Protein AF-A0A950VIV0-F1 (afdb_monomer)

Foldseek 3Di:
DLLFPPDPLLQFFDQAFDPQAAAQDPVNCVVDPADPQDPLLVLLVVLVVQFVVFLVCQVVVVVVVVVCVVVVVQVPPDDDDDDPRVVVVVVVVDVPPVVVVVVVVVLVGQSGDLSSLLSSLRSLSVSCRVRVLDLSSLVSNLVSLVCNCPRPQVSQLDPDPVCVLPPPCQSVLLSLLLNLLSLVSSCSSPVLDLVSLQSQLVSLQPAWDWDPPPVDTDIARQALVSSLVSLVSSLVSCVVVDDDVPQDNVNSVVVSVVSVVVSVVSVVLVVVLVVVLCVPCVPPQLQVSLVSCRRSNNLVVSLVSLVPDDPPDDDPVSVVSSLVSNLSSCSSNSNNVVQCVVPHDPQLDSSNLSSSVSSVNLVSNLRNLVSVLVVLVVVLLVLLVVLVCCVVPPVDPDPVSVVSVVSNLVSLLVNLSSLQVNLSSCSSSSVSVSSLVSLVVSQCSQVVVCLPDDPVVCVVDPDPSVNVVVVNSVCPVCNVVNDRSCNSVSVVSNVVSVVSVVVVD

Radius of gyration: 26.11 Å; Cα contacts (8 Å, |Δi|>4): 631; chains: 1; bounding box: 77×77×73 Å

Structure (mmCIF, N/CA/C/O backbone):
data_AF-A0A950VIV0-F1
#
_entry.id   AF-A0A950VIV0-F1
#
loop_
_atom_site.group_PDB
_atom_site.id
_atom_site.type_symbol
_atom_site.label_atom_id
_atom_site.label_alt_id
_atom_site.label_comp_id
_atom_site.label_asym_id
_atom_site.label_entity_id
_atom_site.label_seq_id
_atom_site.pdbx_PDB_ins_code
_atom_site.Cartn_x
_atom_site.Cartn_y
_atom_site.Cartn_z
_atom_site.occupancy
_atom_site.B_iso_or_equiv
_atom_site.auth_seq_id
_atom_site.auth_comp_id
_atom_site.auth_asym_id
_atom_site.auth_atom_id
_atom_site.pdbx_PDB_model_num
ATOM 1 N N . LEU A 1 1 ? -2.381 -24.729 0.003 1.00 83.12 1 LEU A N 1
ATOM 2 C CA . LEU A 1 1 ? -3.623 -23.895 0.032 1.00 83.12 1 LEU A CA 1
ATOM 3 C C . LEU A 1 1 ? -3.472 -22.592 -0.760 1.00 83.12 1 LEU A C 1
ATOM 5 O O . LEU A 1 1 ? -4.050 -22.520 -1.830 1.00 83.12 1 LEU A O 1
ATOM 9 N N . ALA A 1 2 ? -2.679 -21.600 -0.330 1.00 90.81 2 ALA A N 1
ATOM 10 C CA . ALA A 1 2 ? -2.538 -20.327 -1.067 1.00 90.81 2 ALA A CA 1
ATOM 11 C C . ALA A 1 2 ? -1.873 -20.463 -2.450 1.00 90.81 2 ALA A C 1
ATOM 13 O O . ALA A 1 2 ? -2.288 -19.809 -3.407 1.00 90.81 2 ALA A O 1
ATOM 14 N N . PHE A 1 3 ? -0.866 -21.335 -2.536 1.00 95.88 3 PHE A N 1
ATOM 15 C CA . PHE A 1 3 ? -0.010 -21.558 -3.708 1.00 95.88 3 PHE A CA 1
ATOM 16 C C . PHE A 1 3 ? -0.445 -22.761 -4.558 1.00 95.88 3 PHE A C 1
ATOM 18 O O . PHE A 1 3 ? 0.262 -23.175 -5.473 1.00 95.88 3 PHE A O 1
ATOM 25 N N . GLY A 1 4 ? -1.602 -23.354 -4.243 1.00 93.00 4 GLY A N 1
ATOM 26 C CA . GLY A 1 4 ? -2.083 -24.547 -4.933 1.00 93.00 4 GLY A CA 1
ATOM 27 C C . GLY A 1 4 ? -2.419 -24.256 -6.399 1.00 93.00 4 GLY A C 1
ATOM 28 O O . GLY A 1 4 ? -2.978 -23.197 -6.694 1.00 93.00 4 GLY A O 1
ATOM 29 N N . PRO A 1 5 ? -2.136 -25.175 -7.338 1.00 94.25 5 PRO A N 1
ATOM 30 C CA . PRO A 1 5 ? -2.657 -25.050 -8.693 1.00 94.25 5 PRO A CA 1
ATOM 31 C C . PRO A 1 5 ? -4.188 -25.170 -8.687 1.00 94.25 5 PRO A C 1
ATOM 33 O O . PRO A 1 5 ? -4.749 -25.930 -7.890 1.00 94.25 5 PRO A O 1
ATOM 36 N N . ASN A 1 6 ? -4.839 -24.453 -9.609 1.00 92.00 6 ASN A N 1
ATOM 37 C CA . ASN A 1 6 ? -6.280 -24.523 -9.882 1.00 92.00 6 ASN A CA 1
ATOM 38 C C . ASN A 1 6 ? -7.154 -24.308 -8.637 1.00 92.00 6 ASN A C 1
ATOM 40 O O . ASN A 1 6 ? -7.970 -25.160 -8.284 1.00 92.00 6 ASN A O 1
ATOM 44 N N . LEU A 1 7 ? -6.966 -23.180 -7.948 1.00 94.81 7 LEU A N 1
ATOM 45 C CA . LEU A 1 7 ? -7.827 -22.822 -6.823 1.00 94.81 7 LEU A CA 1
ATOM 46 C C . LEU A 1 7 ? -9.283 -22.690 -7.292 1.00 94.81 7 LEU A C 1
ATOM 48 O O . LEU A 1 7 ? -9.514 -22.096 -8.350 1.00 94.81 7 LEU A O 1
ATOM 52 N N . PRO A 1 8 ? -10.262 -23.211 -6.531 1.00 96.31 8 PRO A N 1
ATOM 53 C CA . PRO A 1 8 ? -11.667 -23.021 -6.868 1.00 96.31 8 PRO A CA 1
ATOM 54 C C . PRO A 1 8 ? -11.995 -21.525 -6.880 1.00 96.31 8 PRO A C 1
ATOM 56 O O . PRO A 1 8 ? -11.419 -20.763 -6.105 1.00 96.31 8 PRO A O 1
ATOM 59 N N . ALA A 1 9 ? -12.931 -21.104 -7.736 1.00 96.19 9 ALA A N 1
ATOM 60 C CA . ALA A 1 9 ? -13.317 -19.695 -7.864 1.00 96.19 9 ALA A CA 1
ATOM 61 C C . ALA A 1 9 ? -13.758 -19.077 -6.526 1.00 96.19 9 ALA A C 1
ATOM 63 O O . ALA A 1 9 ? -13.501 -17.908 -6.273 1.00 96.19 9 ALA A O 1
ATOM 64 N N . THR A 1 10 ? -14.342 -19.880 -5.633 1.00 95.94 10 THR A N 1
ATOM 65 C CA . THR A 1 10 ? -14.739 -19.453 -4.285 1.00 95.94 10 THR A CA 1
ATOM 66 C C . THR A 1 10 ? -13.566 -19.090 -3.378 1.00 95.94 10 THR A C 1
ATOM 68 O O . THR A 1 10 ? -13.772 -18.340 -2.437 1.00 95.94 10 THR A O 1
ATOM 71 N N . ALA A 1 11 ? -12.356 -19.595 -3.643 1.00 95.88 11 ALA A N 1
ATOM 72 C CA . ALA A 1 11 ? -11.136 -19.291 -2.887 1.00 95.88 11 ALA A CA 1
ATOM 73 C C . ALA A 1 11 ? -10.249 -18.230 -3.570 1.00 95.88 11 ALA A C 1
ATOM 75 O O . ALA A 1 11 ? -9.171 -17.902 -3.066 1.00 95.88 11 ALA A O 1
ATOM 76 N N . GLN A 1 12 ? -10.662 -17.743 -4.742 1.00 97.38 12 GLN A N 1
ATOM 77 C CA . GLN A 1 12 ? -10.006 -16.656 -5.463 1.00 97.38 12 GLN A CA 1
ATOM 78 C C . GLN A 1 12 ? -10.543 -15.309 -4.975 1.00 97.38 12 GLN A C 1
ATOM 80 O O . GLN A 1 12 ? -11.687 -15.216 -4.528 1.00 97.38 12 GLN A O 1
ATOM 85 N N . ALA A 1 13 ? -9.727 -14.259 -5.071 1.00 97.56 13 ALA A N 1
ATOM 86 C CA . ALA A 1 13 ? -10.262 -12.913 -4.907 1.00 97.56 13 ALA A CA 1
ATOM 87 C C . ALA A 1 13 ? -11.176 -12.586 -6.108 1.00 97.56 13 ALA A C 1
ATOM 89 O O . ALA A 1 13 ? -10.910 -13.064 -7.221 1.00 97.56 13 ALA A O 1
ATOM 90 N N . PRO A 1 14 ? -12.234 -11.781 -5.913 1.00 98.06 14 PRO A N 1
ATOM 91 C CA . PRO A 1 14 ? -13.062 -11.286 -7.007 1.00 98.06 14 PRO A CA 1
ATOM 92 C C . PRO A 1 14 ? -12.204 -10.626 -8.089 1.00 98.06 14 PRO A C 1
ATOM 94 O O . PRO A 1 14 ? -11.194 -9.995 -7.799 1.00 98.06 14 PRO A O 1
ATOM 97 N N . ALA A 1 15 ? -12.584 -10.808 -9.351 1.00 97.50 15 ALA A N 1
ATOM 98 C CA . ALA A 1 15 ? -11.853 -10.241 -10.482 1.00 97.50 15 ALA A CA 1
ATOM 99 C C . ALA A 1 15 ? -12.041 -8.721 -10.629 1.00 97.50 15 ALA A C 1
ATOM 101 O O . ALA A 1 15 ? -11.161 -8.033 -11.147 1.00 97.50 15 ALA A O 1
ATOM 102 N N . VAL A 1 16 ? -13.206 -8.252 -10.187 1.00 97.75 16 VAL A N 1
ATOM 103 C CA . VAL A 1 16 ? -13.669 -6.868 -10.209 1.00 97.75 16 VAL A CA 1
ATOM 104 C C . VAL A 1 16 ? -14.057 -6.528 -8.776 1.00 97.75 16 VAL A C 1
ATOM 106 O O . VAL A 1 16 ? -14.700 -7.345 -8.105 1.00 97.75 16 VAL A O 1
ATOM 109 N N . GLY A 1 17 ? -13.628 -5.362 -8.308 1.00 96.06 17 GLY A N 1
ATOM 110 C CA . GLY A 1 17 ? -13.996 -4.834 -7.006 1.00 96.06 17 GLY A CA 1
ATOM 111 C C . GLY A 1 17 ? -15.481 -4.481 -6.939 1.00 96.06 17 GLY A C 1
ATOM 112 O O . GLY A 1 17 ? -16.152 -4.388 -7.972 1.00 96.06 17 GLY A O 1
ATOM 113 N N . PRO A 1 18 ? -16.045 -4.307 -5.736 1.00 96.88 18 PRO A N 1
ATOM 114 C CA . PRO A 1 18 ? -17.367 -3.717 -5.636 1.00 96.88 18 PRO A CA 1
ATOM 115 C C . PRO A 1 18 ? -17.344 -2.251 -6.087 1.00 96.88 18 PRO A C 1
ATOM 117 O O . PRO A 1 18 ? -16.293 -1.620 -6.167 1.00 96.88 18 PRO A O 1
ATOM 120 N N . ASN A 1 19 ? -18.529 -1.691 -6.322 1.00 96.12 19 ASN A N 1
ATOM 121 C CA . ASN A 1 19 ? -18.657 -0.241 -6.427 1.00 96.12 19 ASN A CA 1
ATOM 122 C C . ASN A 1 19 ? -18.252 0.414 -5.102 1.00 96.12 19 ASN A C 1
ATOM 124 O O . ASN A 1 19 ? -18.472 -0.168 -4.035 1.00 96.12 19 ASN A O 1
ATOM 128 N N . SER A 1 20 ? -17.765 1.646 -5.192 1.00 94.06 20 SER A N 1
ATOM 129 C CA . SER A 1 20 ? -17.461 2.510 -4.057 1.00 94.06 20 SER A CA 1
ATOM 130 C C . SER A 1 20 ? -18.598 2.498 -3.034 1.00 94.06 20 SER A C 1
ATOM 132 O O . SER A 1 20 ? -19.772 2.645 -3.423 1.00 94.06 20 SER A O 1
ATOM 134 N N . PRO A 1 21 ? -18.288 2.320 -1.737 1.00 95.25 21 PRO A N 1
ATOM 135 C CA . PRO A 1 21 ? -19.304 2.400 -0.708 1.00 95.25 21 PRO A CA 1
ATOM 136 C C . PRO A 1 21 ? -19.971 3.769 -0.755 1.00 95.25 21 PRO A C 1
ATOM 138 O O . PRO A 1 21 ? -19.367 4.774 -1.124 1.00 95.25 21 PRO A O 1
ATOM 141 N N . ARG A 1 22 ? -21.244 3.823 -0.372 1.00 93.19 22 ARG A N 1
ATOM 142 C CA . ARG A 1 22 ? -21.959 5.096 -0.254 1.00 93.19 22 ARG A CA 1
ATOM 143 C C . ARG A 1 22 ? -22.168 5.417 1.216 1.00 93.19 22 ARG A C 1
ATOM 145 O O . ARG A 1 22 ? -22.566 4.518 1.962 1.00 93.19 22 ARG A O 1
ATOM 152 N N . PRO A 1 23 ? -21.983 6.681 1.634 1.00 92.44 23 PRO A N 1
ATOM 153 C CA . PRO A 1 23 ? -22.292 7.071 2.997 1.00 92.44 23 PRO A CA 1
ATOM 154 C C . PRO A 1 23 ? -23.766 6.773 3.269 1.00 92.44 23 PRO A C 1
ATOM 156 O O . PRO A 1 23 ? -24.662 7.130 2.493 1.00 92.44 23 PRO A O 1
ATOM 159 N N . ARG A 1 24 ? -24.027 6.071 4.370 1.00 87.50 24 ARG A N 1
ATOM 160 C CA . ARG A 1 24 ? -25.387 5.705 4.756 1.00 87.50 24 ARG A CA 1
ATOM 161 C C . ARG A 1 24 ? -25.976 6.825 5.594 1.00 87.50 24 ARG A C 1
ATOM 163 O O . ARG A 1 24 ? -25.584 7.040 6.733 1.00 87.50 24 ARG A O 1
ATOM 170 N N . GLY A 1 25 ? -26.967 7.519 5.039 1.00 89.44 25 GLY A N 1
ATOM 171 C CA . GLY A 1 25 ? -27.786 8.429 5.833 1.00 89.44 25 GLY A CA 1
ATOM 172 C C . GLY A 1 25 ? -28.498 7.677 6.961 1.00 89.44 25 GLY A C 1
ATOM 173 O O . GLY A 1 25 ? -28.805 6.490 6.831 1.00 89.44 25 GLY A O 1
ATOM 174 N N . TRP A 1 26 ? -28.824 8.377 8.046 1.00 90.38 26 TRP A N 1
ATOM 175 C CA . TRP A 1 26 ? -29.480 7.787 9.219 1.00 90.38 26 TRP A CA 1
ATOM 176 C C . TRP A 1 26 ? -30.752 6.987 8.871 1.00 90.38 26 TRP A C 1
ATOM 178 O O . TRP A 1 26 ? -30.991 5.912 9.417 1.00 90.38 26 TRP A O 1
ATOM 188 N N . TRP A 1 27 ? -31.538 7.460 7.895 1.00 91.94 27 TRP A N 1
ATOM 189 C CA . TRP A 1 27 ? -32.718 6.751 7.396 1.00 91.94 27 TRP A CA 1
ATOM 190 C C . TRP A 1 27 ? -32.379 5.416 6.730 1.00 91.94 27 TRP A C 1
ATOM 192 O O . TRP A 1 27 ? -33.147 4.466 6.854 1.00 91.94 27 TRP A O 1
ATOM 202 N N . ALA A 1 28 ? -31.251 5.327 6.020 1.00 89.56 28 ALA A N 1
ATOM 203 C CA . ALA A 1 28 ? -30.812 4.089 5.386 1.00 89.56 28 ALA A CA 1
ATOM 204 C C . ALA A 1 28 ? -30.396 3.053 6.438 1.00 89.56 28 ALA A C 1
ATOM 206 O O . ALA A 1 28 ? -30.775 1.895 6.301 1.00 89.56 28 ALA A O 1
ATOM 207 N N . LEU A 1 29 ? -29.704 3.484 7.501 1.00 87.12 29 LEU A N 1
ATOM 208 C CA . LEU A 1 29 ? -29.348 2.632 8.644 1.00 87.12 29 LEU A CA 1
ATOM 209 C C . LEU A 1 29 ? -30.586 2.138 9.403 1.00 87.12 29 LEU A C 1
ATOM 211 O O . LEU A 1 29 ? -30.647 0.982 9.809 1.00 87.12 29 LEU A O 1
ATOM 215 N N . TYR A 1 30 ? -31.596 2.997 9.565 1.00 90.69 30 TYR A N 1
ATOM 216 C CA . TYR A 1 30 ? -32.854 2.616 10.205 1.00 90.69 30 TYR A CA 1
ATOM 217 C C . TYR A 1 30 ? -33.676 1.643 9.345 1.00 90.69 30 TYR A C 1
ATOM 219 O O . TYR A 1 30 ? -34.181 0.638 9.839 1.00 90.69 30 TYR A O 1
ATOM 227 N N . ALA A 1 31 ? -33.824 1.938 8.049 1.00 94.56 31 ALA A N 1
ATOM 228 C CA . ALA A 1 31 ? -34.671 1.162 7.146 1.00 94.56 31 ALA A CA 1
ATOM 229 C C . ALA A 1 31 ? -34.038 -0.167 6.708 1.00 94.56 31 ALA A C 1
ATOM 231 O O . ALA A 1 31 ? -34.756 -1.087 6.311 1.00 94.56 31 ALA A O 1
ATOM 232 N N . ARG A 1 32 ? -32.705 -0.265 6.728 1.00 88.69 32 ARG A N 1
ATOM 233 C CA . ARG A 1 32 ? -31.958 -1.461 6.341 1.00 88.69 32 ARG A CA 1
ATOM 234 C C . ARG A 1 32 ? -30.963 -1.784 7.453 1.00 88.69 32 ARG A C 1
ATOM 236 O O . ARG A 1 32 ? -29.968 -1.069 7.569 1.00 88.69 32 ARG A O 1
ATOM 243 N N . PRO A 1 33 ? -31.206 -2.836 8.258 1.00 85.12 33 PRO A N 1
ATOM 244 C CA . PRO A 1 33 ? -30.223 -3.254 9.246 1.00 85.12 33 PRO A CA 1
ATOM 245 C C . PRO A 1 33 ? -28.898 -3.572 8.548 1.00 85.12 33 PRO A C 1
ATOM 247 O O . PRO A 1 33 ? -28.884 -3.925 7.362 1.00 85.12 33 PRO A O 1
ATOM 250 N N . ALA A 1 34 ? -27.793 -3.447 9.284 1.00 82.56 34 ALA A N 1
ATOM 251 C CA . ALA A 1 34 ? -26.481 -3.812 8.771 1.00 82.56 34 ALA A CA 1
ATOM 252 C C . ALA A 1 34 ? -26.530 -5.234 8.176 1.00 82.56 34 ALA A C 1
ATOM 254 O O . ALA A 1 34 ? -27.170 -6.117 8.765 1.00 82.56 34 ALA A O 1
ATOM 255 N N . PRO A 1 35 ? -25.918 -5.460 6.996 1.00 83.56 35 PRO A N 1
ATOM 256 C CA . PRO A 1 35 ? -25.863 -6.794 6.422 1.00 83.56 35 PRO A CA 1
ATOM 257 C C . PRO A 1 35 ? -25.208 -7.752 7.428 1.00 83.56 35 PRO A C 1
ATOM 259 O O . PRO A 1 35 ? -24.369 -7.325 8.225 1.00 83.56 35 PRO A O 1
ATOM 262 N N . PRO A 1 36 ? -25.588 -9.042 7.432 1.00 91.44 36 PRO A N 1
ATOM 263 C CA . PRO A 1 36 ? -24.910 -10.010 8.277 1.00 91.44 36 PRO A CA 1
ATOM 264 C C . PRO A 1 36 ? -23.417 -10.008 7.944 1.00 91.44 36 PRO A C 1
ATOM 266 O O . PRO A 1 36 ? -23.039 -9.970 6.770 1.00 91.44 36 PRO A O 1
ATOM 269 N N . ARG A 1 37 ? -22.588 -10.065 8.987 1.00 93.94 37 ARG A N 1
ATOM 270 C CA . ARG A 1 37 ? -21.132 -10.095 8.853 1.00 93.94 37 ARG A CA 1
ATOM 271 C C . ARG A 1 37 ? -20.719 -11.228 7.902 1.00 93.94 37 ARG A C 1
ATOM 273 O O . ARG A 1 37 ? -21.113 -12.377 8.147 1.00 93.94 37 ARG A O 1
ATOM 280 N N . PRO A 1 38 ? -19.984 -10.946 6.813 1.00 96.06 38 PRO A N 1
ATOM 281 C CA . PRO A 1 38 ? -19.642 -11.971 5.838 1.00 96.06 38 PRO A CA 1
ATOM 282 C C . PRO A 1 38 ? -18.677 -12.996 6.450 1.00 96.06 38 PRO A C 1
ATOM 284 O O . PRO A 1 38 ? -17.738 -12.652 7.166 1.00 96.06 38 PRO A O 1
ATOM 287 N N . LEU A 1 39 ? -18.886 -14.284 6.151 1.00 96.81 39 LEU A N 1
ATOM 288 C CA . LEU A 1 39 ? -18.040 -15.373 6.666 1.00 96.81 39 LEU A CA 1
ATOM 289 C C . LEU A 1 39 ? -16.562 -15.194 6.276 1.00 96.81 39 LEU A C 1
ATOM 291 O O . LEU A 1 39 ? -15.670 -15.521 7.058 1.00 96.81 39 LEU A O 1
ATOM 295 N N . ASP A 1 40 ? -16.315 -14.648 5.085 1.00 97.75 40 ASP A N 1
ATOM 296 C CA . ASP A 1 40 ? -14.969 -14.415 4.563 1.00 97.75 40 ASP A CA 1
ATOM 297 C C . ASP A 1 40 ? -14.179 -13.390 5.401 1.00 97.75 40 ASP A C 1
ATOM 299 O O . ASP A 1 40 ? -12.951 -13.442 5.442 1.00 97.75 40 ASP A O 1
ATOM 303 N N . GLU A 1 41 ? -14.848 -12.499 6.137 1.00 97.00 41 GLU A N 1
ATOM 304 C CA . GLU A 1 41 ? -14.168 -11.569 7.043 1.00 97.00 41 GLU A CA 1
ATOM 305 C C . GLU A 1 41 ? -13.612 -12.299 8.273 1.00 97.00 41 GLU A C 1
ATOM 307 O O . GLU A 1 41 ? -12.454 -12.114 8.658 1.00 97.00 41 GLU A O 1
ATOM 312 N N . ALA A 1 42 ? -14.407 -13.204 8.856 1.00 97.00 42 ALA A N 1
ATOM 313 C CA . ALA A 1 42 ? -13.950 -14.070 9.938 1.00 97.00 42 ALA A CA 1
ATOM 314 C C . ALA A 1 42 ? -12.811 -14.991 9.469 1.00 97.00 42 ALA A C 1
ATOM 316 O O . ALA A 1 42 ? -11.871 -15.244 10.225 1.00 97.00 42 ALA A O 1
ATOM 317 N N . GLU A 1 43 ? -12.854 -15.451 8.215 1.00 97.38 43 GLU A N 1
ATOM 318 C CA . GLU A 1 43 ? -11.752 -16.194 7.601 1.00 97.38 43 GLU A CA 1
ATOM 319 C C . GLU A 1 43 ? -10.483 -15.330 7.474 1.00 97.38 43 GLU A C 1
ATOM 321 O O . GLU A 1 43 ? -9.392 -15.791 7.818 1.00 97.38 43 GLU A O 1
ATOM 326 N N . ALA A 1 44 ? -10.597 -14.069 7.045 1.00 97.81 44 ALA A N 1
ATOM 327 C CA . ALA A 1 44 ? -9.458 -13.154 6.969 1.00 97.81 44 ALA A CA 1
ATOM 328 C C . ALA A 1 44 ? -8.799 -12.954 8.344 1.00 97.81 44 ALA A C 1
ATOM 330 O O . ALA A 1 44 ? -7.579 -13.097 8.485 1.00 97.81 44 ALA A O 1
ATOM 331 N N . GLN A 1 45 ? -9.611 -12.707 9.375 1.00 97.69 45 GLN A N 1
ATOM 332 C CA . GLN A 1 45 ? -9.146 -12.573 10.757 1.00 97.69 45 GLN A CA 1
ATOM 333 C C . GLN A 1 45 ? -8.521 -13.870 11.285 1.00 97.69 45 GLN A C 1
ATOM 335 O O . GLN A 1 45 ? -7.478 -13.833 11.942 1.00 97.69 45 GLN A O 1
ATOM 340 N N . LEU A 1 46 ? -9.093 -15.033 10.957 1.00 97.12 46 LEU A N 1
ATOM 341 C CA . LEU A 1 46 ? -8.519 -16.334 11.300 1.00 97.12 46 LEU A CA 1
ATOM 342 C C . LEU A 1 46 ? -7.104 -16.486 10.731 1.00 97.12 46 LEU A C 1
ATOM 344 O O . LEU A 1 46 ? -6.197 -16.872 11.468 1.00 97.12 46 LEU A O 1
ATOM 348 N N . TRP A 1 47 ? -6.889 -16.155 9.454 1.00 97.81 47 TRP A N 1
ATOM 349 C CA . TRP A 1 47 ? -5.570 -16.247 8.824 1.00 97.81 47 TRP A CA 1
ATOM 350 C C . TRP A 1 47 ? -4.556 -15.265 9.419 1.00 97.81 47 TRP A C 1
ATOM 352 O O . TRP A 1 47 ? -3.400 -15.637 9.633 1.00 97.81 47 TRP A O 1
ATOM 362 N N . MET A 1 48 ? -4.980 -14.041 9.743 1.00 97.44 48 MET A N 1
ATOM 363 C CA . MET A 1 48 ? -4.126 -13.051 10.407 1.00 97.44 48 MET A CA 1
ATOM 364 C C . MET A 1 48 ? -3.734 -13.474 11.828 1.00 97.44 48 MET A C 1
ATOM 366 O O . MET A 1 48 ? -2.568 -13.339 12.209 1.00 97.44 48 MET A O 1
ATOM 370 N N . ASN A 1 49 ? -4.675 -14.027 12.595 1.00 96.50 49 ASN A N 1
ATOM 371 C CA . ASN A 1 49 ? -4.424 -14.551 13.937 1.00 96.50 49 ASN A CA 1
ATOM 372 C C . ASN A 1 49 ? -3.539 -15.798 13.893 1.00 96.50 49 ASN A C 1
ATOM 374 O O . ASN A 1 49 ? -2.587 -15.910 14.665 1.00 96.50 49 ASN A O 1
ATOM 378 N N . TYR A 1 50 ? -3.801 -16.708 12.951 1.00 95.62 50 TYR A N 1
ATOM 379 C CA . TYR A 1 50 ? -2.955 -17.870 12.701 1.00 95.62 50 TYR A CA 1
ATOM 380 C C . TYR A 1 50 ? -1.519 -17.446 12.388 1.00 95.62 50 TYR A C 1
ATOM 382 O O . TYR A 1 50 ? -0.586 -17.946 13.015 1.00 95.62 50 TYR A O 1
ATOM 390 N N . PHE A 1 51 ? -1.334 -16.478 11.484 1.00 95.62 51 PHE A N 1
ATOM 391 C CA . PHE A 1 51 ? -0.014 -15.931 11.188 1.00 95.62 51 PHE A CA 1
ATOM 392 C C . PHE A 1 51 ? 0.663 -15.394 12.451 1.00 95.62 51 PHE A C 1
ATOM 394 O O . PHE A 1 51 ? 1.788 -15.785 12.734 1.00 95.62 51 PHE A O 1
ATOM 401 N N . GLN A 1 52 ? -0.020 -14.561 13.238 1.00 94.81 52 GLN A N 1
ATOM 402 C CA . GLN A 1 52 ? 0.551 -13.940 14.435 1.00 94.81 52 GLN A CA 1
ATOM 403 C C . GLN A 1 52 ? 0.971 -14.966 15.498 1.00 94.81 52 GLN A C 1
ATOM 405 O O . GLN A 1 52 ? 2.069 -14.871 16.044 1.00 94.81 52 GLN A O 1
ATOM 410 N N . ILE A 1 53 ? 0.131 -15.970 15.766 1.00 93.12 53 ILE A N 1
ATOM 411 C CA . ILE A 1 53 ? 0.432 -17.038 16.732 1.00 93.12 53 ILE A CA 1
ATOM 412 C C . ILE A 1 53 ? 1.662 -17.832 16.283 1.00 93.12 53 ILE A C 1
ATOM 414 O O . ILE A 1 53 ? 2.546 -18.131 17.088 1.00 93.12 53 ILE A O 1
ATOM 418 N N . ILE A 1 54 ? 1.725 -18.172 14.996 1.00 91.00 54 ILE A N 1
ATOM 419 C CA . ILE A 1 54 ? 2.797 -19.004 14.461 1.00 91.00 54 ILE A CA 1
ATOM 420 C C . ILE A 1 54 ? 4.097 -18.211 14.291 1.00 91.00 54 ILE A C 1
ATOM 422 O O . ILE A 1 54 ? 5.156 -18.735 14.623 1.00 91.00 54 ILE A O 1
ATOM 426 N N . ALA A 1 55 ? 4.030 -16.951 13.859 1.00 90.56 55 ALA A N 1
ATOM 427 C CA . ALA A 1 55 ? 5.179 -16.063 13.684 1.00 90.56 55 ALA A CA 1
ATOM 428 C C . ALA A 1 55 ? 5.993 -15.886 14.976 1.00 90.56 55 ALA A C 1
ATOM 430 O O . ALA A 1 55 ? 7.217 -15.839 14.931 1.00 90.56 55 ALA A O 1
ATOM 431 N N . LEU A 1 56 ? 5.344 -15.878 16.146 1.00 89.12 56 LEU A N 1
ATOM 432 C CA . LEU A 1 56 ? 6.038 -15.818 17.440 1.00 89.12 56 LEU A CA 1
ATOM 433 C C . LEU A 1 56 ? 6.886 -17.069 17.731 1.00 89.12 56 LEU A C 1
ATOM 435 O O . LEU A 1 56 ? 7.898 -16.985 18.422 1.00 89.12 56 LEU A O 1
ATOM 439 N N . GLN A 1 57 ? 6.479 -18.230 17.216 1.00 88.38 57 GLN A N 1
ATOM 440 C CA . GLN A 1 57 ? 7.161 -19.513 17.432 1.00 88.38 57 GLN A CA 1
ATOM 441 C C . GLN A 1 57 ? 8.096 -19.891 16.278 1.00 88.38 57 GLN A C 1
ATOM 443 O O . GLN A 1 57 ? 8.924 -20.795 16.415 1.00 88.38 57 GLN A O 1
ATOM 448 N N . TRP A 1 58 ? 7.948 -19.221 15.136 1.00 81.06 58 TRP A N 1
ATOM 449 C CA . TRP A 1 58 ? 8.604 -19.575 13.886 1.00 81.06 58 TRP A CA 1
ATOM 450 C C . TRP A 1 58 ? 10.133 -19.485 13.958 1.00 81.06 58 TRP A C 1
ATOM 452 O O . TRP A 1 58 ? 10.781 -20.477 13.611 1.00 81.06 58 TRP A O 1
ATOM 462 N N . PRO A 1 59 ? 10.736 -18.397 14.489 1.00 79.06 59 PRO A N 1
ATOM 463 C CA . PRO A 1 59 ? 12.188 -18.284 14.553 1.00 79.06 59 PRO A CA 1
ATOM 464 C C . PRO A 1 59 ? 12.817 -19.381 15.410 1.00 79.06 59 PRO A C 1
ATOM 466 O O . PRO A 1 59 ? 13.827 -19.947 15.010 1.00 79.06 59 PRO A O 1
ATOM 469 N N . GLY A 1 60 ? 12.206 -19.723 16.552 1.00 73.00 60 GLY A N 1
ATOM 470 C CA . GLY A 1 60 ? 12.738 -20.734 17.470 1.00 73.00 60 GLY A CA 1
ATOM 471 C C . GLY A 1 60 ? 12.769 -22.130 16.851 1.00 73.00 60 GLY A C 1
ATOM 472 O O . GLY A 1 60 ? 13.814 -22.773 16.822 1.00 73.00 60 GLY A O 1
ATOM 473 N N . ARG A 1 61 ? 11.650 -22.576 16.263 1.00 71.50 61 ARG A N 1
ATOM 474 C CA . ARG A 1 61 ? 11.569 -23.906 15.628 1.00 71.50 61 ARG A CA 1
ATOM 475 C C . ARG A 1 61 ? 12.474 -24.030 14.413 1.00 71.50 61 ARG A C 1
ATOM 477 O O . ARG A 1 61 ? 13.050 -25.087 14.166 1.00 71.50 61 ARG A O 1
ATOM 484 N N . TYR A 1 62 ? 12.584 -22.956 13.643 1.00 68.19 62 TYR A N 1
ATOM 485 C CA . TYR A 1 62 ? 13.415 -22.957 12.456 1.00 68.19 62 TYR A CA 1
ATOM 486 C C . TYR A 1 62 ? 14.907 -22.912 12.815 1.00 68.19 62 TYR A C 1
ATOM 488 O O . TYR A 1 62 ? 15.691 -23.660 12.236 1.00 68.19 62 TYR A O 1
ATOM 496 N N . GLN A 1 63 ? 15.292 -22.132 13.833 1.00 68.06 63 GLN A N 1
ATOM 497 C CA . GLN A 1 63 ? 16.647 -22.167 14.391 1.00 68.06 63 GLN A CA 1
ATOM 498 C C . GLN A 1 63 ? 17.005 -23.564 14.906 1.00 68.06 63 GLN A C 1
ATOM 500 O O . GLN A 1 63 ? 18.079 -24.065 14.587 1.00 68.06 63 GLN A O 1
ATOM 505 N N . GLU A 1 64 ? 16.110 -24.235 15.637 1.00 70.44 64 GLU A N 1
ATOM 506 C CA . GLU A 1 64 ? 16.330 -25.613 16.097 1.00 70.44 64 GLU A CA 1
ATOM 507 C C . GLU A 1 64 ? 16.525 -26.592 14.927 1.00 70.44 64 GLU A C 1
ATOM 509 O O . GLU A 1 64 ? 17.487 -27.363 14.924 1.00 70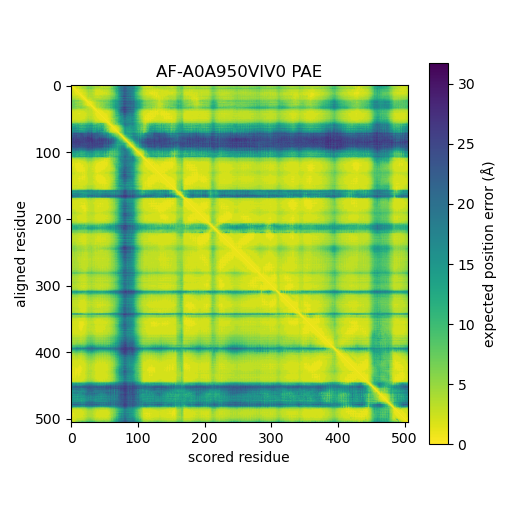.44 64 GLU A O 1
ATOM 514 N N . ALA A 1 65 ? 15.676 -26.528 13.896 1.00 69.94 65 ALA A N 1
ATOM 515 C CA . ALA A 1 65 ? 15.816 -27.359 12.699 1.00 69.94 65 ALA A CA 1
ATOM 516 C C . ALA A 1 65 ? 17.134 -27.084 11.952 1.00 69.94 65 ALA A C 1
ATOM 518 O O . ALA A 1 65 ? 17.818 -28.020 11.534 1.00 69.94 65 ALA A O 1
ATOM 519 N N . GLN A 1 66 ? 17.533 -25.817 11.828 1.00 64.06 66 GLN A N 1
ATOM 520 C CA . GLN A 1 66 ? 18.802 -25.440 11.207 1.00 64.06 66 GLN A CA 1
ATOM 521 C C . GLN A 1 66 ? 20.011 -25.874 12.026 1.00 64.06 66 GLN A C 1
ATOM 523 O O . GLN A 1 66 ? 20.986 -26.343 11.443 1.00 64.06 66 GLN A O 1
ATOM 528 N N . HIS A 1 67 ? 19.956 -25.779 13.357 1.00 63.44 67 HIS A N 1
ATOM 529 C CA . HIS A 1 67 ? 20.990 -26.345 14.215 1.00 63.44 67 HIS A CA 1
ATOM 530 C C . HIS A 1 67 ? 21.110 -27.851 13.971 1.00 63.44 67 HIS A C 1
ATOM 532 O O . HIS A 1 67 ? 22.217 -28.329 13.742 1.00 63.44 67 HIS A O 1
ATOM 538 N N . ILE A 1 68 ? 19.999 -28.593 13.920 1.00 65.00 68 ILE A N 1
ATOM 539 C CA . ILE A 1 68 ? 20.027 -30.033 13.622 1.00 65.00 68 ILE A CA 1
ATOM 540 C C . ILE A 1 68 ? 20.677 -30.304 12.258 1.00 65.00 68 ILE A C 1
ATOM 542 O O . ILE A 1 68 ? 21.553 -31.161 12.177 1.00 65.00 68 ILE A O 1
ATOM 546 N N . VAL A 1 69 ? 20.326 -29.566 11.200 1.00 59.56 69 VAL A N 1
ATOM 547 C CA . VAL A 1 69 ? 20.927 -29.740 9.861 1.00 59.56 69 VAL A CA 1
ATOM 548 C C . VAL A 1 69 ? 22.420 -29.385 9.853 1.00 59.56 69 VAL A C 1
ATOM 550 O O . VAL A 1 69 ? 23.228 -30.145 9.316 1.00 59.56 69 VAL A O 1
ATOM 553 N N . ALA A 1 70 ? 22.811 -28.280 10.492 1.00 62.16 70 ALA A N 1
ATOM 554 C CA . ALA A 1 70 ? 24.205 -27.850 10.593 1.00 62.16 70 ALA A CA 1
ATOM 555 C C . ALA A 1 70 ? 25.070 -28.844 11.390 1.00 62.16 70 ALA A C 1
ATOM 557 O O . ALA A 1 70 ? 26.238 -29.044 11.058 1.00 62.16 70 ALA A O 1
ATOM 558 N N . TRP A 1 71 ? 24.496 -29.507 12.402 1.00 58.66 71 TRP A N 1
ATOM 559 C CA . TRP A 1 71 ? 25.167 -30.546 13.191 1.00 58.66 71 TRP A CA 1
ATOM 560 C C . TRP A 1 71 ? 25.102 -31.944 12.557 1.00 58.66 71 TRP A C 1
ATOM 562 O O . TRP A 1 71 ? 25.987 -32.759 12.812 1.00 58.66 71 TRP A O 1
ATOM 572 N N . ALA A 1 72 ? 24.103 -32.238 11.719 1.00 54.72 72 ALA A N 1
ATOM 573 C CA . ALA A 1 72 ? 23.964 -33.525 11.031 1.00 54.72 72 ALA A CA 1
ATOM 574 C C . ALA A 1 72 ? 24.818 -33.620 9.753 1.00 54.72 72 ALA A C 1
ATOM 576 O O . ALA A 1 72 ? 25.266 -34.710 9.396 1.00 54.72 72 ALA A O 1
ATOM 577 N N . GLY A 1 73 ? 25.099 -32.492 9.090 1.00 49.12 73 GLY A N 1
ATOM 578 C CA . GLY A 1 73 ? 25.931 -32.426 7.880 1.00 49.12 73 GLY A CA 1
ATOM 579 C C . GLY A 1 73 ? 27.346 -33.032 8.002 1.00 49.12 73 GLY A C 1
ATOM 580 O O . GLY A 1 73 ? 27.781 -33.702 7.065 1.00 49.12 73 GLY A O 1
ATOM 581 N N . PRO A 1 74 ? 28.078 -32.884 9.127 1.00 50.72 74 PRO A N 1
ATOM 582 C CA . PRO A 1 74 ? 29.422 -33.452 9.267 1.00 50.72 74 PRO A CA 1
ATOM 583 C C . PRO A 1 74 ? 29.453 -34.937 9.658 1.00 50.72 74 PRO A C 1
ATOM 585 O O . PRO A 1 74 ? 30.481 -35.585 9.469 1.00 50.72 74 PRO A O 1
ATOM 588 N N . ALA A 1 75 ? 28.365 -35.500 10.195 1.00 50.56 75 ALA A N 1
ATOM 589 C CA . ALA A 1 75 ? 28.365 -36.879 10.696 1.00 50.56 75 ALA A CA 1
ATOM 590 C C . ALA A 1 75 ? 28.404 -37.937 9.572 1.00 50.56 75 ALA A C 1
ATOM 592 O O . ALA A 1 75 ? 28.785 -39.078 9.818 1.00 50.56 75 ALA A O 1
ATOM 593 N N . GLY A 1 76 ? 28.055 -37.560 8.334 1.00 46.16 76 GLY A N 1
ATOM 594 C CA . GLY A 1 76 ? 28.008 -38.463 7.175 1.00 46.16 76 GLY A CA 1
ATOM 595 C C . GLY A 1 76 ? 29.224 -38.438 6.237 1.00 46.16 76 GLY A C 1
ATOM 596 O O . GLY A 1 76 ? 29.247 -39.215 5.287 1.00 46.16 76 GLY A O 1
ATOM 597 N N . LEU A 1 77 ? 30.224 -37.572 6.460 1.00 46.62 77 LEU A N 1
ATOM 598 C CA . LEU A 1 77 ? 31.338 -37.346 5.514 1.00 46.62 77 LEU A CA 1
ATOM 599 C C . LEU A 1 77 ? 32.742 -37.591 6.092 1.00 46.62 77 LEU A C 1
ATOM 601 O O . LEU A 1 77 ? 33.724 -37.089 5.550 1.00 46.62 77 LEU A O 1
ATOM 605 N N . SER A 1 78 ? 32.879 -38.387 7.155 1.00 40.44 78 SER A N 1
ATOM 606 C CA . SER A 1 78 ? 34.202 -38.848 7.600 1.00 40.44 78 SER A CA 1
ATOM 607 C C . SER A 1 78 ? 34.401 -40.326 7.254 1.00 40.44 78 SER A C 1
ATOM 609 O O . SER A 1 78 ? 34.028 -41.196 8.045 1.00 40.44 78 SER A O 1
ATOM 611 N N . PRO A 1 79 ? 34.981 -40.662 6.085 1.00 46.53 79 PRO A N 1
ATOM 612 C CA .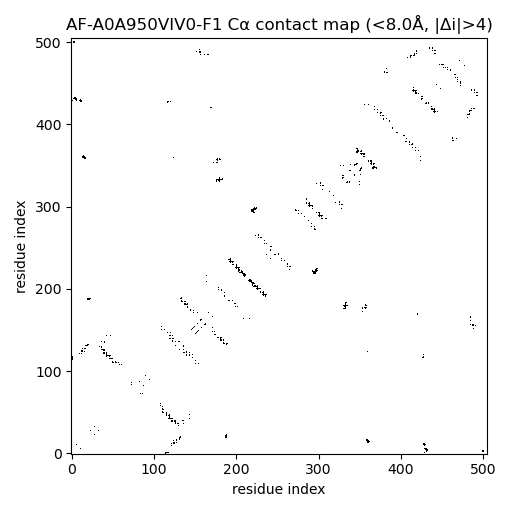 PRO A 1 79 ? 35.520 -41.988 5.888 1.00 46.53 79 PRO A CA 1
ATOM 613 C C . PRO A 1 79 ? 36.870 -42.021 6.611 1.00 46.53 79 PRO A C 1
ATOM 615 O O . PRO A 1 79 ? 37.851 -41.476 6.130 1.00 46.53 79 PRO A O 1
ATOM 618 N N . VAL A 1 80 ? 36.888 -42.636 7.792 1.00 47.91 80 VAL A N 1
ATOM 619 C CA . VAL A 1 80 ? 38.050 -43.349 8.345 1.00 47.91 80 VAL A CA 1
ATOM 620 C C . VAL A 1 80 ? 39.387 -42.580 8.303 1.00 47.91 80 VAL A C 1
ATOM 622 O O . VAL A 1 80 ? 40.150 -42.686 7.349 1.00 47.91 80 VAL A O 1
ATOM 625 N N . GLY A 1 81 ? 39.739 -41.911 9.407 1.00 44.06 81 GLY A N 1
ATOM 626 C CA . GLY A 1 81 ? 41.146 -41.610 9.709 1.00 44.06 81 GLY A CA 1
ATOM 627 C C . GLY A 1 81 ? 41.437 -40.207 10.233 1.00 44.06 81 GLY A C 1
ATOM 628 O O . GLY A 1 81 ? 41.966 -39.372 9.514 1.00 44.06 81 GLY A O 1
ATOM 629 N N . GLY A 1 82 ? 41.154 -39.977 11.517 1.00 47.69 82 GLY A N 1
ATOM 630 C CA . GLY A 1 82 ? 42.003 -39.170 12.400 1.00 47.69 82 GLY A CA 1
ATOM 631 C C . GLY A 1 82 ? 42.471 -37.789 11.932 1.00 47.69 82 GLY A C 1
ATOM 632 O O . GLY A 1 82 ? 43.656 -37.511 12.054 1.00 47.69 82 GLY A O 1
ATOM 633 N N . ILE A 1 83 ? 41.577 -36.904 11.488 1.00 45.94 83 ILE A N 1
ATOM 634 C CA . ILE A 1 83 ? 41.802 -35.449 11.525 1.00 45.94 83 ILE A CA 1
ATOM 635 C C . ILE A 1 83 ? 40.475 -34.792 11.920 1.00 45.94 83 ILE A C 1
ATOM 637 O O . ILE A 1 83 ? 39.424 -35.117 11.373 1.00 45.94 83 ILE A O 1
ATOM 641 N N . MET A 1 84 ? 40.528 -33.917 12.924 1.00 44.53 84 MET A N 1
ATOM 642 C CA . MET A 1 84 ? 39.390 -33.171 13.473 1.00 44.53 84 MET A CA 1
ATOM 643 C C . MET A 1 84 ? 38.518 -32.544 12.367 1.00 44.53 84 MET A C 1
ATOM 645 O O . MET A 1 84 ? 39.063 -32.044 11.379 1.00 44.53 84 MET A O 1
ATOM 649 N N . PRO A 1 85 ? 37.181 -32.525 12.525 1.00 43.91 85 PRO A N 1
ATOM 650 C CA . PRO A 1 85 ? 36.264 -32.028 11.506 1.00 43.91 85 PRO A CA 1
ATOM 651 C C . PRO A 1 85 ? 36.556 -30.559 11.179 1.00 43.91 85 PRO A C 1
ATOM 653 O O . PRO A 1 85 ? 36.417 -29.678 12.028 1.00 43.91 85 PRO A O 1
ATOM 656 N N . VAL A 1 86 ? 36.920 -30.310 9.917 1.00 48.75 86 VAL A N 1
ATOM 657 C CA . VAL A 1 86 ? 37.320 -29.002 9.371 1.00 48.75 86 VAL A CA 1
ATOM 658 C C . VAL A 1 86 ? 36.270 -27.910 9.609 1.00 48.75 86 VAL A C 1
ATOM 660 O O . VAL A 1 86 ? 36.640 -26.751 9.724 1.00 48.75 86 VAL A O 1
ATOM 663 N N . ALA A 1 87 ? 34.988 -28.250 9.780 1.00 47.62 87 ALA A N 1
ATOM 664 C CA . ALA A 1 87 ? 33.935 -27.274 10.077 1.00 47.62 87 ALA A CA 1
ATOM 665 C C . ALA A 1 87 ? 34.020 -26.679 11.501 1.00 47.62 87 ALA A C 1
ATOM 667 O O . ALA A 1 87 ? 33.670 -25.518 11.707 1.00 47.62 87 ALA A O 1
ATOM 668 N N . VAL A 1 88 ? 34.528 -27.439 12.481 1.00 44.72 88 VAL A N 1
ATOM 669 C CA . VAL A 1 88 ? 34.741 -26.939 13.853 1.00 44.72 88 VAL A CA 1
ATOM 670 C C . VAL A 1 88 ? 36.074 -26.194 13.946 1.00 44.72 88 VAL A C 1
ATOM 672 O O . VAL A 1 88 ? 36.172 -25.195 14.653 1.00 44.72 88 VAL A O 1
ATOM 675 N N . THR A 1 89 ? 37.088 -26.595 13.172 1.00 45.75 89 THR A N 1
ATOM 676 C CA . THR A 1 89 ? 38.361 -25.866 13.084 1.00 45.75 89 THR A CA 1
ATOM 677 C C . THR A 1 89 ? 38.277 -24.600 12.227 1.00 45.75 89 THR A C 1
ATOM 679 O O . THR A 1 89 ? 38.939 -23.626 12.566 1.00 45.75 89 THR A O 1
ATOM 682 N N . SER A 1 90 ? 37.435 -24.515 11.192 1.00 43.69 90 SER A N 1
ATOM 683 C CA . SER A 1 90 ? 37.291 -23.288 10.389 1.00 43.69 90 SER A CA 1
ATOM 684 C C . SER A 1 90 ? 36.562 -22.169 11.137 1.00 43.69 90 SER A C 1
ATOM 686 O O . SER A 1 90 ? 36.953 -21.013 11.001 1.00 43.69 90 SER A O 1
ATOM 688 N N . ALA A 1 91 ? 35.571 -22.500 11.973 1.00 43.88 91 ALA A N 1
ATOM 689 C CA . ALA A 1 91 ? 34.887 -21.533 12.839 1.00 43.88 91 ALA A CA 1
ATOM 690 C C . ALA A 1 91 ? 35.762 -21.036 14.009 1.00 43.88 91 ALA A C 1
ATOM 692 O O . ALA A 1 91 ? 35.525 -19.952 14.537 1.00 43.88 91 ALA A O 1
ATOM 693 N N . PHE A 1 92 ? 36.785 -21.804 14.405 1.00 43.75 92 PHE A N 1
ATOM 694 C CA . PHE A 1 92 ? 37.733 -21.417 15.458 1.00 43.75 92 PHE A CA 1
ATOM 695 C C . PHE A 1 92 ? 39.004 -20.731 14.922 1.00 43.75 92 PHE A C 1
ATOM 697 O O . PHE A 1 92 ? 39.598 -19.919 15.627 1.00 43.75 92 PHE A O 1
ATOM 704 N N . ILE A 1 93 ? 39.434 -21.037 13.689 1.00 44.88 93 ILE A N 1
ATOM 705 C CA . ILE A 1 93 ? 40.684 -20.522 13.092 1.00 44.88 93 ILE A CA 1
ATOM 706 C C . ILE A 1 93 ? 40.442 -19.270 12.244 1.00 44.88 93 ILE A C 1
ATOM 708 O O . ILE A 1 93 ? 41.273 -18.362 12.246 1.00 44.88 93 ILE A O 1
ATOM 712 N N . PHE A 1 94 ? 39.294 -19.157 11.576 1.00 43.81 94 PHE A N 1
ATOM 713 C CA . PHE A 1 94 ? 38.886 -17.891 10.993 1.00 43.81 94 PHE A CA 1
ATOM 714 C C . PHE A 1 94 ? 37.904 -17.219 11.936 1.00 43.81 94 PHE A C 1
ATOM 716 O O . PHE A 1 94 ? 36.774 -17.662 12.115 1.00 43.81 94 PHE A O 1
ATOM 723 N N . ARG A 1 95 ? 38.339 -16.088 12.486 1.00 47.09 95 ARG A N 1
ATOM 724 C CA . ARG A 1 95 ? 37.526 -15.062 13.146 1.00 47.09 95 ARG A CA 1
ATOM 725 C C . ARG A 1 95 ? 36.552 -14.419 12.136 1.00 47.09 95 ARG A C 1
ATOM 727 O O . ARG A 1 95 ? 36.437 -13.199 12.079 1.00 47.09 95 ARG A O 1
ATOM 734 N N . PHE A 1 96 ? 35.903 -15.225 11.288 1.00 46.62 96 PHE A N 1
ATOM 735 C CA . PHE A 1 96 ? 34.758 -14.798 10.508 1.00 46.62 96 PHE A CA 1
ATOM 736 C C . PHE A 1 96 ? 33.739 -14.308 11.528 1.00 46.62 96 PHE A C 1
ATOM 738 O O . PHE A 1 96 ? 33.433 -15.041 12.471 1.00 46.62 96 PHE A O 1
ATOM 745 N N . PRO A 1 97 ? 33.260 -13.063 11.411 1.00 50.19 97 PRO A N 1
ATOM 746 C CA . PRO A 1 97 ? 32.229 -12.584 12.306 1.00 50.19 97 PRO A CA 1
ATOM 747 C C . PRO A 1 97 ? 31.043 -13.534 12.139 1.00 50.19 97 PRO A C 1
ATOM 749 O O . PRO A 1 97 ? 30.404 -13.549 11.089 1.00 50.19 97 PRO A O 1
ATOM 752 N N . SER A 1 98 ? 30.764 -14.344 13.160 1.00 54.47 98 SER A N 1
ATOM 753 C CA . SER A 1 98 ? 29.615 -15.258 13.227 1.00 54.47 98 SER A CA 1
ATOM 754 C C . SER A 1 98 ? 28.305 -14.551 12.857 1.00 54.47 98 SER A C 1
ATOM 756 O O . SER A 1 98 ? 27.385 -15.167 12.330 1.00 54.47 98 SER A O 1
ATOM 758 N N . ASN A 1 99 ? 28.268 -13.229 13.039 1.00 53.97 99 ASN A N 1
ATOM 759 C CA . ASN A 1 99 ? 27.201 -12.327 12.626 1.00 53.97 99 ASN A CA 1
ATOM 760 C C . ASN A 1 99 ? 26.927 -12.314 11.108 1.00 53.97 99 ASN A C 1
ATOM 762 O O . ASN A 1 99 ? 25.789 -12.063 10.733 1.00 53.97 99 ASN A O 1
ATOM 766 N N . LEU A 1 100 ? 27.907 -12.564 10.227 1.00 56.47 100 LEU A N 1
ATOM 767 C CA . LEU A 1 100 ? 27.677 -12.602 8.771 1.00 56.47 100 LEU A CA 1
ATOM 768 C C . LEU A 1 100 ? 26.977 -13.894 8.340 1.00 56.47 100 LEU A C 1
ATOM 770 O O . LEU A 1 100 ? 25.962 -13.820 7.655 1.00 56.47 100 LEU A O 1
ATOM 774 N N . LEU A 1 101 ? 27.452 -15.052 8.815 1.00 56.41 101 LEU A N 1
ATOM 775 C CA . LEU A 1 101 ? 26.803 -16.341 8.545 1.00 56.41 101 LEU A CA 1
ATOM 776 C C . LEU A 1 101 ? 25.399 -16.394 9.159 1.00 56.41 101 LEU A C 1
ATOM 778 O O . LEU A 1 101 ? 24.459 -16.817 8.497 1.00 56.41 101 LEU A O 1
ATOM 782 N N . LEU A 1 102 ? 25.220 -15.887 10.384 1.00 57.38 102 LEU A N 1
ATOM 783 C CA . LEU A 1 102 ? 23.892 -15.780 10.997 1.00 57.38 102 LEU A CA 1
ATOM 784 C C . LEU A 1 102 ? 22.964 -14.827 10.227 1.00 57.38 102 LEU A C 1
ATOM 786 O O . LEU A 1 102 ? 21.768 -15.084 10.169 1.00 57.38 102 LEU A O 1
ATOM 790 N N . ARG A 1 103 ? 23.484 -13.753 9.616 1.00 57.53 103 ARG A N 1
ATOM 791 C CA . ARG A 1 103 ? 22.674 -12.788 8.852 1.00 57.53 103 ARG A CA 1
ATOM 792 C C . ARG A 1 103 ? 22.215 -13.335 7.501 1.00 57.53 103 ARG A C 1
ATOM 794 O O . ARG A 1 103 ? 21.101 -13.022 7.096 1.00 57.53 103 ARG A O 1
ATOM 801 N N . GLU A 1 104 ? 23.041 -14.121 6.814 1.00 58.94 104 GLU A N 1
ATOM 802 C CA . GLU A 1 104 ? 22.624 -14.837 5.597 1.00 58.94 104 GLU A CA 1
ATOM 803 C C . GLU A 1 104 ? 21.580 -15.902 5.933 1.00 58.94 104 GLU A C 1
ATOM 805 O O . GLU A 1 104 ? 20.495 -15.900 5.366 1.00 58.94 104 GLU A O 1
ATOM 810 N N . VAL A 1 105 ? 21.842 -16.706 6.963 1.00 59.84 105 VAL A N 1
ATOM 811 C CA . VAL A 1 105 ? 20.930 -17.764 7.415 1.00 59.84 105 VAL A CA 1
ATOM 812 C C . VAL A 1 105 ? 19.591 -17.212 7.928 1.00 59.84 105 VAL A C 1
ATOM 814 O O . VAL A 1 105 ? 18.564 -17.856 7.756 1.00 59.84 105 VAL A O 1
ATOM 817 N N . GLN A 1 106 ? 19.569 -16.023 8.542 1.00 62.25 106 GLN A N 1
ATOM 818 C CA . GLN A 1 106 ? 18.331 -15.358 8.973 1.00 62.25 106 GLN A CA 1
ATOM 819 C C . GLN A 1 106 ? 17.572 -14.667 7.834 1.00 62.25 106 GLN A C 1
ATOM 821 O O . GLN A 1 106 ? 16.373 -14.439 7.979 1.00 62.25 106 GLN A O 1
ATOM 826 N N . ARG A 1 107 ? 18.240 -14.307 6.730 1.00 63.78 107 ARG A N 1
ATOM 827 C CA . ARG A 1 107 ? 17.585 -13.699 5.558 1.00 63.78 107 ARG A CA 1
ATOM 828 C C . ARG A 1 107 ? 16.730 -14.684 4.777 1.00 63.78 107 ARG A C 1
ATOM 830 O O . ARG A 1 107 ? 15.808 -14.248 4.106 1.00 63.78 107 ARG A O 1
ATOM 837 N N . ASP A 1 108 ? 17.027 -15.971 4.885 1.00 68.31 108 ASP A N 1
ATOM 838 C CA . ASP A 1 108 ? 16.297 -17.013 4.168 1.00 68.31 108 ASP A CA 1
ATOM 839 C C . ASP A 1 108 ? 15.028 -17.469 4.909 1.00 68.31 108 ASP A C 1
ATOM 841 O O . ASP A 1 108 ? 14.347 -18.395 4.464 1.00 68.31 108 ASP A O 1
ATOM 845 N N . ASN A 1 109 ? 14.696 -16.839 6.043 1.00 82.12 109 ASN A N 1
ATOM 846 C CA . ASN A 1 109 ? 13.665 -17.338 6.942 1.00 82.12 109 ASN A CA 1
ATOM 847 C C . ASN A 1 109 ? 12.440 -16.444 6.903 1.00 82.12 109 ASN A C 1
ATOM 849 O O . ASN A 1 109 ? 12.460 -15.327 7.422 1.00 82.12 109 ASN A O 1
ATOM 853 N N . ASP A 1 110 ? 11.344 -17.000 6.392 1.00 86.69 110 ASP A N 1
ATOM 854 C CA . ASP A 1 110 ? 10.039 -16.372 6.522 1.00 86.69 110 ASP A CA 1
ATOM 855 C C . ASP A 1 110 ? 9.758 -16.021 7.990 1.00 86.69 110 ASP A C 1
ATOM 857 O O . ASP A 1 110 ? 9.981 -16.856 8.867 1.00 86.69 110 ASP A O 1
ATOM 861 N N . PRO A 1 111 ? 9.200 -14.843 8.302 1.00 89.75 111 PRO A N 1
ATOM 862 C CA . PRO A 1 111 ? 8.814 -14.513 9.674 1.00 89.75 111 PRO A CA 1
ATOM 863 C C . PRO A 1 111 ? 7.562 -15.263 10.150 1.00 89.75 111 PRO A C 1
ATOM 865 O O . PRO A 1 111 ? 7.172 -15.139 11.306 1.00 89.75 111 PRO A O 1
ATOM 868 N N . GLY A 1 112 ? 6.920 -16.035 9.277 1.00 92.62 112 GLY A N 1
ATOM 869 C CA . GLY A 1 112 ? 5.769 -16.877 9.576 1.00 92.62 112 GLY A CA 1
ATOM 870 C C . GLY A 1 112 ? 5.252 -17.547 8.301 1.00 92.62 112 GLY A C 1
ATOM 871 O O . GLY A 1 112 ? 5.854 -17.381 7.245 1.00 92.62 112 GLY A O 1
ATOM 872 N N . PRO A 1 113 ? 4.126 -18.275 8.344 1.00 93.38 113 PRO A N 1
ATOM 873 C CA . PRO A 1 113 ? 3.625 -19.014 7.190 1.00 93.38 113 PRO A CA 1
ATOM 874 C C . PRO A 1 113 ? 3.308 -18.065 6.016 1.00 93.38 113 PRO A C 1
ATOM 876 O O . PRO A 1 113 ? 2.334 -17.310 6.110 1.00 93.38 113 PRO A O 1
ATOM 879 N N . PRO A 1 114 ? 4.049 -18.112 4.890 1.00 92.62 114 PRO A N 1
ATOM 880 C CA . PRO A 1 114 ? 3.905 -17.128 3.808 1.00 92.62 114 PRO A CA 1
ATOM 881 C C . PRO A 1 114 ? 2.518 -17.179 3.152 1.00 92.62 114 PRO A C 1
ATOM 883 O O . PRO A 1 114 ? 1.975 -16.172 2.706 1.00 92.62 114 PRO A O 1
ATOM 886 N N . ALA A 1 115 ? 1.885 -18.356 3.166 1.00 95.19 115 ALA A N 1
ATOM 887 C CA . ALA A 1 115 ? 0.534 -18.559 2.659 1.00 95.19 115 ALA A CA 1
ATOM 888 C C . ALA A 1 115 ? -0.545 -17.796 3.448 1.00 95.19 115 ALA A C 1
ATOM 890 O O . ALA A 1 115 ? -1.573 -17.453 2.871 1.00 95.19 115 ALA A O 1
ATOM 891 N N . ALA A 1 116 ? -0.350 -17.568 4.751 1.00 96.56 116 ALA A N 1
ATOM 892 C CA . ALA A 1 116 ? -1.418 -17.092 5.627 1.00 96.56 116 ALA A CA 1
ATOM 893 C C . ALA A 1 116 ? -1.856 -15.663 5.280 1.00 96.56 116 ALA A C 1
ATOM 895 O O . ALA A 1 116 ? -3.046 -15.413 5.130 1.00 96.56 116 ALA A O 1
ATOM 896 N N . LEU A 1 117 ? -0.914 -14.739 5.078 1.00 97.50 117 LEU A N 1
ATOM 897 C CA . LEU A 1 117 ? -1.255 -13.341 4.791 1.00 97.50 117 LEU A CA 1
ATOM 898 C C . LEU A 1 117 ? -1.812 -13.150 3.373 1.00 97.50 117 LEU A C 1
ATOM 900 O O . LEU A 1 117 ? -2.731 -12.360 3.186 1.00 97.50 117 LEU A O 1
ATOM 904 N N . VAL A 1 118 ? -1.359 -13.944 2.396 1.00 97.31 118 VAL A N 1
ATOM 905 C CA . VAL A 1 118 ? -1.970 -13.969 1.054 1.00 97.31 118 VAL A CA 1
ATOM 906 C C . VAL A 1 118 ? -3.422 -14.464 1.123 1.00 97.31 118 VAL A C 1
ATOM 908 O O . VAL A 1 118 ? -4.299 -13.919 0.455 1.00 97.31 118 VAL A O 1
ATOM 911 N N . LEU A 1 119 ? -3.703 -15.482 1.947 1.00 97.19 119 LEU A N 1
ATOM 912 C CA . LEU A 1 119 ? -5.072 -15.962 2.171 1.00 97.19 119 LEU A CA 1
ATOM 913 C C . LEU A 1 119 ? -5.927 -14.939 2.923 1.00 97.19 119 LEU A C 1
ATOM 915 O O . LEU A 1 119 ? -7.094 -14.778 2.576 1.00 97.19 119 LEU A O 1
ATOM 919 N N . ALA A 1 120 ? -5.350 -14.217 3.887 1.00 98.19 120 ALA A N 1
ATOM 920 C CA . ALA A 1 120 ? -6.036 -13.139 4.589 1.00 98.19 120 ALA A CA 1
ATOM 921 C C . ALA A 1 120 ? -6.490 -12.032 3.625 1.00 98.19 120 ALA A C 1
ATOM 923 O O . ALA A 1 120 ? -7.658 -11.656 3.656 1.00 98.19 120 ALA A O 1
ATOM 924 N N . VAL A 1 121 ? -5.614 -11.576 2.719 1.00 98.25 121 VAL A N 1
ATOM 925 C CA . VAL A 1 121 ? -5.969 -10.570 1.699 1.00 98.25 121 VAL A CA 1
ATOM 926 C C . VAL A 1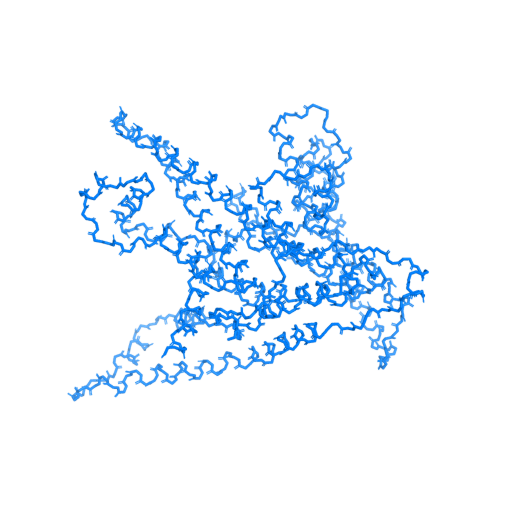 121 ? -7.084 -11.085 0.785 1.00 98.25 121 VAL A C 1
ATOM 928 O O . VAL A 1 121 ? -8.075 -10.390 0.577 1.00 98.25 121 VAL A O 1
ATOM 931 N N . ARG A 1 122 ? -6.994 -12.329 0.294 1.00 98.00 122 ARG A N 1
ATOM 932 C CA . ARG A 1 122 ? -8.056 -12.939 -0.532 1.00 98.00 122 ARG A CA 1
ATOM 933 C C . ARG A 1 122 ? -9.401 -12.995 0.175 1.00 98.00 122 ARG A C 1
ATOM 935 O O . ARG A 1 122 ? -10.424 -12.676 -0.426 1.00 98.00 122 ARG A O 1
ATOM 942 N N . ALA A 1 123 ? -9.404 -13.453 1.422 1.00 98.19 123 ALA A N 1
ATOM 943 C CA . ALA A 1 123 ? -10.609 -13.555 2.227 1.00 98.19 123 ALA A CA 1
ATOM 944 C C . ALA A 1 123 ? -11.202 -12.162 2.495 1.00 98.19 123 ALA A C 1
ATOM 946 O O . ALA A 1 123 ? -12.386 -11.958 2.255 1.00 98.19 123 ALA A O 1
ATOM 947 N N . ALA A 1 124 ? -10.377 -11.169 2.830 1.00 98.50 124 ALA A N 1
ATOM 948 C CA . ALA A 1 124 ? -10.836 -9.796 3.021 1.00 98.50 124 ALA A CA 1
ATOM 949 C C . ALA A 1 124 ? -11.405 -9.172 1.730 1.00 98.50 124 ALA A C 1
ATOM 951 O O . ALA A 1 124 ? -12.456 -8.538 1.763 1.00 98.50 124 ALA A O 1
ATOM 952 N N . ARG A 1 125 ? -10.788 -9.413 0.563 1.00 98.38 125 ARG A N 1
ATOM 953 C CA . ARG A 1 125 ? -11.336 -8.980 -0.738 1.00 98.38 125 ARG A CA 1
ATOM 954 C C . ARG A 1 125 ? -12.688 -9.639 -1.043 1.00 98.38 125 ARG A C 1
ATOM 956 O O . ARG A 1 125 ? -13.580 -8.977 -1.568 1.00 98.38 125 ARG A O 1
ATOM 963 N N . ARG A 1 126 ? -12.863 -10.924 -0.707 1.00 98.12 126 ARG A N 1
ATOM 964 C CA . ARG A 1 126 ? -14.163 -11.612 -0.821 1.00 98.12 126 ARG A CA 1
ATOM 965 C C . ARG A 1 126 ? -15.202 -11.026 0.138 1.00 98.12 126 ARG A C 1
ATOM 967 O O . ARG A 1 126 ? -16.328 -10.801 -0.291 1.00 98.12 126 ARG A O 1
ATOM 974 N N . ALA A 1 127 ? -14.814 -10.710 1.374 1.00 97.94 127 ALA A N 1
ATOM 975 C CA . ALA A 1 127 ? -15.680 -10.060 2.356 1.00 97.94 127 ALA A CA 1
ATOM 976 C C . ALA A 1 127 ? -16.193 -8.699 1.857 1.00 97.94 127 ALA A C 1
ATOM 978 O O . ALA A 1 127 ? -17.400 -8.477 1.821 1.00 97.94 127 ALA A O 1
ATOM 979 N N . VAL A 1 128 ? -15.287 -7.851 1.356 1.00 97.94 128 VAL A N 1
ATOM 980 C CA . VAL A 1 128 ? -15.615 -6.548 0.756 1.00 97.94 128 VAL A CA 1
ATOM 981 C C . VAL A 1 128 ? -16.555 -6.696 -0.446 1.00 97.94 128 VAL A C 1
ATOM 983 O O . VAL A 1 128 ? -17.514 -5.944 -0.573 1.00 97.94 128 VAL A O 1
ATOM 986 N N . ALA A 1 129 ? -16.351 -7.690 -1.313 1.00 97.44 129 ALA A N 1
ATOM 987 C CA . ALA A 1 129 ? -17.268 -7.919 -2.432 1.00 97.44 129 ALA A CA 1
ATOM 988 C C . ALA A 1 129 ? -18.636 -8.482 -2.007 1.00 97.44 129 ALA A C 1
ATOM 990 O O . ALA A 1 129 ? -19.642 -8.181 -2.648 1.00 97.44 129 ALA A O 1
ATOM 991 N N . ALA A 1 130 ? -18.688 -9.298 -0.951 1.00 96.75 130 ALA A N 1
ATOM 992 C CA . ALA A 1 130 ? -19.933 -9.850 -0.421 1.00 96.75 130 ALA A CA 1
ATOM 993 C C . ALA A 1 130 ? -20.776 -8.786 0.304 1.00 96.75 130 ALA A C 1
ATOM 995 O O . ALA A 1 130 ? -22.002 -8.787 0.176 1.00 96.75 130 ALA A O 1
ATOM 996 N N . SER A 1 131 ? -20.116 -7.873 1.022 1.00 96.56 131 SER A N 1
ATOM 997 C CA . SER A 1 131 ? -20.737 -6.810 1.815 1.00 96.56 131 SER A CA 1
ATOM 998 C C . SER A 1 131 ? -19.999 -5.476 1.608 1.00 96.56 131 SER A C 1
ATOM 1000 O O . SER A 1 131 ? -19.275 -5.028 2.493 1.00 96.56 131 SER A O 1
ATOM 1002 N N . PRO A 1 132 ? -20.197 -4.787 0.470 1.00 96.50 132 PRO A N 1
ATOM 1003 C CA . PRO A 1 132 ? -19.440 -3.576 0.128 1.00 96.50 132 PRO A CA 1
ATOM 1004 C C . PRO A 1 132 ? -19.764 -2.350 0.979 1.00 96.50 132 PRO A C 1
ATOM 1006 O O . PRO A 1 132 ? -19.083 -1.339 0.865 1.00 96.50 132 PRO A O 1
ATOM 1009 N N . ASP A 1 133 ? -20.787 -2.439 1.824 1.00 95.31 133 ASP A N 1
ATOM 1010 C CA . ASP A 1 133 ? -21.183 -1.396 2.765 1.00 95.31 133 ASP A CA 1
ATOM 1011 C C . ASP A 1 133 ? -20.866 -1.774 4.231 1.00 95.31 133 ASP A C 1
ATOM 1013 O O . ASP A 1 133 ? -21.471 -1.233 5.162 1.00 95.31 133 ASP A O 1
ATOM 1017 N N . ASP A 1 134 ? -20.012 -2.773 4.447 1.00 95.50 134 ASP A N 1
ATOM 1018 C CA . ASP A 1 134 ? -19.582 -3.205 5.775 1.00 95.50 134 ASP A CA 1
ATOM 1019 C C . ASP A 1 134 ? -18.202 -2.607 6.118 1.00 95.50 134 ASP A C 1
ATOM 1021 O O . ASP A 1 134 ? -17.212 -2.971 5.474 1.00 95.50 134 ASP A O 1
ATOM 1025 N N . PRO A 1 135 ? -18.101 -1.683 7.097 1.00 96.50 135 PRO A N 1
ATOM 1026 C CA . PRO A 1 135 ? -16.833 -1.033 7.436 1.00 96.50 135 PRO A CA 1
ATOM 1027 C C . PRO A 1 135 ? -15.784 -2.027 7.954 1.00 96.50 135 PRO A C 1
ATOM 1029 O O . PRO A 1 135 ? -14.596 -1.881 7.648 1.00 96.50 135 PRO A O 1
ATOM 1032 N N . ASP A 1 136 ? -16.211 -3.077 8.662 1.00 96.81 136 ASP A N 1
ATOM 1033 C CA . ASP A 1 136 ? -15.318 -4.090 9.231 1.00 96.81 136 ASP A CA 1
ATOM 1034 C C . ASP A 1 136 ? -14.593 -4.894 8.138 1.00 96.81 136 ASP A C 1
ATOM 1036 O O . ASP A 1 136 ? -13.397 -5.181 8.251 1.00 96.81 136 ASP A O 1
ATOM 1040 N N . SER A 1 137 ? -15.275 -5.181 7.025 1.00 97.50 137 SER A N 1
ATOM 1041 C CA . SER A 1 137 ? -14.680 -5.835 5.854 1.00 97.50 137 SER A CA 1
ATOM 1042 C C . SER A 1 137 ? -13.525 -5.024 5.249 1.00 97.50 137 SER A C 1
ATOM 1044 O O . SER A 1 137 ? -12.477 -5.588 4.912 1.00 97.50 137 SER A O 1
ATOM 1046 N N . TYR A 1 138 ? -13.660 -3.697 5.163 1.00 98.25 138 TYR A N 1
ATOM 1047 C CA . TYR A 1 138 ? -12.574 -2.827 4.699 1.00 98.25 138 TYR A CA 1
ATOM 1048 C C . TYR A 1 138 ? -11.443 -2.705 5.723 1.00 98.25 138 TYR A C 1
ATOM 1050 O O . TYR A 1 138 ? -10.269 -2.733 5.345 1.00 98.25 138 TYR A O 1
ATOM 1058 N N . MET A 1 139 ? -11.762 -2.645 7.018 1.00 98.25 139 MET A N 1
ATOM 1059 C CA . MET A 1 139 ? -10.753 -2.673 8.081 1.00 98.25 139 MET A CA 1
ATOM 1060 C C . MET A 1 139 ? -9.935 -3.968 8.056 1.00 98.25 139 MET A C 1
ATOM 1062 O O . MET A 1 139 ? -8.706 -3.930 8.158 1.00 98.25 139 MET A O 1
ATOM 1066 N N . ALA A 1 140 ? -10.587 -5.117 7.859 1.00 98.12 140 ALA A N 1
ATOM 1067 C CA . ALA A 1 140 ? -9.914 -6.402 7.707 1.00 98.12 140 ALA A CA 1
ATOM 1068 C C . ALA A 1 140 ? -8.977 -6.412 6.486 1.00 98.12 140 ALA A C 1
ATOM 1070 O O . ALA A 1 140 ? -7.862 -6.933 6.575 1.00 98.12 140 ALA A O 1
ATOM 1071 N N . LEU A 1 141 ? -9.388 -5.798 5.370 1.00 98.50 141 LEU A N 1
ATOM 1072 C CA . LEU A 1 141 ? -8.555 -5.662 4.173 1.00 98.50 141 LEU A CA 1
ATOM 1073 C C . LEU A 1 141 ? -7.326 -4.782 4.424 1.00 98.50 141 LEU A C 1
ATOM 1075 O O . LEU A 1 141 ? -6.208 -5.212 4.140 1.00 98.50 141 LEU A O 1
ATOM 1079 N N . ALA A 1 142 ? -7.509 -3.599 5.014 1.00 98.50 142 ALA A N 1
ATOM 1080 C CA . ALA A 1 142 ? -6.415 -2.692 5.361 1.00 98.50 142 ALA A CA 1
ATOM 1081 C C . ALA A 1 142 ? -5.377 -3.365 6.279 1.00 98.50 142 ALA A C 1
ATOM 1083 O O . ALA A 1 142 ? -4.165 -3.265 6.058 1.00 98.50 142 ALA A O 1
ATOM 1084 N N . GLN A 1 143 ? -5.845 -4.107 7.288 1.00 98.00 143 GLN A N 1
ATOM 1085 C CA . GLN A 1 143 ? -4.986 -4.873 8.194 1.00 98.00 143 GLN A CA 1
ATOM 1086 C C . GLN A 1 143 ? -4.240 -5.996 7.465 1.00 98.00 143 GLN A C 1
ATOM 1088 O O . GLN A 1 143 ? -3.042 -6.181 7.693 1.00 98.00 143 GLN A O 1
ATOM 1093 N N . ALA A 1 144 ? -4.918 -6.731 6.579 1.00 98.25 144 ALA A N 1
ATOM 1094 C CA . ALA A 1 144 ? -4.311 -7.816 5.817 1.00 98.25 144 ALA A CA 1
ATOM 1095 C C . ALA A 1 144 ? -3.219 -7.302 4.862 1.00 98.25 144 ALA A C 1
ATOM 1097 O O . ALA A 1 144 ? -2.117 -7.854 4.868 1.00 98.25 144 ALA A O 1
ATOM 1098 N N . CYS A 1 145 ? -3.480 -6.223 4.112 1.00 98.12 145 CYS A N 1
ATOM 1099 C CA . CYS A 1 145 ? -2.499 -5.588 3.223 1.00 98.12 145 CYS A CA 1
ATOM 1100 C C . CYS A 1 145 ? -1.291 -5.051 4.004 1.00 98.12 145 CYS A C 1
ATOM 1102 O O . CYS A 1 145 ? -0.147 -5.329 3.640 1.00 98.12 145 CYS A O 1
ATOM 1104 N N . THR A 1 146 ? -1.533 -4.363 5.125 1.00 96.75 146 THR A N 1
ATOM 1105 C CA . THR A 1 146 ? -0.463 -3.838 5.990 1.00 96.75 146 THR A CA 1
ATOM 1106 C C . THR A 1 146 ? 0.420 -4.962 6.529 1.00 96.75 146 THR A C 1
ATOM 1108 O O . THR A 1 146 ? 1.641 -4.905 6.396 1.00 96.75 146 THR A O 1
ATOM 1111 N N . ARG A 1 147 ? -0.174 -6.036 7.069 1.00 96.75 147 ARG A N 1
ATOM 1112 C CA . ARG A 1 147 ? 0.597 -7.179 7.586 1.00 96.75 147 ARG A CA 1
ATOM 1113 C C . ARG A 1 147 ? 1.354 -7.904 6.474 1.00 96.75 147 ARG A C 1
ATOM 1115 O O . ARG A 1 147 ? 2.504 -8.285 6.687 1.00 96.75 147 ARG A O 1
ATOM 1122 N N . LEU A 1 148 ? 0.732 -8.116 5.308 1.00 96.50 148 LEU A N 1
ATOM 1123 C CA . LEU A 1 148 ? 1.384 -8.760 4.162 1.00 96.50 148 LEU A CA 1
ATOM 1124 C C . LEU A 1 148 ? 2.640 -7.985 3.752 1.00 96.50 148 LEU A C 1
ATOM 1126 O O . LEU A 1 148 ? 3.708 -8.586 3.605 1.00 96.50 148 LEU A O 1
ATOM 1130 N N . TRP A 1 149 ? 2.529 -6.660 3.657 1.00 94.88 149 TRP A N 1
ATOM 1131 C CA . TRP A 1 149 ? 3.666 -5.791 3.394 1.00 94.88 149 TRP A CA 1
ATOM 1132 C C . TRP A 1 149 ? 4.740 -5.908 4.480 1.00 94.88 149 TRP A C 1
ATOM 1134 O O . TRP A 1 149 ? 5.879 -6.261 4.182 1.00 94.88 149 TRP A O 1
ATOM 1144 N N . GLU A 1 150 ? 4.390 -5.636 5.740 1.00 92.44 150 GLU A N 1
ATOM 1145 C CA . GLU A 1 150 ? 5.353 -5.508 6.838 1.00 92.44 150 GLU A CA 1
ATOM 1146 C C . GLU A 1 150 ? 6.133 -6.793 7.112 1.00 92.44 150 GLU A C 1
ATOM 1148 O O . GLU A 1 150 ? 7.342 -6.738 7.360 1.00 92.44 150 GLU A O 1
ATOM 1153 N N . TYR A 1 151 ? 5.448 -7.936 7.072 1.00 93.12 151 TYR A N 1
ATOM 1154 C CA . TYR A 1 151 ? 6.041 -9.209 7.449 1.00 93.12 151 TYR A CA 1
ATOM 1155 C C . TYR A 1 151 ? 6.594 -9.982 6.255 1.00 93.12 151 TYR A C 1
ATOM 1157 O O . TYR A 1 151 ? 7.645 -10.588 6.386 1.00 93.12 151 TYR A O 1
ATOM 1165 N N . GLN A 1 152 ? 5.943 -9.991 5.094 1.00 93.25 152 GLN A N 1
ATOM 1166 C CA . GLN A 1 152 ? 6.365 -10.868 3.993 1.00 93.25 152 GLN A CA 1
ATOM 1167 C C . GLN A 1 152 ? 7.078 -10.086 2.899 1.00 93.25 152 GLN A C 1
ATOM 1169 O O . GLN A 1 152 ? 8.257 -10.305 2.625 1.00 93.25 152 GLN A O 1
ATOM 1174 N N . GLU A 1 153 ? 6.389 -9.136 2.281 1.00 93.75 153 GLU A N 1
ATOM 1175 C CA . GLU A 1 153 ? 6.901 -8.527 1.056 1.00 93.75 153 GLU A CA 1
ATOM 1176 C C . GLU A 1 153 ? 8.080 -7.604 1.316 1.00 93.75 153 GLU A C 1
ATOM 1178 O O . GLU A 1 153 ? 9.074 -7.679 0.602 1.00 93.75 153 GLU A O 1
ATOM 1183 N N . LYS A 1 154 ? 8.034 -6.802 2.381 1.00 90.31 154 LYS A N 1
ATOM 1184 C CA . LYS A 1 154 ? 9.163 -5.970 2.807 1.00 90.31 154 LYS A CA 1
ATOM 1185 C C . LYS A 1 154 ? 10.378 -6.811 3.195 1.00 90.31 154 LYS A C 1
ATOM 1187 O O . LYS A 1 154 ? 11.509 -6.402 2.946 1.00 90.31 154 LYS A O 1
ATOM 1192 N N . HIS A 1 155 ? 10.157 -7.976 3.809 1.00 88.56 155 HIS A N 1
ATOM 1193 C CA . HIS A 1 155 ? 11.233 -8.891 4.183 1.00 88.56 155 HIS A CA 1
ATOM 1194 C C . HIS A 1 155 ? 11.966 -9.411 2.934 1.00 88.56 155 HIS A C 1
ATOM 1196 O O . HIS A 1 155 ? 13.191 -9.292 2.843 1.00 88.56 155 HIS A O 1
ATOM 1202 N N . TRP A 1 156 ? 11.213 -9.896 1.943 1.00 89.25 156 TRP A N 1
ATOM 1203 C CA . TRP A 1 156 ? 11.757 -10.509 0.726 1.00 89.25 156 TRP A CA 1
ATOM 1204 C C . TRP A 1 156 ? 12.111 -9.526 -0.397 1.00 89.25 156 TRP A C 1
ATOM 1206 O O . TRP A 1 156 ? 12.958 -9.836 -1.228 1.00 89.25 156 TRP A O 1
ATOM 1216 N N . ALA A 1 157 ? 11.550 -8.317 -0.428 1.00 84.44 157 ALA A N 1
ATOM 1217 C CA . ALA A 1 157 ? 11.977 -7.256 -1.349 1.00 84.44 157 ALA A CA 1
ATOM 1218 C C . ALA A 1 157 ? 13.384 -6.712 -1.022 1.00 84.44 157 ALA A C 1
ATOM 1220 O O . ALA A 1 157 ? 13.930 -5.906 -1.768 1.00 84.44 157 ALA A O 1
ATOM 1221 N N . GLY A 1 158 ? 13.995 -7.190 0.068 1.00 69.62 158 GLY A N 1
ATOM 1222 C CA . GLY A 1 158 ? 15.387 -6.951 0.406 1.00 69.62 158 GLY A CA 1
ATOM 1223 C C . GLY A 1 158 ? 15.557 -5.905 1.503 1.00 69.62 158 GLY A C 1
ATOM 1224 O O . GLY A 1 158 ? 15.458 -4.707 1.282 1.00 69.62 158 GLY A O 1
ATOM 1225 N N . ASN A 1 159 ? 15.975 -6.361 2.684 1.00 57.53 159 ASN A N 1
ATOM 1226 C CA . ASN A 1 159 ? 16.638 -5.528 3.696 1.00 57.53 159 ASN A CA 1
ATOM 1227 C C . ASN A 1 159 ? 18.152 -5.384 3.409 1.00 57.53 159 ASN A C 1
ATOM 1229 O O . ASN A 1 159 ? 18.968 -5.328 4.340 1.00 57.53 159 ASN A O 1
ATOM 1233 N N . SER A 1 160 ? 18.602 -5.448 2.148 1.00 56.19 160 SER A N 1
ATOM 1234 C CA . SER A 1 160 ? 19.979 -5.036 1.846 1.00 56.19 160 SER A CA 1
ATOM 1235 C C . SER A 1 160 ? 20.073 -3.532 2.035 1.00 56.19 160 SER A C 1
ATOM 1237 O O . SER A 1 160 ? 19.137 -2.810 1.730 1.00 56.19 160 SER A O 1
ATOM 1239 N N . GLN A 1 161 ? 21.173 -3.061 2.613 1.00 54.03 161 GLN A N 1
ATOM 1240 C CA . GLN A 1 161 ? 21.399 -1.630 2.808 1.00 54.03 161 GLN A CA 1
ATOM 1241 C C . GLN A 1 161 ? 21.307 -0.888 1.453 1.00 54.03 161 GLN A C 1
ATOM 1243 O O . GLN A 1 161 ? 20.745 0.195 1.397 1.00 54.03 161 GLN A O 1
ATOM 1248 N N . GLU A 1 162 ? 21.688 -1.558 0.354 1.00 52.19 162 GLU A N 1
ATOM 1249 C CA . GLU A 1 162 ? 21.458 -1.132 -1.040 1.00 52.19 162 GLU A CA 1
ATOM 1250 C C . GLU A 1 162 ? 19.975 -1.116 -1.469 1.00 52.19 162 GLU A C 1
ATOM 1252 O O . GLU A 1 162 ? 19.526 -0.142 -2.063 1.00 52.19 162 GLU A O 1
ATOM 1257 N N . ALA A 1 163 ? 19.172 -2.141 -1.153 1.00 51.62 163 ALA A N 1
ATOM 1258 C CA . ALA A 1 163 ? 17.727 -2.125 -1.443 1.00 51.62 163 ALA A CA 1
ATOM 1259 C C . ALA A 1 163 ? 16.960 -1.163 -0.520 1.00 51.62 163 ALA A C 1
ATOM 1261 O O . ALA A 1 163 ? 15.897 -0.664 -0.874 1.00 51.62 163 ALA A O 1
ATOM 1262 N N . GLN A 1 164 ? 17.510 -0.852 0.657 1.00 50.03 164 GLN A N 1
ATOM 1263 C CA . GLN A 1 164 ? 17.014 0.232 1.492 1.00 50.03 164 GLN A CA 1
ATOM 1264 C C . GLN A 1 164 ? 17.298 1.586 0.846 1.00 50.03 164 GLN A C 1
ATOM 1266 O O . GLN A 1 164 ? 16.483 2.485 1.014 1.00 50.03 164 GLN A O 1
ATOM 1271 N N . GLU A 1 165 ? 18.413 1.769 0.142 1.00 48.88 165 GLU A N 1
ATOM 1272 C CA . GLU A 1 165 ? 18.707 3.028 -0.553 1.00 48.88 165 GLU A CA 1
ATOM 1273 C C . GLU A 1 165 ? 17.759 3.261 -1.728 1.00 48.88 165 GLU A C 1
ATOM 1275 O O . GLU A 1 165 ? 17.313 4.386 -1.906 1.00 48.88 165 GLU A O 1
ATOM 1280 N N . ALA A 1 166 ? 17.325 2.214 -2.427 1.00 47.59 166 ALA A N 1
ATOM 1281 C CA . ALA A 1 166 ? 16.302 2.317 -3.461 1.00 47.59 166 ALA A CA 1
ATOM 1282 C C . ALA A 1 166 ? 15.146 1.343 -3.163 1.00 47.59 166 ALA A C 1
ATOM 1284 O O . ALA A 1 166 ? 15.109 0.256 -3.736 1.00 47.59 166 ALA A O 1
ATOM 1285 N N . PRO A 1 167 ? 14.219 1.675 -2.239 1.00 49.31 167 PRO A N 1
ATOM 1286 C CA . PRO A 1 167 ? 13.048 0.838 -2.015 1.00 49.31 167 PRO A CA 1
ATOM 1287 C C . PRO A 1 167 ? 12.268 0.764 -3.320 1.00 49.31 167 PRO A C 1
ATOM 1289 O O . PRO A 1 167 ? 12.047 1.807 -3.929 1.00 49.31 167 PRO A O 1
ATOM 1292 N N . PHE A 1 168 ? 11.835 -0.434 -3.722 1.00 63.53 168 PHE A N 1
ATOM 1293 C CA . PHE A 1 168 ? 10.987 -0.599 -4.899 1.00 63.53 168 PHE A CA 1
ATOM 1294 C C . PHE A 1 168 ? 9.719 0.229 -4.739 1.00 63.53 168 PHE A C 1
ATOM 1296 O O . PHE A 1 168 ? 8.813 -0.185 -4.003 1.00 63.53 168 PHE A O 1
ATOM 1303 N N . PRO A 1 169 ? 9.622 1.398 -5.405 1.00 62.19 169 PRO A N 1
ATOM 1304 C CA . PRO A 1 169 ? 8.547 2.325 -5.107 1.00 62.19 169 PRO A CA 1
ATOM 1305 C C . PRO A 1 169 ? 7.213 1.717 -5.532 1.00 62.19 169 PRO A C 1
ATOM 1307 O O . PRO A 1 169 ? 6.189 2.027 -4.946 1.00 62.19 169 PRO A O 1
ATOM 1310 N N . GLY A 1 170 ? 7.226 0.806 -6.514 1.00 86.44 170 GLY A N 1
ATOM 1311 C CA . GLY A 1 170 ? 6.036 0.165 -7.058 1.00 86.44 170 GLY A CA 1
ATOM 1312 C C . GLY A 1 170 ? 5.212 -0.595 -6.022 1.00 86.44 170 GLY A C 1
ATOM 1313 O O . GLY A 1 170 ? 4.054 -0.247 -5.816 1.00 86.44 170 GLY A O 1
ATOM 1314 N N . LEU A 1 171 ? 5.790 -1.618 -5.381 1.00 91.56 171 LEU A N 1
ATOM 1315 C CA . LEU A 1 171 ? 5.048 -2.514 -4.480 1.00 91.56 171 LEU A CA 1
ATOM 1316 C C . LEU A 1 171 ? 4.722 -1.844 -3.147 1.00 91.56 171 LEU A 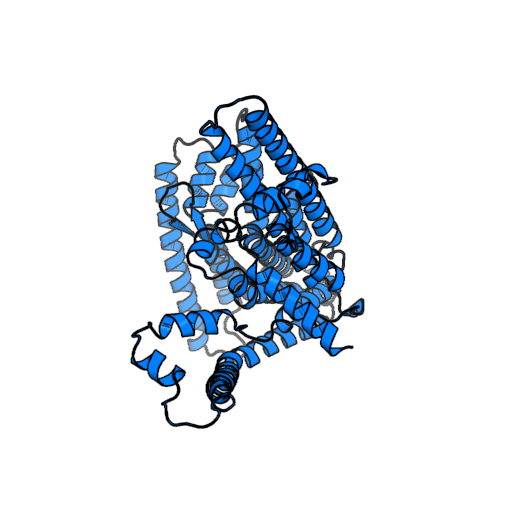C 1
ATOM 1318 O O . LEU A 1 171 ? 3.611 -1.992 -2.651 1.00 91.56 171 LEU A O 1
ATOM 1322 N N . HIS A 1 172 ? 5.658 -1.071 -2.589 1.00 90.75 172 HIS A N 1
ATOM 1323 C CA . HIS A 1 172 ? 5.394 -0.343 -1.351 1.00 90.75 172 HIS A CA 1
ATOM 1324 C C . HIS A 1 172 ? 4.267 0.677 -1.541 1.00 90.75 172 HIS A C 1
ATOM 1326 O O . HIS A 1 172 ? 3.312 0.665 -0.766 1.00 90.75 172 HIS A O 1
ATOM 1332 N N . LYS A 1 173 ? 4.339 1.508 -2.596 1.00 92.19 173 LYS A N 1
ATOM 1333 C CA . LYS A 1 173 ? 3.273 2.473 -2.893 1.00 92.19 173 LYS A CA 1
ATOM 1334 C C . LYS A 1 173 ? 1.964 1.768 -3.222 1.00 92.19 173 LYS A C 1
ATOM 1336 O O . LYS A 1 173 ? 0.930 2.230 -2.766 1.00 92.19 173 LYS A O 1
ATOM 1341 N N . LEU A 1 174 ? 1.990 0.640 -3.942 1.00 95.62 174 LEU A N 1
ATOM 1342 C CA . LEU A 1 174 ? 0.787 -0.169 -4.159 1.00 95.62 174 LEU A CA 1
ATOM 1343 C C . LEU A 1 174 ? 0.124 -0.512 -2.818 1.00 95.62 174 LEU A C 1
ATOM 1345 O O . LEU A 1 174 ? -1.019 -0.133 -2.607 1.00 95.62 174 LEU A O 1
ATOM 1349 N N . ARG A 1 175 ? 0.852 -1.139 -1.885 1.00 96.38 175 ARG A N 1
ATOM 1350 C CA . ARG A 1 175 ? 0.309 -1.524 -0.571 1.00 96.38 175 ARG A CA 1
ATOM 1351 C C . ARG A 1 175 ? -0.184 -0.336 0.245 1.00 96.38 175 ARG A C 1
ATOM 1353 O O . ARG A 1 175 ? -1.194 -0.455 0.929 1.00 96.38 175 ARG A O 1
ATOM 1360 N N . GLN A 1 176 ? 0.499 0.805 0.162 1.00 95.50 176 GLN A N 1
ATOM 1361 C CA . GLN A 1 176 ? 0.036 2.043 0.786 1.00 95.50 176 GLN A CA 1
ATOM 1362 C C . GLN A 1 176 ? -1.307 2.487 0.204 1.00 95.50 176 GLN A C 1
ATOM 1364 O O . GLN A 1 176 ? -2.238 2.692 0.972 1.00 95.50 176 GLN A O 1
ATOM 1369 N N . VAL A 1 177 ? -1.437 2.572 -1.124 1.00 97.25 177 VAL A N 1
ATOM 1370 C CA . VAL A 1 177 ? -2.698 2.963 -1.775 1.00 97.25 177 VAL A CA 1
ATOM 1371 C C . VAL A 1 177 ? -3.812 1.969 -1.429 1.00 97.25 177 VAL A C 1
ATOM 1373 O O . VAL A 1 177 ? -4.885 2.395 -1.024 1.00 97.25 177 VAL A O 1
ATOM 1376 N N . GLU A 1 178 ? -3.558 0.655 -1.467 1.00 97.94 178 GLU A N 1
ATOM 1377 C CA . GLU A 1 178 ? -4.555 -0.355 -1.074 1.00 97.94 178 GLU A CA 1
ATOM 1378 C C . GLU A 1 178 ? -5.045 -0.181 0.370 1.00 97.94 178 GLU A C 1
ATOM 1380 O O . GLU A 1 178 ? -6.252 -0.165 0.620 1.00 97.94 178 GLU A O 1
ATOM 1385 N N . THR A 1 179 ? -4.117 -0.034 1.323 1.00 98.25 179 THR A N 1
ATOM 1386 C CA . THR A 1 179 ? -4.451 0.172 2.737 1.00 98.25 179 THR A CA 1
ATOM 1387 C C . THR A 1 179 ? -5.227 1.473 2.927 1.00 98.25 179 THR A C 1
ATOM 1389 O O . THR A 1 179 ? -6.239 1.481 3.623 1.00 98.25 179 THR A O 1
ATOM 1392 N N . MET A 1 180 ? -4.790 2.566 2.300 1.00 98.06 180 MET A N 1
ATOM 1393 C CA . MET A 1 180 ? -5.413 3.881 2.453 1.00 98.06 180 MET A CA 1
ATOM 1394 C C . MET A 1 180 ? -6.806 3.945 1.836 1.00 98.06 180 MET A C 1
ATOM 1396 O O . MET A 1 180 ? -7.723 4.453 2.478 1.00 98.06 180 MET A O 1
ATOM 1400 N N . THR A 1 181 ? -6.992 3.382 0.642 1.00 98.38 181 THR A N 1
ATOM 1401 C CA . THR A 1 181 ? -8.309 3.258 0.007 1.00 98.38 181 THR A CA 1
ATOM 1402 C C . THR A 1 181 ? -9.258 2.443 0.883 1.00 98.38 181 THR A C 1
ATOM 1404 O O . THR A 1 181 ? -10.367 2.892 1.159 1.00 98.38 181 THR A O 1
ATOM 1407 N N . ALA A 1 182 ? -8.816 1.294 1.406 1.00 98.56 182 ALA A N 1
ATOM 1408 C CA . ALA A 1 182 ? -9.644 0.485 2.298 1.00 98.56 182 ALA A CA 1
ATOM 1409 C C . ALA A 1 182 ? -10.023 1.247 3.584 1.00 98.56 182 ALA A C 1
ATOM 1411 O O . ALA A 1 182 ? -11.196 1.294 3.950 1.00 98.56 182 ALA A O 1
ATOM 1412 N N . LEU A 1 183 ? -9.072 1.917 4.242 1.00 98.44 183 LEU A N 1
ATOM 1413 C CA . LEU A 1 183 ? -9.362 2.712 5.440 1.00 98.44 183 LEU A CA 1
ATOM 1414 C C . LEU A 1 183 ? -10.300 3.896 5.157 1.00 98.44 183 LEU A C 1
ATOM 1416 O O . LEU A 1 183 ? -11.188 4.172 5.961 1.00 98.44 183 LEU A O 1
ATOM 1420 N N . LYS A 1 184 ? -10.156 4.581 4.016 1.00 98.06 184 LYS A N 1
ATOM 1421 C CA . LYS A 1 184 ? -11.070 5.666 3.626 1.00 98.06 184 LYS A CA 1
ATOM 1422 C C . LYS A 1 184 ? -12.472 5.157 3.300 1.00 98.06 184 LYS A C 1
ATOM 1424 O O . LYS A 1 184 ? -13.442 5.814 3.664 1.00 98.06 184 LYS A O 1
ATOM 1429 N N . HIS A 1 185 ? -12.597 3.973 2.708 1.00 98.06 185 HIS A N 1
ATOM 1430 C CA . HIS A 1 185 ? -13.889 3.316 2.499 1.00 98.06 185 HIS A CA 1
ATOM 1431 C C . HIS A 1 185 ? -14.559 2.928 3.826 1.00 98.06 185 HIS A C 1
ATOM 1433 O O . HIS A 1 185 ? -15.754 3.167 3.995 1.00 98.06 185 HIS A O 1
ATOM 1439 N N . ALA A 1 186 ? -13.794 2.406 4.792 1.00 97.94 186 ALA A N 1
ATOM 1440 C CA . ALA A 1 186 ? -14.293 2.161 6.145 1.00 97.94 186 ALA A CA 1
ATOM 1441 C C . ALA A 1 186 ? -14.772 3.464 6.808 1.00 97.94 186 ALA A C 1
ATOM 1443 O O . ALA A 1 186 ? -15.878 3.513 7.344 1.00 97.94 186 ALA A O 1
ATOM 1444 N N . LEU A 1 187 ? -13.982 4.538 6.698 1.00 97.56 187 LEU A N 1
ATOM 1445 C CA . LEU A 1 187 ? -14.316 5.844 7.267 1.00 97.56 187 LEU A CA 1
ATOM 1446 C C . LEU A 1 187 ? -15.570 6.457 6.627 1.00 97.56 187 LEU A C 1
ATOM 1448 O O . LEU A 1 187 ? -16.392 7.048 7.318 1.00 97.56 187 LEU A O 1
ATOM 1452 N N . LEU A 1 188 ? -15.756 6.290 5.316 1.00 96.81 188 LEU A N 1
ATOM 1453 C CA . LEU A 1 188 ? -16.950 6.764 4.611 1.00 96.81 188 LEU A CA 1
ATOM 1454 C C . LEU A 1 188 ? -18.232 6.087 5.122 1.00 96.81 188 LEU A C 1
ATOM 1456 O O . LEU A 1 188 ? -19.295 6.710 5.170 1.00 96.81 188 LEU A O 1
ATOM 1460 N N . LEU A 1 189 ? -18.137 4.807 5.484 1.00 95.75 189 LEU A N 1
ATOM 1461 C CA . LEU A 1 189 ? -19.247 4.030 6.033 1.00 95.75 189 LEU A CA 1
ATOM 1462 C C . LEU A 1 189 ? -19.494 4.329 7.513 1.00 95.75 189 LEU A C 1
ATOM 1464 O O . LEU A 1 189 ? -20.646 4.278 7.950 1.00 95.75 189 LEU A O 1
ATOM 1468 N N . GLN A 1 190 ? -18.439 4.646 8.266 1.00 96.12 190 GLN A N 1
ATOM 1469 C CA . GLN A 1 190 ? -18.504 4.893 9.703 1.00 96.12 190 GLN A CA 1
ATOM 1470 C C . GLN A 1 190 ? -17.601 6.077 10.112 1.00 96.12 190 GLN A C 1
ATOM 1472 O O . GLN A 1 190 ? -16.503 5.871 10.630 1.00 96.12 190 GLN A O 1
ATOM 1477 N N . PRO A 1 191 ? -18.061 7.328 9.901 1.00 96.94 191 PRO A N 1
ATOM 1478 C CA . PRO A 1 191 ? -17.238 8.523 10.118 1.00 96.94 191 PRO A CA 1
ATOM 1479 C C . PRO A 1 191 ? -16.839 8.772 11.574 1.00 96.94 191 PRO A C 1
ATOM 1481 O O . PRO A 1 191 ? -15.862 9.456 11.820 1.00 96.94 191 PRO A O 1
ATOM 1484 N N . GLU A 1 192 ? -17.593 8.230 12.529 1.00 96.56 192 GLU A N 1
ATOM 1485 C CA . GLU A 1 192 ? -17.387 8.418 13.973 1.00 96.56 192 GLU A CA 1
ATOM 1486 C C . GLU A 1 192 ? -16.587 7.253 14.594 1.00 96.56 192 GLU A C 1
ATOM 1488 O O . GLU A 1 192 ? -16.576 7.076 15.808 1.00 96.56 192 GLU A O 1
ATOM 1493 N N . ALA A 1 193 ? -15.961 6.391 13.780 1.00 97.12 193 ALA A N 1
ATOM 1494 C CA . ALA A 1 193 ? -15.214 5.228 14.261 1.00 97.12 193 ALA A CA 1
ATOM 1495 C C . ALA A 1 193 ? -13.771 5.615 14.648 1.00 97.12 193 ALA A C 1
ATOM 1497 O O . ALA A 1 193 ? -12.908 5.742 13.764 1.00 97.12 193 ALA A O 1
ATOM 1498 N N . PRO A 1 194 ? -13.445 5.776 15.948 1.00 98.00 194 PRO A N 1
ATOM 1499 C CA . PRO A 1 194 ? -12.121 6.232 16.361 1.00 98.00 194 PRO A CA 1
ATOM 1500 C C . PRO A 1 194 ? -11.005 5.271 15.941 1.00 98.00 194 PRO A C 1
ATOM 1502 O O . PRO A 1 194 ? -9.894 5.706 15.646 1.00 98.00 194 PRO A O 1
ATOM 1505 N N . GLU A 1 195 ? -11.273 3.967 15.882 1.00 97.88 195 GLU A N 1
ATOM 1506 C CA . GLU A 1 195 ? -10.320 2.953 15.435 1.00 97.88 195 GLU A CA 1
ATOM 1507 C C . GLU A 1 195 ? -9.878 3.139 13.978 1.00 97.88 195 GLU A C 1
ATOM 1509 O O . GLU A 1 195 ? -8.708 2.899 13.669 1.00 97.88 195 GLU A O 1
ATOM 1514 N N . VAL A 1 196 ? -10.769 3.609 13.099 1.00 98.12 196 VAL A N 1
ATOM 1515 C CA . VAL A 1 196 ? -10.455 3.860 11.685 1.00 98.12 196 VAL A CA 1
ATOM 1516 C C . VAL A 1 196 ? -9.564 5.095 11.566 1.00 98.12 196 VAL A C 1
ATOM 1518 O O . VAL A 1 196 ? -8.532 5.053 10.895 1.00 98.12 196 VAL A O 1
ATOM 1521 N N . HIS A 1 197 ? -9.902 6.167 12.287 1.00 98.50 197 HIS A N 1
ATOM 1522 C CA . HIS A 1 197 ? -9.077 7.372 12.360 1.00 98.50 197 HIS A CA 1
ATOM 1523 C C . HIS A 1 197 ? -7.687 7.097 12.950 1.00 98.50 197 HIS A C 1
ATOM 1525 O O . HIS A 1 197 ? -6.683 7.568 12.414 1.00 98.50 197 HIS A O 1
ATOM 1531 N N . LEU A 1 198 ? -7.588 6.287 14.013 1.00 98.12 198 LEU A N 1
ATOM 1532 C CA . LEU A 1 198 ? -6.296 5.876 14.573 1.00 98.12 198 LEU A CA 1
ATOM 1533 C C . LEU A 1 198 ? -5.473 5.062 13.570 1.00 98.12 198 LEU A C 1
ATOM 1535 O O . LEU A 1 198 ? -4.266 5.282 13.460 1.00 98.12 198 LEU A O 1
ATOM 1539 N N . ALA A 1 199 ? -6.107 4.150 12.826 1.00 97.81 199 ALA A N 1
ATOM 1540 C CA . ALA A 1 199 ? -5.433 3.382 11.785 1.00 97.81 199 ALA A CA 1
ATOM 1541 C C . ALA A 1 199 ? -4.901 4.298 10.670 1.00 97.81 199 ALA A C 1
ATOM 1543 O O . ALA A 1 199 ? -3.723 4.204 10.330 1.00 97.81 199 ALA A O 1
ATOM 1544 N N . LEU A 1 200 ? -5.707 5.247 10.176 1.00 98.00 200 LEU A N 1
ATOM 1545 C CA . LEU A 1 200 ? -5.274 6.258 9.199 1.00 98.00 200 LEU A CA 1
ATOM 1546 C C . LEU A 1 200 ? -4.115 7.109 9.733 1.00 98.00 200 LEU A C 1
ATOM 1548 O O . LEU A 1 200 ? -3.089 7.254 9.066 1.00 98.00 200 LEU A O 1
ATOM 1552 N N . ALA A 1 201 ? -4.233 7.624 10.959 1.00 98.06 201 ALA A N 1
ATOM 1553 C CA . ALA A 1 201 ? -3.191 8.415 11.606 1.00 98.06 201 ALA A CA 1
ATOM 1554 C C . ALA A 1 201 ? -1.877 7.635 11.755 1.00 98.06 201 ALA A C 1
ATOM 1556 O O . ALA A 1 201 ? -0.784 8.196 11.608 1.00 98.06 201 ALA A O 1
ATOM 1557 N N . GLN A 1 202 ? -1.959 6.340 12.063 1.00 96.56 202 GLN A N 1
ATOM 1558 C CA . GLN A 1 202 ? -0.795 5.469 12.144 1.00 96.56 202 GLN A CA 1
ATOM 1559 C C . GLN A 1 202 ? -0.178 5.250 10.761 1.00 96.56 202 GLN A C 1
ATOM 1561 O O . GLN A 1 202 ? 1.027 5.458 10.613 1.00 96.56 202 GLN A O 1
ATOM 1566 N N . THR A 1 203 ? -0.977 4.883 9.757 1.00 95.62 203 THR A N 1
ATOM 1567 C CA . THR A 1 203 ? -0.489 4.615 8.400 1.00 95.62 203 THR A CA 1
ATOM 1568 C C . THR A 1 203 ? 0.151 5.859 7.784 1.00 95.62 203 THR A C 1
ATOM 1570 O O . THR A 1 203 ? 1.300 5.777 7.354 1.00 95.62 203 THR A O 1
ATOM 1573 N N . TYR A 1 204 ? -0.493 7.031 7.844 1.00 97.00 204 TYR A N 1
ATOM 1574 C CA . TYR A 1 204 ? 0.111 8.293 7.393 1.00 97.00 204 TYR A CA 1
ATOM 1575 C C . TYR A 1 204 ? 1.404 8.629 8.146 1.00 97.00 204 TYR A C 1
ATOM 1577 O O . TYR A 1 204 ? 2.394 9.037 7.540 1.00 97.00 204 TYR A O 1
ATOM 1585 N N . GLY A 1 205 ? 1.436 8.409 9.465 1.00 94.88 205 GLY A N 1
ATOM 1586 C CA . GLY A 1 205 ? 2.626 8.652 10.286 1.00 94.88 205 GLY A CA 1
ATOM 1587 C C . GLY A 1 205 ? 3.805 7.722 9.969 1.00 94.88 205 GLY A C 1
ATOM 1588 O O . GLY A 1 205 ? 4.949 8.054 10.279 1.00 94.88 205 GLY A O 1
ATOM 1589 N N . GLN A 1 206 ? 3.542 6.570 9.350 1.00 92.12 206 GLN A N 1
ATOM 1590 C CA . GLN A 1 206 ? 4.555 5.626 8.880 1.00 92.12 206 GLN A CA 1
ATOM 1591 C C . GLN A 1 206 ? 5.001 5.895 7.436 1.00 92.12 206 GLN A C 1
ATOM 1593 O O . GLN A 1 206 ? 6.004 5.321 7.005 1.00 92.12 206 GLN A O 1
ATOM 1598 N N . MET A 1 207 ? 4.300 6.753 6.686 1.00 91.62 207 MET A N 1
ATOM 1599 C CA . MET A 1 207 ? 4.696 7.107 5.327 1.00 91.62 207 MET A CA 1
ATOM 1600 C C . MET A 1 207 ? 5.934 8.000 5.345 1.00 91.62 207 MET A C 1
ATOM 1602 O O . MET A 1 207 ? 5.955 9.086 5.931 1.00 91.62 207 MET A O 1
ATOM 1606 N N . TYR A 1 208 ? 6.975 7.528 4.671 1.00 85.94 208 TYR A N 1
ATOM 1607 C CA . TYR A 1 208 ? 8.198 8.273 4.442 1.00 85.94 208 TYR A CA 1
ATOM 1608 C C . TYR A 1 208 ? 8.673 8.061 3.011 1.00 85.94 208 TYR A C 1
ATOM 1610 O O . TYR A 1 208 ? 8.440 7.008 2.412 1.00 85.94 208 TYR A O 1
ATOM 1618 N N . GLU A 1 209 ? 9.395 9.043 2.492 1.00 78.81 209 GLU A N 1
ATOM 1619 C CA . GLU A 1 209 ? 10.089 8.952 1.215 1.00 78.81 209 GLU A CA 1
ATOM 1620 C C . GLU A 1 209 ? 11.581 9.212 1.415 1.00 78.81 209 GLU A C 1
ATOM 1622 O O . GLU A 1 209 ? 12.010 9.820 2.402 1.00 78.81 209 GLU A O 1
ATOM 1627 N N . LYS A 1 210 ? 12.387 8.662 0.508 1.00 73.06 210 LYS A N 1
ATOM 1628 C CA . LYS A 1 210 ? 13.830 8.875 0.477 1.00 73.06 210 LYS A CA 1
ATOM 1629 C C . LYS A 1 210 ? 14.152 9.817 -0.667 1.00 73.06 210 LYS A C 1
ATOM 1631 O O . LYS A 1 210 ? 13.870 9.495 -1.816 1.00 73.06 210 LYS A O 1
ATOM 1636 N N . ASP A 1 211 ? 14.754 10.960 -0.355 1.00 69.56 211 ASP A N 1
ATOM 1637 C CA . ASP A 1 211 ? 15.274 11.853 -1.387 1.00 69.56 211 ASP A CA 1
ATOM 1638 C C . ASP A 1 211 ? 16.560 11.251 -1.961 1.00 69.56 211 ASP A C 1
ATOM 1640 O O . ASP A 1 211 ? 17.565 11.120 -1.258 1.00 69.56 211 ASP A O 1
ATOM 1644 N N . LEU A 1 212 ? 16.513 10.876 -3.239 1.00 57.62 212 LEU A N 1
ATOM 1645 C CA . LEU A 1 212 ? 17.660 10.366 -3.993 1.00 57.62 212 LEU A CA 1
ATOM 1646 C C . LEU A 1 212 ? 18.403 11.468 -4.763 1.00 57.62 212 LEU A C 1
ATOM 1648 O O . LEU A 1 212 ? 19.503 11.230 -5.257 1.00 57.62 212 LEU A O 1
ATOM 1652 N N . GLY A 1 213 ? 17.829 12.671 -4.878 1.00 59.66 213 GLY A N 1
ATOM 1653 C CA . GLY A 1 213 ? 18.360 13.744 -5.722 1.00 59.66 213 GLY A CA 1
ATOM 1654 C C . GLY A 1 213 ? 19.474 14.573 -5.080 1.00 59.66 213 GLY A C 1
ATOM 1655 O O . GLY A 1 213 ? 20.262 15.191 -5.793 1.00 59.66 213 GLY A O 1
ATOM 1656 N N . SER A 1 214 ? 19.572 14.593 -3.748 1.00 61.28 214 SER A N 1
ATOM 1657 C CA . SER A 1 214 ? 20.484 15.483 -3.012 1.00 61.28 214 SER A CA 1
ATOM 1658 C C . SER A 1 214 ? 21.875 14.900 -2.724 1.00 61.28 214 SER A C 1
ATOM 1660 O O . SER A 1 214 ? 22.692 15.549 -2.071 1.00 61.28 214 SER A O 1
ATOM 1662 N N . GLY A 1 215 ? 22.180 13.688 -3.201 1.00 69.50 215 GLY A N 1
ATOM 1663 C CA . GLY A 1 215 ? 23.477 13.026 -2.985 1.00 69.50 215 GLY A CA 1
ATOM 1664 C C . GLY A 1 215 ? 23.721 12.534 -1.550 1.00 69.50 215 GLY A C 1
ATOM 1665 O O . GLY A 1 215 ? 24.693 11.822 -1.308 1.00 69.50 215 GLY A O 1
ATOM 1666 N N . VAL A 1 216 ? 22.828 12.857 -0.608 1.00 70.19 216 VAL A N 1
ATOM 1667 C CA . VAL A 1 216 ? 22.775 12.294 0.745 1.00 70.19 216 VAL A CA 1
ATOM 1668 C C . VAL A 1 216 ? 21.361 11.758 0.960 1.00 70.19 216 VAL A C 1
ATOM 1670 O O . VAL A 1 216 ? 20.441 12.570 1.036 1.00 70.19 216 VAL A O 1
ATOM 1673 N N . PRO A 1 217 ? 21.161 10.432 1.080 1.00 68.06 217 PRO A N 1
ATOM 1674 C CA . PRO A 1 217 ? 19.837 9.859 1.290 1.00 68.06 217 PRO A CA 1
ATOM 1675 C C . PRO A 1 217 ? 19.195 10.413 2.567 1.00 68.06 217 PRO A C 1
ATOM 1677 O O . PRO A 1 217 ? 19.565 10.032 3.680 1.00 68.06 217 PRO A O 1
ATOM 1680 N N . GLN A 1 218 ? 18.230 11.321 2.419 1.00 74.62 218 GLN A N 1
ATOM 1681 C CA . GLN A 1 218 ? 17.424 11.812 3.533 1.00 74.62 218 GLN A CA 1
ATOM 1682 C C . GLN A 1 218 ? 16.072 11.119 3.512 1.00 74.62 218 GLN A C 1
ATOM 1684 O O . GLN A 1 218 ? 15.386 11.098 2.495 1.00 74.62 218 GLN A O 1
ATOM 1689 N N . THR A 1 219 ? 15.701 10.532 4.648 1.00 78.38 219 THR A N 1
ATOM 1690 C CA . THR A 1 219 ? 14.354 10.003 4.860 1.00 78.38 219 THR A CA 1
ATOM 1691 C C . THR A 1 219 ? 13.514 11.091 5.508 1.00 78.38 219 THR A C 1
ATOM 1693 O O . THR A 1 219 ? 13.875 11.572 6.583 1.00 78.38 219 THR A O 1
ATOM 1696 N N . PHE A 1 220 ? 12.412 11.470 4.874 1.00 82.25 220 PHE A N 1
ATOM 1697 C CA . PHE A 1 220 ? 11.470 12.446 5.414 1.00 82.25 220 PHE A CA 1
ATOM 1698 C C . PHE A 1 220 ? 10.070 11.840 5.467 1.00 82.25 220 PHE A C 1
ATOM 1700 O O . PHE A 1 220 ? 9.682 11.057 4.602 1.00 82.25 220 PHE A O 1
ATOM 1707 N N . PHE A 1 221 ? 9.333 12.165 6.526 1.00 84.81 221 PHE A N 1
ATOM 1708 C CA . PHE A 1 221 ? 7.922 11.808 6.641 1.00 84.81 221 PHE A CA 1
ATOM 1709 C C . PHE A 1 221 ? 7.127 12.678 5.680 1.00 84.81 221 PHE A C 1
ATOM 1711 O O . PHE A 1 221 ? 7.398 13.871 5.609 1.00 84.81 221 PHE A O 1
ATOM 1718 N N . THR A 1 222 ? 6.170 12.096 4.967 1.00 88.06 222 THR A N 1
ATOM 1719 C CA . THR A 1 222 ? 5.487 12.781 3.860 1.00 88.06 222 THR A CA 1
ATOM 1720 C C . THR A 1 222 ? 4.083 13.276 4.216 1.00 88.06 222 THR A C 1
ATOM 1722 O O . THR A 1 222 ? 3.652 14.279 3.664 1.00 88.06 222 THR A O 1
ATOM 1725 N N . HIS A 1 223 ? 3.401 12.654 5.185 1.00 95.81 223 HIS A N 1
ATOM 1726 C CA . HIS A 1 223 ? 1.973 12.891 5.470 1.00 95.81 223 HIS A CA 1
ATOM 1727 C C . HIS A 1 223 ? 1.704 13.243 6.950 1.00 95.81 223 HIS A C 1
ATOM 1729 O O . HIS A 1 223 ? 0.745 12.764 7.552 1.00 95.81 223 HIS A O 1
ATOM 1735 N N . LEU A 1 224 ? 2.579 14.027 7.592 1.00 96.31 224 LEU A N 1
ATOM 1736 C CA . LEU A 1 224 ? 2.478 14.342 9.026 1.00 96.31 224 LEU A CA 1
ATOM 1737 C C . LEU A 1 224 ? 1.249 15.187 9.376 1.00 96.31 224 LEU A C 1
ATOM 1739 O O . LEU A 1 224 ? 0.693 15.019 10.461 1.00 96.31 224 LEU A O 1
ATOM 1743 N N . ASP A 1 225 ? 0.860 16.106 8.495 1.00 98.06 225 ASP A N 1
ATOM 1744 C CA . ASP A 1 225 ? -0.316 16.961 8.661 1.00 98.06 225 ASP A CA 1
ATOM 1745 C C . ASP A 1 225 ? -1.617 16.152 8.631 1.00 98.06 225 ASP A C 1
ATOM 1747 O O . ASP A 1 225 ? -2.394 16.228 9.583 1.00 98.06 225 ASP A O 1
ATOM 1751 N N . LEU A 1 226 ? -1.789 15.291 7.626 1.00 97.44 226 LEU A N 1
ATOM 1752 C CA . LEU A 1 226 ? -2.926 14.371 7.532 1.00 97.44 226 LEU A CA 1
ATOM 1753 C C . LEU A 1 226 ? -2.952 13.397 8.717 1.00 97.44 226 LEU A C 1
ATOM 1755 O O . LEU A 1 226 ? -3.993 13.163 9.323 1.00 97.44 226 LEU A O 1
ATOM 1759 N N . ALA A 1 227 ? -1.789 12.880 9.123 1.00 97.69 227 ALA A N 1
ATOM 1760 C CA . ALA A 1 227 ? -1.690 12.004 10.286 1.00 97.69 227 ALA A CA 1
ATOM 1761 C C . ALA A 1 227 ? -2.126 12.687 11.596 1.00 97.69 227 ALA A C 1
ATOM 1763 O O . ALA A 1 227 ? -2.622 12.022 12.506 1.00 97.69 227 ALA A O 1
ATOM 1764 N N . LEU A 1 228 ? -1.873 13.992 11.729 1.00 97.81 228 LEU A N 1
ATOM 1765 C CA . LEU A 1 228 ? -2.265 14.786 12.892 1.00 97.81 228 LEU A CA 1
ATOM 1766 C C . LEU A 1 228 ? -3.763 15.102 12.879 1.00 97.81 228 LEU A C 1
ATOM 1768 O O . LEU A 1 228 ? -4.386 15.070 13.938 1.00 97.81 228 LEU A O 1
ATOM 1772 N N . GLU A 1 229 ? -4.323 15.412 11.710 1.00 98.31 229 GLU A N 1
ATOM 1773 C CA . GLU A 1 229 ? -5.758 15.644 11.536 1.00 98.31 229 GLU A CA 1
ATOM 1774 C C . GLU A 1 229 ? -6.564 14.420 11.980 1.00 98.31 229 GLU A C 1
ATOM 1776 O O . GLU A 1 229 ? -7.376 14.523 12.897 1.00 98.31 229 GLU A O 1
ATOM 1781 N N . GLU A 1 230 ? -6.247 13.243 11.436 1.00 98.31 230 GLU A N 1
ATOM 1782 C CA . GLU A 1 230 ? -6.938 11.993 11.772 1.00 98.31 230 GLU A CA 1
ATOM 1783 C C . GLU A 1 230 ? -6.783 11.634 13.263 1.00 98.31 230 GLU A C 1
ATOM 1785 O O . GLU A 1 230 ? -7.737 11.206 13.910 1.00 98.31 230 GLU A O 1
ATOM 1790 N N . LEU A 1 231 ? -5.606 11.871 13.862 1.00 98.44 231 LEU A N 1
ATOM 1791 C CA . LEU A 1 231 ? -5.385 11.622 15.293 1.00 98.44 231 LEU A CA 1
ATOM 1792 C C . LEU A 1 231 ? -6.242 12.534 16.182 1.00 98.44 231 LEU A C 1
ATOM 1794 O O . LEU A 1 231 ? -6.743 12.092 17.215 1.00 98.44 231 LEU A O 1
ATOM 1798 N N . ARG A 1 232 ? -6.409 13.806 15.805 1.00 98.56 232 ARG A N 1
ATOM 1799 C CA . ARG A 1 232 ? -7.261 14.745 16.548 1.00 98.56 232 ARG A CA 1
ATOM 1800 C C . ARG A 1 232 ? -8.717 14.325 16.499 1.00 98.56 232 ARG A C 1
ATOM 1802 O O . ARG A 1 232 ? -9.358 14.318 17.548 1.00 98.56 232 ARG A O 1
ATOM 1809 N N . THR A 1 233 ? -9.199 13.947 15.318 1.00 98.44 233 THR A N 1
ATOM 1810 C CA . THR A 1 233 ? -10.560 13.438 15.150 1.00 98.44 233 THR A CA 1
ATOM 1811 C C . THR A 1 233 ? -10.757 12.186 15.998 1.00 98.44 233 THR A C 1
ATOM 1813 O O . THR A 1 233 ? -11.653 12.165 16.831 1.00 98.44 233 THR A O 1
ATOM 1816 N N . ALA A 1 234 ? -9.837 11.215 15.943 1.00 98.38 234 ALA A N 1
ATOM 1817 C CA . ALA A 1 234 ? -9.903 10.025 16.795 1.00 98.38 234 ALA A CA 1
ATOM 1818 C C . ALA A 1 234 ? -9.994 10.346 18.297 1.00 98.38 234 ALA A C 1
ATOM 1820 O O . ALA A 1 234 ? -10.772 9.728 19.018 1.00 98.38 234 ALA A O 1
ATOM 1821 N N . ILE A 1 235 ? -9.186 11.292 18.793 1.00 98.56 235 ILE A N 1
ATOM 1822 C CA . ILE A 1 235 ? -9.208 11.698 20.207 1.00 98.56 235 ILE A CA 1
ATOM 1823 C C . ILE A 1 235 ? -10.559 12.315 20.575 1.00 98.56 235 ILE A C 1
ATOM 1825 O O . ILE A 1 235 ? -11.052 12.058 21.673 1.00 98.56 235 ILE A O 1
ATOM 1829 N N . GLN A 1 236 ? -11.142 13.118 19.685 1.00 98.56 236 GLN A N 1
ATOM 1830 C CA . GLN A 1 236 ? -12.457 13.712 19.895 1.00 98.56 236 GLN A CA 1
ATOM 1831 C C . GLN A 1 236 ? -13.541 12.627 19.963 1.00 98.56 236 GLN A C 1
ATOM 1833 O O . GLN A 1 236 ? -14.235 12.545 20.973 1.00 98.56 236 GLN A O 1
ATOM 1838 N N . GLU A 1 237 ? -13.579 11.715 18.989 1.00 98.12 237 GLU A N 1
ATOM 1839 C CA . GLU A 1 237 ? -14.531 10.595 18.977 1.00 98.12 237 GLU A CA 1
ATOM 1840 C C . GLU A 1 237 ? -14.382 9.692 20.220 1.00 98.12 237 GLU A C 1
ATOM 1842 O O . GLU A 1 237 ? -15.365 9.266 20.822 1.00 98.12 237 GLU A O 1
ATOM 1847 N N . ILE A 1 238 ? -13.151 9.445 20.694 1.00 98.25 238 ILE A N 1
ATOM 1848 C CA . ILE A 1 238 ? -12.905 8.689 21.939 1.00 98.25 238 ILE A CA 1
ATOM 1849 C C . ILE A 1 238 ? -13.436 9.434 23.170 1.00 98.25 238 ILE A C 1
ATOM 1851 O O . ILE A 1 238 ? -13.948 8.799 24.097 1.00 98.25 238 ILE A O 1
ATOM 1855 N N . LYS A 1 239 ? -13.292 10.763 23.219 1.00 98.31 239 LYS A N 1
ATOM 1856 C CA . LYS A 1 239 ? -13.820 11.581 24.322 1.00 98.31 239 LYS A CA 1
ATOM 1857 C C . LYS A 1 239 ? -15.342 11.544 24.353 1.00 98.31 239 LYS A C 1
ATOM 1859 O O . LYS A 1 239 ? -15.903 11.424 25.442 1.00 98.31 239 LYS A O 1
ATOM 1864 N N . ASP A 1 240 ? -15.968 11.604 23.184 1.00 98.12 240 ASP A N 1
ATOM 1865 C CA . ASP A 1 240 ? -17.421 11.620 23.039 1.00 98.12 240 ASP A CA 1
ATOM 1866 C C . ASP A 1 240 ? -18.037 10.240 23.327 1.00 98.12 240 ASP A C 1
ATOM 1868 O O . ASP A 1 240 ? -19.052 10.150 24.021 1.00 98.12 240 ASP A O 1
ATOM 1872 N N . ALA A 1 241 ? -17.379 9.156 22.901 1.00 97.50 241 ALA A N 1
ATOM 1873 C CA . ALA A 1 241 ? -17.798 7.783 23.195 1.00 97.50 241 ALA A CA 1
ATOM 1874 C C . ALA A 1 241 ? -17.587 7.377 24.669 1.00 97.50 241 ALA A C 1
ATOM 1876 O O . ALA A 1 241 ? -18.369 6.599 25.223 1.00 97.50 241 ALA A O 1
ATOM 1877 N N . GLY A 1 242 ? -16.542 7.899 25.320 1.00 98.06 242 GLY A N 1
ATOM 1878 C CA . GLY A 1 242 ? -16.194 7.577 26.704 1.00 98.06 242 GLY A CA 1
ATOM 1879 C C . GLY A 1 242 ? -15.450 6.237 26.885 1.00 98.06 242 GLY A C 1
ATOM 1880 O O . GLY A 1 242 ? -14.844 5.716 25.943 1.00 98.06 242 GLY A O 1
ATOM 1881 N N . PRO A 1 243 ? -15.421 5.685 28.119 1.00 98.06 243 PRO A N 1
ATOM 1882 C CA . PRO A 1 243 ? -14.724 4.433 28.424 1.00 98.06 243 PRO A CA 1
ATOM 1883 C C . PRO A 1 243 ? -15.305 3.226 27.682 1.00 98.06 243 PRO A C 1
ATOM 1885 O O . PRO A 1 243 ? -16.523 3.082 27.567 1.00 98.06 243 PRO A O 1
ATOM 1888 N N . LEU A 1 244 ? -14.435 2.313 27.244 1.00 97.12 244 LEU A N 1
ATOM 1889 C CA . LEU A 1 244 ? -14.861 1.047 26.643 1.00 97.12 244 LEU A CA 1
ATOM 1890 C C . LEU A 1 244 ? -15.581 0.152 27.672 1.00 97.12 244 LEU A C 1
ATOM 1892 O O . LEU A 1 244 ? -15.331 0.261 28.877 1.00 97.12 244 LEU A O 1
ATOM 1896 N N . PRO A 1 245 ? -16.434 -0.795 27.235 1.00 97.81 245 PRO A N 1
ATOM 1897 C CA . PRO A 1 245 ? -17.051 -1.760 28.140 1.00 97.81 245 PRO A CA 1
ATOM 1898 C C . PRO A 1 245 ? -16.003 -2.529 28.961 1.00 97.81 245 PRO A C 1
ATOM 1900 O O . PRO A 1 245 ? -15.186 -3.267 28.414 1.00 97.81 245 PRO A O 1
ATOM 1903 N N . GLY A 1 246 ? -16.036 -2.364 30.286 1.00 97.69 246 GLY A N 1
ATOM 1904 C CA . GLY A 1 246 ? -15.092 -2.995 31.219 1.00 97.69 246 GLY A CA 1
ATOM 1905 C C . GLY A 1 246 ? -13.797 -2.214 31.478 1.00 97.69 246 GLY A C 1
ATOM 1906 O O . GLY A 1 246 ? -13.004 -2.647 32.312 1.00 97.69 246 GLY A O 1
ATOM 1907 N N . GLU A 1 247 ? -13.587 -1.071 30.821 1.00 98.25 247 GLU A N 1
ATOM 1908 C CA . GLU A 1 247 ? -12.462 -0.169 31.083 1.00 98.25 247 GLU A CA 1
ATOM 1909 C C . GLU A 1 247 ? -12.735 0.661 32.348 1.00 98.25 247 GLU A C 1
ATOM 1911 O O . GLU A 1 247 ? -13.798 1.273 32.488 1.00 98.25 247 GLU A O 1
ATOM 1916 N N . THR A 1 248 ? -11.790 0.689 33.294 1.00 98.44 248 THR A N 1
ATOM 1917 C CA . THR A 1 248 ? -11.919 1.579 34.461 1.00 98.44 248 THR A CA 1
ATOM 1918 C C . THR A 1 248 ? -11.691 3.031 34.049 1.00 98.44 248 THR A C 1
ATOM 1920 O O . THR A 1 248 ? -11.057 3.313 33.031 1.00 98.44 248 THR A O 1
ATOM 1923 N N . ARG A 1 249 ? -12.166 3.985 34.857 1.00 98.31 249 ARG A N 1
ATOM 1924 C CA . ARG A 1 249 ? -11.972 5.408 34.553 1.00 98.31 249 ARG A CA 1
ATOM 1925 C C . ARG A 1 249 ? -10.488 5.769 34.448 1.00 98.31 249 ARG A C 1
ATOM 1927 O O . ARG A 1 249 ? -10.103 6.491 33.539 1.00 98.31 249 ARG A O 1
ATOM 1934 N N . GLU A 1 250 ? -9.658 5.199 35.314 1.00 98.19 250 GLU A N 1
ATOM 1935 C CA . GLU A 1 250 ? -8.209 5.401 35.310 1.00 98.19 250 GLU A CA 1
ATOM 1936 C C . GLU A 1 250 ? -7.552 4.832 34.047 1.00 98.19 250 GLU A C 1
ATOM 1938 O O . GLU A 1 250 ? -6.642 5.453 33.505 1.00 98.19 250 GLU A O 1
ATOM 1943 N N . GLN A 1 251 ? -8.002 3.669 33.560 1.00 98.25 251 GLN A N 1
ATOM 1944 C CA . GLN A 1 251 ? -7.508 3.086 32.307 1.00 98.25 251 GLN A CA 1
ATOM 1945 C C . GLN A 1 251 ? -7.883 3.959 31.106 1.00 98.25 251 GLN A C 1
ATOM 1947 O O . GLN A 1 251 ? -7.032 4.213 30.252 1.00 98.25 251 GLN A O 1
ATOM 1952 N N . PHE A 1 252 ? -9.120 4.465 31.084 1.00 98.44 252 PHE A N 1
ATOM 1953 C CA . PHE A 1 252 ? -9.587 5.397 30.062 1.00 98.44 252 PHE A CA 1
ATOM 1954 C C . PHE A 1 252 ? -8.760 6.686 30.061 1.00 98.44 252 PHE A C 1
ATOM 1956 O O . PHE A 1 252 ? -8.225 7.071 29.022 1.00 98.44 252 PHE A O 1
ATOM 1963 N N . ASP A 1 253 ? -8.585 7.311 31.228 1.00 98.38 253 ASP A N 1
ATOM 1964 C CA . ASP A 1 253 ? -7.814 8.548 31.359 1.00 98.38 253 ASP A CA 1
ATOM 1965 C C . ASP A 1 253 ? -6.334 8.322 30.966 1.00 98.38 253 ASP A C 1
ATOM 1967 O O . ASP A 1 253 ? -5.758 9.145 30.258 1.00 98.38 253 ASP A O 1
ATOM 1971 N N . GLN A 1 254 ? -5.730 7.174 31.309 1.00 98.31 254 GLN A N 1
ATOM 1972 C CA . GLN A 1 254 ? -4.369 6.809 30.870 1.00 98.31 254 GLN A CA 1
ATOM 1973 C C . GLN A 1 254 ? -4.263 6.604 29.355 1.00 98.31 254 GLN A C 1
ATOM 1975 O O . GLN A 1 254 ? -3.279 7.015 28.728 1.00 98.31 254 GLN A O 1
ATOM 1980 N N . ARG A 1 255 ? -5.251 5.934 28.749 1.00 97.94 255 ARG A N 1
ATOM 1981 C CA . ARG A 1 255 ? -5.306 5.731 27.298 1.00 97.94 255 ARG A CA 1
ATOM 1982 C C . ARG A 1 255 ? -5.421 7.071 26.580 1.00 97.94 255 ARG A C 1
ATOM 1984 O O . ARG A 1 255 ? -4.700 7.282 25.604 1.00 97.94 255 ARG A O 1
ATOM 1991 N N . LEU A 1 256 ? -6.268 7.965 27.084 1.00 98.50 256 LEU A N 1
ATOM 1992 C CA . LEU A 1 256 ? -6.470 9.301 26.537 1.00 98.50 256 LEU A CA 1
ATOM 1993 C C . LEU A 1 256 ? -5.216 10.172 26.683 1.00 98.50 256 LEU A C 1
ATOM 1995 O O . LEU A 1 256 ? -4.753 10.731 25.694 1.00 98.50 256 LEU A O 1
ATOM 1999 N N . GLU A 1 257 ? -4.595 10.195 27.866 1.00 98.38 257 GLU A N 1
ATOM 2000 C CA . GLU A 1 257 ? -3.357 10.943 28.120 1.00 98.38 257 GLU A CA 1
ATOM 2001 C C . GLU A 1 257 ? -2.224 10.503 27.175 1.00 98.38 257 GLU A C 1
ATOM 2003 O O . GLU A 1 257 ? -1.448 11.328 26.685 1.00 98.38 257 GLU A O 1
ATOM 2008 N N . ARG A 1 258 ? -2.117 9.199 26.878 1.00 98.19 258 ARG A N 1
ATOM 2009 C CA . ARG A 1 258 ? -1.128 8.683 25.919 1.00 98.19 258 ARG A CA 1
ATOM 2010 C C . ARG A 1 258 ? -1.363 9.224 24.508 1.00 98.19 258 ARG A C 1
ATOM 2012 O O . ARG A 1 258 ? -0.395 9.609 23.856 1.00 98.19 258 ARG A O 1
ATOM 2019 N N . LEU A 1 259 ? -2.614 9.247 24.049 1.00 97.62 259 LEU A N 1
ATOM 2020 C CA . LEU A 1 259 ? -2.968 9.764 22.724 1.00 97.62 259 LEU A CA 1
ATOM 2021 C C . LEU A 1 259 ? -2.760 11.281 22.638 1.00 97.62 259 LEU A C 1
ATOM 2023 O O . LEU A 1 259 ? -2.201 11.764 21.660 1.00 97.62 259 LEU A O 1
ATOM 2027 N N . GLU A 1 260 ? -3.117 12.030 23.681 1.00 98.12 260 GLU A N 1
ATOM 2028 C CA . GLU A 1 260 ? -2.899 13.481 23.741 1.00 98.12 260 GLU A CA 1
ATOM 2029 C C . GLU A 1 260 ? -1.405 13.845 23.740 1.00 98.12 260 GLU A C 1
ATOM 2031 O O . GLU A 1 260 ? -0.993 14.792 23.073 1.00 98.12 260 GLU A O 1
ATOM 2036 N N . LYS A 1 261 ? -0.553 13.061 24.414 1.00 98.19 261 LYS A N 1
ATOM 2037 C CA . LYS A 1 261 ? 0.913 13.221 24.334 1.00 98.19 261 LYS A CA 1
ATOM 2038 C C . LYS A 1 261 ? 1.453 12.967 22.926 1.00 98.19 261 LYS A C 1
ATOM 2040 O O . LYS A 1 261 ? 2.400 13.634 22.490 1.00 98.19 261 LYS A O 1
ATOM 2045 N N . GLU A 1 262 ? 0.889 11.991 22.221 1.00 96.56 262 GLU A N 1
ATOM 2046 C CA . GLU A 1 262 ? 1.243 11.729 20.829 1.00 96.56 262 GLU A CA 1
ATOM 2047 C C . GLU A 1 262 ? 0.794 12.877 19.910 1.00 96.56 262 GLU A C 1
ATOM 2049 O O . GLU A 1 262 ? 1.592 13.338 19.087 1.00 96.56 262 GLU A O 1
ATOM 2054 N N . GLU A 1 263 ? -0.426 13.392 20.099 1.00 97.44 263 GLU A N 1
ATOM 2055 C CA . GLU A 1 263 ? -0.953 14.564 19.387 1.00 97.44 263 GLU A CA 1
ATOM 2056 C C . GLU A 1 263 ? -0.060 15.784 19.591 1.00 97.44 263 GLU A C 1
ATOM 2058 O O . GLU A 1 263 ? 0.377 16.371 18.604 1.00 97.44 263 GLU A O 1
ATOM 2063 N N . ASP A 1 264 ? 0.314 16.112 20.831 1.00 98.06 264 ASP A N 1
ATOM 2064 C CA . ASP A 1 264 ? 1.188 17.251 21.127 1.00 98.06 264 ASP A CA 1
ATOM 2065 C C . ASP A 1 264 ? 2.558 17.100 20.442 1.00 98.06 264 ASP A C 1
ATOM 2067 O O . ASP A 1 264 ? 3.088 18.044 19.843 1.00 98.06 264 ASP A O 1
ATOM 2071 N N . THR A 1 265 ? 3.115 15.884 20.446 1.00 96.62 265 THR A N 1
ATOM 2072 C CA . THR A 1 265 ? 4.389 15.588 19.776 1.00 96.62 265 THR A CA 1
ATOM 2073 C C . THR A 1 265 ? 4.298 15.803 18.264 1.00 96.62 265 THR A C 1
ATOM 2075 O O . THR A 1 265 ? 5.179 16.440 17.675 1.00 96.62 265 THR A O 1
ATOM 2078 N N . ARG A 1 266 ? 3.244 15.291 17.619 1.00 95.88 266 ARG A N 1
ATOM 2079 C CA . ARG A 1 266 ? 3.021 15.449 16.172 1.00 95.88 266 ARG A CA 1
ATOM 2080 C C . ARG A 1 266 ? 2.683 16.901 15.814 1.00 95.88 266 ARG A C 1
ATOM 2082 O O . ARG A 1 266 ? 3.264 17.444 14.878 1.00 95.88 266 ARG A O 1
ATOM 2089 N N . SER A 1 267 ? 1.856 17.565 16.615 1.00 97.56 267 SER A N 1
ATOM 2090 C CA . SER A 1 267 ? 1.469 18.975 16.489 1.00 97.56 267 SER A CA 1
ATOM 2091 C C . SER A 1 267 ? 2.677 19.908 16.508 1.00 97.56 267 SER A C 1
ATOM 2093 O O . SER A 1 267 ? 2.814 20.767 15.636 1.00 97.56 267 SER A O 1
ATOM 2095 N N . LYS A 1 268 ? 3.624 19.700 17.432 1.00 97.69 268 LYS A N 1
ATOM 2096 C CA . LYS A 1 268 ? 4.891 20.451 17.467 1.00 97.69 268 LYS A CA 1
ATOM 2097 C C . LYS A 1 268 ? 5.719 20.267 16.193 1.00 97.69 268 LYS A C 1
ATOM 2099 O O . LYS A 1 268 ? 6.297 21.239 15.707 1.00 97.69 268 LYS A O 1
ATOM 2104 N N . ARG A 1 269 ? 5.771 19.049 15.638 1.00 96.00 269 ARG A N 1
ATOM 2105 C CA . ARG A 1 269 ? 6.489 18.766 14.381 1.00 96.00 269 ARG A CA 1
ATOM 2106 C C . ARG A 1 269 ? 5.829 19.451 13.186 1.00 96.00 269 ARG A C 1
ATOM 2108 O O . ARG A 1 269 ? 6.529 20.139 12.453 1.00 96.00 269 ARG A O 1
ATOM 2115 N N . VAL A 1 270 ? 4.508 19.331 13.043 1.00 96.75 270 VAL A N 1
ATOM 2116 C CA . VAL A 1 270 ? 3.745 19.967 11.953 1.00 96.75 270 VAL A CA 1
ATOM 2117 C C . VAL A 1 270 ? 3.859 21.490 12.019 1.00 96.75 270 VAL A C 1
ATOM 2119 O O . VAL A 1 270 ? 4.159 22.120 11.013 1.00 96.75 270 VAL A O 1
ATOM 2122 N N . LYS A 1 271 ? 3.735 22.101 13.206 1.00 97.94 271 LYS A N 1
ATOM 2123 C CA . LYS A 1 271 ? 3.933 23.554 13.375 1.00 97.94 271 LYS A CA 1
ATOM 2124 C C . LYS A 1 271 ? 5.326 24.005 12.943 1.00 97.94 271 LYS A C 1
ATOM 2126 O O . LYS A 1 271 ? 5.460 25.023 12.273 1.00 97.94 271 LYS A O 1
ATOM 2131 N N . LYS A 1 272 ? 6.365 23.252 13.318 1.00 97.44 272 LYS A N 1
ATOM 2132 C CA . LYS A 1 272 ? 7.738 23.546 12.895 1.00 97.44 272 LYS A CA 1
ATOM 2133 C C . LYS A 1 272 ? 7.884 23.434 11.371 1.00 97.44 272 LYS A C 1
ATOM 2135 O O . LYS A 1 272 ? 8.446 24.338 10.760 1.00 97.44 272 LYS A O 1
ATOM 2140 N N . ALA A 1 273 ? 7.354 22.365 10.778 1.00 96.12 273 ALA A N 1
ATOM 2141 C CA . ALA A 1 273 ? 7.369 22.135 9.336 1.00 96.12 273 ALA A CA 1
ATOM 2142 C C . ALA A 1 273 ? 6.650 23.252 8.561 1.00 96.12 273 ALA A C 1
ATOM 2144 O O . ALA A 1 273 ? 7.196 23.745 7.579 1.00 96.12 273 ALA A O 1
ATOM 2145 N N . LEU A 1 274 ? 5.485 23.707 9.040 1.00 97.56 274 LEU A N 1
ATOM 2146 C CA . LEU A 1 274 ? 4.728 24.816 8.447 1.00 97.56 274 LEU A CA 1
ATOM 2147 C C . LEU A 1 274 ? 5.516 26.128 8.466 1.00 97.56 274 LEU A C 1
ATOM 2149 O O . LEU A 1 274 ? 5.635 26.775 7.434 1.00 97.56 274 LEU A O 1
ATOM 2153 N N . VAL A 1 275 ? 6.127 26.487 9.600 1.00 98.00 275 VAL A N 1
ATOM 2154 C CA . VAL A 1 275 ? 6.965 27.697 9.687 1.00 98.00 275 VAL A CA 1
ATOM 2155 C C . VAL A 1 275 ? 8.143 27.622 8.710 1.00 98.00 275 VAL A C 1
ATOM 2157 O O . VAL A 1 275 ? 8.445 28.593 8.019 1.00 98.00 275 VAL A O 1
ATOM 2160 N N . GLU A 1 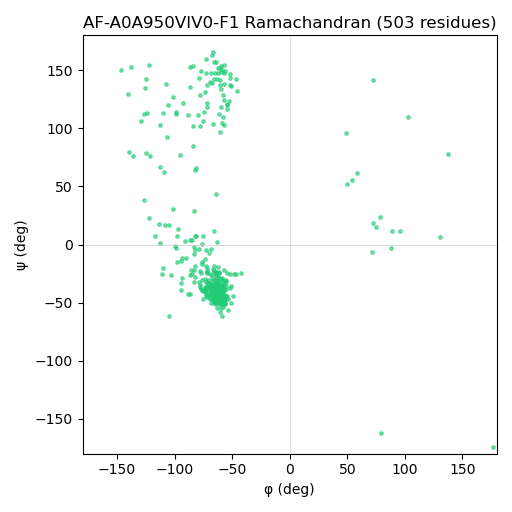276 ? 8.818 26.473 8.617 1.00 96.62 276 GLU A N 1
ATOM 2161 C CA . GLU A 1 276 ? 9.917 26.289 7.661 1.00 96.62 276 GLU A CA 1
ATOM 2162 C C . GLU A 1 276 ? 9.447 26.332 6.201 1.00 96.62 276 GLU A C 1
ATOM 2164 O O . GLU A 1 276 ? 10.166 26.847 5.341 1.00 96.62 276 GLU A O 1
ATOM 2169 N N . TYR A 1 277 ? 8.262 25.792 5.922 1.00 97.25 277 TYR A N 1
ATOM 2170 C CA . TYR A 1 277 ? 7.616 25.844 4.618 1.00 97.25 277 TYR A CA 1
ATOM 2171 C C . TYR A 1 277 ? 7.293 27.289 4.222 1.00 97.25 277 TYR A C 1
ATOM 2173 O O . TYR A 1 277 ? 7.797 27.748 3.201 1.00 97.25 277 TYR A O 1
ATOM 2181 N N . GLU A 1 278 ? 6.571 28.042 5.054 1.00 96.81 278 GLU A N 1
ATOM 2182 C CA . GLU A 1 278 ? 6.187 29.437 4.789 1.00 96.81 278 GLU A CA 1
ATOM 2183 C C . GLU A 1 278 ? 7.400 30.347 4.541 1.00 96.81 278 GLU A C 1
ATOM 2185 O O . GLU A 1 278 ? 7.370 31.221 3.671 1.00 96.81 278 GLU A O 1
ATOM 2190 N N . LEU A 1 279 ? 8.495 30.131 5.279 1.00 96.69 279 LEU A N 1
ATOM 2191 C CA . LEU A 1 279 ? 9.730 30.900 5.114 1.00 96.69 279 LEU A CA 1
ATOM 2192 C C . LEU A 1 279 ? 10.432 30.625 3.777 1.00 96.69 279 LEU A C 1
ATOM 2194 O O . LEU A 1 279 ? 11.021 31.545 3.209 1.00 96.69 279 LEU A O 1
ATOM 2198 N N . ARG A 1 280 ? 10.404 29.379 3.287 1.00 96.38 280 ARG A N 1
ATOM 2199 C CA . ARG A 1 280 ? 11.101 28.973 2.053 1.00 96.38 280 ARG A CA 1
ATOM 2200 C C . ARG A 1 280 ? 10.248 29.178 0.804 1.00 96.38 280 ARG A C 1
ATOM 2202 O O . ARG A 1 280 ? 10.749 29.700 -0.181 1.00 96.38 280 ARG A O 1
ATOM 2209 N N . ALA A 1 281 ? 8.967 28.834 0.882 1.00 96.38 281 ALA A N 1
ATOM 2210 C CA . ALA A 1 281 ? 8.057 28.737 -0.255 1.00 96.38 281 ALA A CA 1
ATOM 2211 C C . ALA A 1 281 ? 7.444 30.083 -0.692 1.00 96.38 281 ALA A C 1
ATOM 2213 O O . ALA A 1 281 ? 6.733 30.146 -1.693 1.00 96.38 281 ALA A O 1
ATOM 2214 N N . LYS A 1 282 ? 7.704 31.182 0.037 1.00 95.94 282 LYS A N 1
ATOM 2215 C CA . LYS A 1 282 ? 7.033 32.483 -0.153 1.00 95.94 282 LYS A CA 1
ATOM 2216 C C . LYS A 1 282 ? 7.038 33.004 -1.598 1.00 95.94 282 LYS A C 1
ATOM 2218 O O . LYS A 1 282 ? 6.068 33.634 -2.007 1.00 95.94 282 LYS A O 1
ATOM 2223 N N . ASN A 1 283 ? 8.114 32.763 -2.346 1.00 95.31 283 ASN A N 1
ATOM 2224 C CA . ASN A 1 283 ? 8.286 33.261 -3.716 1.00 95.31 283 ASN A CA 1
ATOM 2225 C C . ASN A 1 283 ? 8.382 32.137 -4.759 1.00 95.31 283 ASN A C 1
ATOM 2227 O O . ASN A 1 283 ? 8.696 32.412 -5.917 1.00 95.31 283 ASN A O 1
ATOM 2231 N N . ASP A 1 284 ? 8.159 30.889 -4.353 1.00 95.06 284 ASP A N 1
ATOM 2232 C CA . ASP A 1 284 ? 8.283 29.744 -5.248 1.00 95.06 284 ASP A CA 1
ATOM 2233 C C . ASP A 1 284 ? 7.055 29.644 -6.173 1.00 95.06 284 ASP A C 1
ATOM 2235 O O . ASP A 1 284 ? 5.952 30.040 -5.785 1.00 95.06 284 ASP A O 1
ATOM 2239 N N . PRO A 1 285 ? 7.198 29.118 -7.402 1.00 94.50 285 PRO A N 1
ATOM 2240 C CA . PRO A 1 285 ? 6.042 28.792 -8.232 1.00 94.50 285 PRO A CA 1
ATOM 2241 C C . PRO A 1 285 ? 5.192 27.679 -7.583 1.00 94.50 285 PRO A C 1
ATOM 2243 O O . PRO A 1 285 ? 5.738 26.877 -6.819 1.00 94.50 285 PRO A O 1
ATOM 2246 N N . PRO A 1 286 ? 3.891 27.556 -7.920 1.00 95.50 286 PRO A N 1
ATOM 2247 C CA . PRO A 1 286 ? 2.963 26.622 -7.266 1.00 95.50 286 PRO A CA 1
ATOM 2248 C C . PRO A 1 286 ? 3.478 25.181 -7.146 1.00 95.50 286 PRO A C 1
ATOM 2250 O O . PRO A 1 286 ? 3.410 24.568 -6.083 1.00 95.50 286 PRO A O 1
ATOM 2253 N N . LEU A 1 287 ? 4.069 24.648 -8.221 1.00 94.88 287 LEU A N 1
ATOM 2254 C CA . LEU A 1 287 ? 4.627 23.294 -8.221 1.00 94.88 287 LEU A CA 1
ATOM 2255 C C . LEU A 1 287 ? 5.805 23.149 -7.244 1.00 94.88 287 LEU A C 1
ATOM 2257 O O . LEU A 1 287 ? 5.885 22.165 -6.513 1.00 94.88 287 LEU A O 1
ATOM 2261 N N . ALA A 1 288 ? 6.708 24.131 -7.201 1.00 94.88 288 ALA A N 1
ATOM 2262 C CA . ALA A 1 288 ? 7.843 24.107 -6.282 1.00 94.88 288 ALA A CA 1
ATOM 2263 C C . ALA A 1 288 ? 7.390 24.281 -4.823 1.00 94.88 288 ALA A C 1
ATOM 2265 O O . ALA A 1 288 ? 7.905 23.586 -3.949 1.00 94.88 288 ALA A O 1
ATOM 2266 N N . LYS A 1 289 ? 6.371 25.116 -4.564 1.00 96.25 289 LYS A N 1
ATOM 2267 C CA . LYS A 1 289 ? 5.729 25.214 -3.244 1.00 96.25 289 LYS A CA 1
ATOM 2268 C C . LYS A 1 289 ? 5.154 23.870 -2.803 1.00 96.25 289 LYS A C 1
ATOM 2270 O O . LYS A 1 289 ? 5.458 23.421 -1.703 1.00 96.25 289 LYS A O 1
ATOM 2275 N N . ALA A 1 290 ? 4.386 23.198 -3.661 1.00 96.56 290 ALA A N 1
ATOM 2276 C CA . ALA A 1 290 ? 3.813 21.890 -3.351 1.00 96.56 290 ALA A CA 1
ATOM 2277 C C . ALA A 1 290 ? 4.901 20.840 -3.061 1.00 96.56 290 ALA A C 1
ATOM 2279 O O . ALA A 1 290 ? 4.826 20.129 -2.060 1.00 96.56 290 ALA A O 1
ATOM 2280 N N . GLN A 1 291 ? 5.965 20.790 -3.871 1.00 94.56 291 GLN A N 1
ATOM 2281 C CA . GLN A 1 291 ? 7.129 19.929 -3.619 1.00 94.56 291 GLN A CA 1
ATOM 2282 C C . GLN A 1 291 ? 7.806 20.247 -2.282 1.00 94.56 291 GLN A C 1
ATOM 2284 O O . GLN A 1 291 ? 8.203 19.337 -1.552 1.00 94.56 291 GLN A O 1
ATOM 2289 N N . GLN A 1 292 ? 7.927 21.530 -1.942 1.00 95.38 292 GLN A N 1
ATOM 2290 C CA . GLN A 1 292 ? 8.513 21.980 -0.686 1.00 95.38 292 GLN A CA 1
ATOM 2291 C C . GLN A 1 292 ? 7.637 21.604 0.519 1.00 95.38 292 GLN A C 1
ATOM 2293 O O . GLN A 1 292 ? 8.180 21.141 1.521 1.00 95.38 292 GLN A O 1
ATOM 2298 N N . ALA A 1 293 ? 6.312 21.748 0.422 1.00 96.75 293 ALA A N 1
ATOM 2299 C CA . ALA A 1 293 ? 5.357 21.304 1.440 1.00 96.75 293 ALA A CA 1
ATOM 2300 C C . ALA A 1 293 ? 5.443 19.785 1.650 1.00 96.75 293 ALA A C 1
ATOM 2302 O O . ALA A 1 293 ? 5.656 19.316 2.769 1.00 96.75 293 ALA A O 1
ATOM 2303 N N . TYR A 1 294 ? 5.403 19.015 0.562 1.00 95.25 294 TYR A N 1
ATOM 2304 C CA . TYR A 1 294 ? 5.485 17.557 0.605 1.00 95.25 294 TYR A CA 1
ATOM 2305 C C . TYR A 1 294 ? 6.792 17.051 1.241 1.00 95.25 294 TYR A C 1
ATOM 2307 O O . TYR A 1 294 ? 6.767 16.183 2.114 1.00 95.25 294 TYR A O 1
ATOM 2315 N N . ARG A 1 295 ? 7.942 17.657 0.902 1.00 92.69 295 ARG A N 1
ATOM 2316 C CA . ARG A 1 295 ? 9.243 17.345 1.532 1.00 92.69 295 ARG A CA 1
ATOM 2317 C C . ARG A 1 295 ? 9.292 17.648 3.029 1.00 92.69 295 ARG A C 1
ATOM 2319 O O . ARG A 1 295 ? 10.080 17.039 3.747 1.00 92.69 295 ARG A O 1
ATOM 2326 N N . GLN A 1 296 ? 8.474 18.590 3.494 1.00 95.06 296 GLN A N 1
ATOM 2327 C CA . GLN A 1 296 ? 8.338 18.931 4.911 1.00 95.06 296 GLN A CA 1
ATOM 2328 C C . GLN A 1 296 ? 7.301 18.059 5.638 1.00 95.06 296 GLN A C 1
ATOM 2330 O O . GLN A 1 296 ? 7.044 18.261 6.826 1.00 95.06 296 GLN A O 1
ATOM 2335 N N . GLY A 1 297 ? 6.720 17.074 4.951 1.00 95.25 297 GLY A N 1
ATOM 2336 C CA . GLY A 1 297 ? 5.698 16.195 5.502 1.00 95.25 297 GLY A CA 1
ATOM 2337 C C . GLY A 1 297 ? 4.311 16.809 5.558 1.00 95.25 297 GLY A C 1
ATOM 2338 O O . GLY A 1 297 ? 3.512 16.402 6.399 1.00 95.25 297 GLY A O 1
ATOM 2339 N N . LEU A 1 298 ? 4.049 17.799 4.708 1.00 97.38 298 LEU A N 1
ATOM 2340 C CA . LEU A 1 298 ? 2.789 18.527 4.629 1.00 97.38 298 LEU A CA 1
ATOM 2341 C C . LEU A 1 298 ? 2.051 18.146 3.336 1.00 97.38 298 LEU A C 1
ATOM 2343 O O . LEU A 1 298 ? 1.897 18.969 2.433 1.00 97.38 298 LEU A O 1
ATOM 2347 N N . ALA A 1 299 ? 1.681 16.871 3.195 1.00 97.12 299 ALA A N 1
ATOM 2348 C CA . ALA A 1 299 ? 1.016 16.361 1.993 1.00 97.12 299 ALA A CA 1
ATOM 2349 C C . ALA A 1 299 ? -0.363 16.997 1.767 1.00 97.12 299 ALA A C 1
ATOM 2351 O O . ALA A 1 299 ? -0.725 17.263 0.621 1.00 97.12 299 ALA A O 1
ATOM 2352 N N . GLY A 1 300 ? -1.116 17.272 2.837 1.00 97.25 300 GLY A N 1
ATOM 2353 C CA . GLY A 1 300 ? -2.402 17.962 2.753 1.00 97.25 300 GLY A CA 1
ATOM 2354 C C . GLY A 1 300 ? -2.246 19.390 2.230 1.00 97.25 300 GLY A C 1
ATOM 2355 O O . GLY A 1 300 ? -2.950 19.790 1.302 1.00 97.25 300 GLY A O 1
ATOM 2356 N N . GLU A 1 301 ? -1.265 20.133 2.749 1.00 97.88 301 GLU A N 1
ATOM 2357 C CA . GLU A 1 301 ? -0.941 21.477 2.247 1.00 97.88 301 GLU A CA 1
ATOM 2358 C C . GLU A 1 301 ? -0.416 21.438 0.802 1.00 97.88 301 GLU A C 1
ATOM 2360 O O . GLU A 1 301 ? -0.803 22.266 -0.021 1.00 97.88 301 GLU A O 1
ATOM 2365 N N . ALA A 1 302 ? 0.417 20.451 0.454 1.00 97.25 302 ALA A N 1
ATOM 2366 C CA . ALA A 1 302 ? 0.896 20.268 -0.915 1.00 97.25 302 ALA A CA 1
ATOM 2367 C C . ALA A 1 302 ? -0.266 20.056 -1.895 1.00 97.25 302 ALA A C 1
ATOM 2369 O O . ALA A 1 302 ? -0.316 20.707 -2.939 1.00 97.25 302 ALA A O 1
ATOM 2370 N N . LEU A 1 303 ? -1.222 19.191 -1.542 1.00 96.56 303 LEU A N 1
ATOM 2371 C CA . LEU A 1 303 ? -2.408 18.937 -2.353 1.00 96.56 303 LEU A CA 1
ATOM 2372 C C . LEU A 1 303 ? -3.268 20.197 -2.495 1.00 96.56 303 LEU A C 1
ATOM 2374 O O . LEU A 1 303 ? -3.690 20.533 -3.600 1.00 96.56 303 LEU A O 1
ATOM 2378 N N . LYS A 1 304 ? -3.465 20.938 -1.402 1.00 97.06 304 LYS A N 1
ATOM 2379 C CA . LYS A 1 304 ? -4.189 22.212 -1.414 1.00 97.06 304 LYS A CA 1
ATOM 2380 C C . LYS A 1 304 ? -3.561 23.217 -2.384 1.00 97.06 304 LYS A C 1
ATOM 2382 O O . LYS A 1 304 ? -4.271 23.780 -3.212 1.00 97.06 304 LYS A O 1
ATOM 2387 N N . VAL A 1 305 ? -2.238 23.391 -2.346 1.00 96.69 305 VAL A N 1
ATOM 2388 C CA . VAL A 1 305 ? -1.514 24.275 -3.276 1.00 96.69 305 VAL A CA 1
ATOM 2389 C C . VAL A 1 305 ? -1.705 23.832 -4.728 1.00 96.69 305 VAL A C 1
ATOM 2391 O O . VAL A 1 305 ? -1.950 24.671 -5.592 1.00 96.69 305 VAL A O 1
ATOM 2394 N N . LEU A 1 306 ? -1.628 22.527 -5.015 1.00 95.31 306 LEU A N 1
ATOM 2395 C CA . LEU A 1 306 ? -1.828 22.004 -6.372 1.00 95.31 306 LEU A CA 1
ATOM 2396 C C . LEU A 1 306 ? -3.254 22.265 -6.885 1.00 95.31 306 LEU A C 1
ATOM 2398 O O . LEU A 1 306 ? -3.410 22.653 -8.045 1.00 95.31 306 LEU A O 1
ATOM 2402 N N . MET A 1 307 ? -4.266 22.113 -6.029 1.00 94.25 307 MET A N 1
ATOM 2403 C CA . MET A 1 307 ? -5.674 22.298 -6.394 1.00 94.25 307 MET A CA 1
ATOM 2404 C C . MET A 1 307 ? -6.089 23.778 -6.498 1.00 94.25 307 MET A C 1
ATOM 2406 O O . MET A 1 307 ? -6.861 24.133 -7.386 1.00 94.25 307 MET A O 1
ATOM 2410 N N . GLU A 1 308 ? -5.597 24.649 -5.612 1.00 93.94 308 GLU A N 1
ATOM 2411 C CA . GLU A 1 308 ? -6.004 26.064 -5.540 1.00 93.94 308 GLU A CA 1
ATOM 2412 C C . GLU A 1 308 ? -5.200 26.966 -6.484 1.00 93.94 308 GLU A C 1
ATOM 2414 O O . GLU A 1 308 ? -5.759 27.844 -7.149 1.00 93.94 308 GLU A O 1
ATOM 2419 N N . GLU A 1 309 ? -3.882 26.767 -6.562 1.00 82.81 309 GLU A N 1
ATOM 2420 C CA . GLU A 1 309 ? -3.014 27.584 -7.404 1.00 82.81 309 GLU A CA 1
ATOM 2421 C C . GLU A 1 309 ? -3.040 27.025 -8.838 1.00 82.81 309 GLU A C 1
ATOM 2423 O O . GLU A 1 309 ? -2.209 26.216 -9.280 1.00 82.81 309 GLU A O 1
ATOM 2428 N N . GLY A 1 310 ? -4.049 27.463 -9.595 1.00 73.31 310 GLY A N 1
ATOM 2429 C CA . GLY A 1 310 ? -4.041 27.363 -11.048 1.00 73.31 310 GLY A CA 1
ATOM 2430 C C . GLY A 1 310 ? -2.776 28.031 -11.581 1.00 73.31 310 GLY A C 1
ATOM 2431 O O . GLY A 1 310 ? -2.525 29.207 -11.339 1.00 73.31 310 GLY A O 1
ATOM 2432 N N . THR A 1 311 ? -1.939 27.281 -12.289 1.00 70.69 311 THR A N 1
ATOM 2433 C CA . THR A 1 311 ? -0.794 27.867 -12.983 1.00 70.69 311 THR A CA 1
ATOM 2434 C C . THR A 1 311 ? -1.332 28.655 -14.172 1.00 70.69 311 THR A C 1
ATOM 2436 O O . THR A 1 311 ? -1.960 28.072 -15.058 1.00 70.69 311 THR A O 1
ATOM 2439 N N . GLU A 1 312 ? -1.109 29.967 -14.208 1.00 82.06 312 GLU A N 1
ATOM 2440 C CA . GLU A 1 312 ? -1.347 30.752 -15.419 1.00 82.06 312 GLU A CA 1
ATOM 2441 C C . GLU A 1 312 ? -0.329 30.305 -16.481 1.00 82.06 312 GLU A C 1
ATOM 2443 O O . GLU A 1 312 ? 0.848 30.646 -16.412 1.00 82.06 312 GLU A O 1
ATOM 2448 N N . ASN A 1 313 ? -0.784 29.508 -17.453 1.00 87.00 313 ASN A N 1
ATOM 2449 C CA . ASN A 1 313 ? 0.000 28.997 -18.587 1.00 87.00 313 ASN A CA 1
ATOM 2450 C C . ASN A 1 313 ? 1.246 28.160 -18.204 1.00 87.00 313 ASN A C 1
ATOM 2452 O O . ASN A 1 313 ? 2.361 28.534 -18.581 1.00 87.00 313 ASN A O 1
ATOM 2456 N N . PRO A 1 314 ? 1.099 27.011 -17.508 1.00 91.00 314 PRO A N 1
ATOM 2457 C CA . PRO A 1 314 ? 2.230 26.123 -17.264 1.00 91.00 314 PRO A CA 1
ATOM 2458 C C . PRO A 1 314 ? 2.773 25.604 -18.594 1.00 91.00 314 PRO A C 1
ATOM 2460 O O . PRO A 1 314 ? 2.018 25.361 -19.545 1.00 91.00 314 PRO A O 1
ATOM 2463 N N . SER A 1 315 ? 4.081 25.367 -18.660 1.00 92.88 315 SER A N 1
ATOM 2464 C CA . SER A 1 315 ? 4.608 24.579 -19.770 1.00 92.88 315 SER A CA 1
ATOM 2465 C C . SER A 1 315 ? 3.980 23.171 -19.754 1.00 92.88 315 SER A C 1
ATOM 2467 O O . SER A 1 315 ? 3.646 22.658 -18.682 1.00 92.88 315 SER A O 1
ATOM 2469 N N . PRO A 1 316 ? 3.840 22.487 -20.906 1.00 93.25 316 PRO A N 1
ATOM 2470 C CA . PRO A 1 316 ? 3.282 21.132 -20.939 1.00 93.25 316 PRO A CA 1
ATOM 2471 C C . PRO A 1 316 ? 4.016 20.137 -20.024 1.00 93.25 316 PRO A C 1
ATOM 2473 O O . PRO A 1 316 ? 3.397 19.234 -19.471 1.00 93.25 316 PRO A O 1
ATOM 2476 N N . ALA A 1 317 ? 5.328 20.317 -19.839 1.00 92.00 317 ALA A N 1
ATOM 2477 C CA . ALA A 1 317 ? 6.129 19.491 -18.940 1.00 92.00 317 ALA A CA 1
ATOM 2478 C C . ALA A 1 317 ? 5.801 19.758 -17.462 1.00 92.00 317 ALA A C 1
ATOM 2480 O O . ALA A 1 317 ? 5.611 18.813 -16.703 1.00 92.00 317 ALA A O 1
ATOM 2481 N N . GLU A 1 318 ? 5.685 21.024 -17.054 1.00 91.62 318 GLU A N 1
ATOM 2482 C CA . GLU A 1 318 ? 5.291 21.379 -15.684 1.00 91.62 318 GLU A CA 1
ATOM 2483 C C . GLU A 1 318 ? 3.865 20.930 -15.374 1.00 91.62 318 GLU A C 1
ATOM 248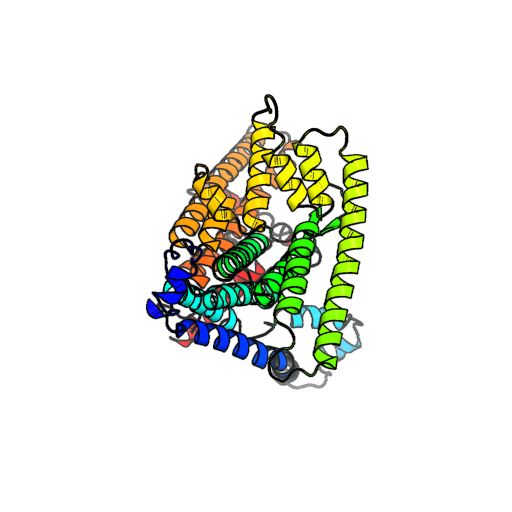5 O O . GLU A 1 318 ? 3.622 20.415 -14.288 1.00 91.62 318 GLU A O 1
ATOM 2490 N N . ALA A 1 319 ? 2.939 21.066 -16.328 1.00 92.00 319 ALA A N 1
ATOM 2491 C CA . ALA A 1 319 ? 1.572 20.577 -16.181 1.00 92.00 319 ALA A CA 1
ATOM 2492 C C . ALA A 1 319 ? 1.535 19.056 -15.961 1.00 92.00 319 ALA A C 1
ATOM 2494 O O . ALA A 1 319 ? 0.802 18.583 -15.097 1.00 92.00 319 ALA A O 1
ATOM 2495 N N . ALA A 1 320 ? 2.363 18.299 -16.691 1.00 91.75 320 ALA A N 1
ATOM 2496 C CA . ALA A 1 320 ? 2.470 16.853 -16.519 1.00 91.75 320 ALA A CA 1
ATOM 2497 C C . ALA A 1 320 ? 3.036 16.468 -15.142 1.00 91.75 320 ALA A C 1
ATOM 2499 O O . ALA A 1 320 ? 2.493 15.577 -14.499 1.00 91.75 320 ALA A O 1
ATOM 2500 N N . VAL A 1 321 ? 4.082 17.154 -14.661 1.00 92.25 321 VAL A N 1
ATOM 2501 C CA . VAL A 1 321 ? 4.655 16.903 -13.322 1.00 92.25 321 VAL A CA 1
ATOM 2502 C C . VAL A 1 321 ? 3.681 17.308 -12.213 1.00 92.25 321 VAL A C 1
ATOM 2504 O O . VAL A 1 321 ? 3.559 16.599 -11.218 1.00 92.25 321 VAL A O 1
ATOM 2507 N N . LYS A 1 322 ? 2.969 18.428 -12.388 1.00 93.69 322 LYS A N 1
ATOM 2508 C CA . LYS A 1 322 ? 1.920 18.880 -11.467 1.00 93.69 322 LYS A CA 1
ATOM 2509 C C . LYS A 1 322 ? 0.821 17.825 -11.345 1.00 93.69 322 LYS A C 1
ATOM 2511 O O . LYS A 1 322 ? 0.507 17.422 -10.230 1.00 93.69 322 LYS A O 1
ATOM 2516 N N . ALA A 1 323 ? 0.296 17.360 -12.479 1.00 93.06 323 ALA A N 1
ATOM 2517 C CA . ALA A 1 323 ? -0.738 16.333 -12.515 1.00 93.06 323 ALA A CA 1
ATOM 2518 C C . ALA A 1 323 ? -0.249 15.021 -11.883 1.00 93.06 323 ALA A C 1
ATOM 2520 O O . ALA A 1 323 ? -0.943 14.461 -11.045 1.00 93.06 323 ALA A O 1
ATOM 2521 N N . ASP A 1 324 ? 0.959 14.559 -12.224 1.00 93.00 324 ASP A N 1
ATOM 2522 C CA . ASP A 1 324 ? 1.538 13.330 -11.662 1.00 93.00 324 ASP A CA 1
ATOM 2523 C C . ASP A 1 324 ? 1.649 13.384 -10.130 1.00 93.00 324 ASP A C 1
ATOM 2525 O O . ASP A 1 324 ? 1.268 12.435 -9.446 1.00 93.00 324 ASP A O 1
ATOM 2529 N N . MET A 1 325 ? 2.100 14.519 -9.586 1.00 94.62 325 MET A N 1
ATOM 2530 C CA . MET A 1 325 ? 2.194 14.728 -8.142 1.00 94.62 325 MET A CA 1
ATOM 2531 C C . MET A 1 325 ? 0.816 14.800 -7.472 1.00 94.62 325 MET A C 1
ATOM 2533 O O . MET A 1 325 ? 0.625 14.212 -6.411 1.00 94.62 325 MET A O 1
ATOM 2537 N N . GLU A 1 326 ? -0.143 15.501 -8.078 1.00 95.19 326 GLU A N 1
ATOM 2538 C CA . GLU A 1 326 ? -1.518 15.590 -7.574 1.00 95.19 326 GLU A CA 1
ATOM 2539 C C . GLU A 1 326 ? -2.176 14.206 -7.509 1.00 95.19 326 GLU A C 1
ATOM 2541 O O . GLU A 1 326 ? -2.751 13.842 -6.485 1.00 95.19 326 GLU A O 1
ATOM 2546 N N . ILE A 1 327 ? -2.010 13.403 -8.561 1.00 95.56 327 ILE A N 1
ATOM 2547 C CA . ILE A 1 327 ? -2.513 12.030 -8.635 1.00 95.56 327 ILE A CA 1
ATOM 2548 C C . ILE A 1 327 ? -1.883 11.143 -7.550 1.00 95.56 327 ILE A C 1
ATOM 2550 O O . ILE A 1 327 ? -2.617 10.435 -6.859 1.00 95.56 327 ILE A O 1
ATOM 2554 N N . ASP A 1 328 ? -0.553 11.171 -7.378 1.00 94.62 328 ASP A N 1
ATOM 2555 C CA . ASP A 1 328 ? 0.138 10.357 -6.358 1.00 94.62 328 ASP A CA 1
ATOM 2556 C C . ASP A 1 328 ? -0.352 10.733 -4.947 1.00 94.62 328 ASP A C 1
ATOM 2558 O O . ASP A 1 328 ? -0.665 9.851 -4.147 1.00 94.62 328 ASP A O 1
ATOM 2562 N N . LEU A 1 329 ? -0.503 12.035 -4.662 1.00 95.94 329 LEU A N 1
ATOM 2563 C CA . LEU A 1 329 ? -1.009 12.530 -3.377 1.00 95.94 329 LEU A CA 1
ATOM 2564 C C . LEU A 1 329 ? -2.473 12.156 -3.135 1.00 95.94 329 LEU A C 1
ATOM 2566 O O . LEU A 1 329 ? -2.813 11.737 -2.029 1.00 95.94 329 LEU A O 1
ATOM 2570 N N . LEU A 1 330 ? -3.341 12.265 -4.144 1.00 96.62 330 LEU A N 1
ATOM 2571 C CA . LEU A 1 330 ? -4.735 11.833 -4.033 1.00 96.62 330 LEU A CA 1
ATOM 2572 C C . LEU A 1 330 ? -4.826 10.325 -3.788 1.00 96.62 330 LEU A C 1
ATOM 2574 O O . LEU A 1 330 ? -5.558 9.897 -2.895 1.00 96.62 330 LEU A O 1
ATOM 2578 N N . ALA A 1 331 ? -4.052 9.514 -4.513 1.00 96.19 331 ALA A N 1
ATOM 2579 C CA . ALA A 1 331 ? -4.050 8.067 -4.328 1.00 96.19 331 ALA A CA 1
ATOM 2580 C C . ALA A 1 331 ? -3.562 7.677 -2.921 1.00 96.19 331 ALA A C 1
ATOM 2582 O O . ALA A 1 331 ? -4.203 6.871 -2.246 1.00 96.19 331 ALA A O 1
ATOM 2583 N N . LEU A 1 332 ? -2.472 8.287 -2.441 1.00 95.94 332 LEU A N 1
ATOM 2584 C CA . LEU A 1 332 ? -1.929 8.052 -1.096 1.00 95.94 332 LEU A CA 1
ATOM 2585 C C . LEU A 1 332 ? -2.822 8.608 0.022 1.00 95.94 332 LEU A C 1
ATOM 2587 O O . LEU A 1 332 ? -2.822 8.063 1.122 1.00 95.94 332 LEU A O 1
ATOM 2591 N N . ALA A 1 333 ? -3.638 9.625 -0.257 1.00 96.94 333 ALA A N 1
ATOM 2592 C CA . ALA A 1 333 ? -4.681 10.095 0.653 1.00 96.94 333 ALA A CA 1
ATOM 2593 C C . ALA A 1 333 ? -5.930 9.184 0.680 1.00 96.94 333 ALA A C 1
ATOM 2595 O O . ALA A 1 333 ? -6.901 9.482 1.380 1.00 96.94 333 ALA A O 1
ATOM 2596 N N . GLY A 1 334 ? -5.930 8.091 -0.097 1.00 96.94 334 GLY A N 1
ATOM 2597 C CA . GLY A 1 334 ? -7.067 7.184 -0.268 1.00 96.94 334 GLY A CA 1
ATOM 2598 C C . GLY A 1 334 ? -8.210 7.773 -1.106 1.00 96.94 334 GLY A C 1
ATOM 2599 O O . GLY A 1 334 ? -9.322 7.261 -1.052 1.00 96.94 334 GLY A O 1
ATOM 2600 N N . ARG A 1 335 ? -7.944 8.829 -1.887 1.00 97.31 335 ARG A N 1
ATOM 2601 C CA . ARG A 1 335 ? -8.884 9.532 -2.786 1.00 97.31 335 ARG A CA 1
ATOM 2602 C C . ARG A 1 335 ? -8.693 9.128 -4.255 1.00 97.31 335 ARG A C 1
ATOM 2604 O O . ARG A 1 335 ? -8.899 9.926 -5.164 1.00 97.31 335 ARG A O 1
ATOM 2611 N N . GLY A 1 336 ? -8.267 7.887 -4.503 1.00 96.19 336 GLY A N 1
ATOM 2612 C CA . GLY A 1 336 ? -7.978 7.391 -5.854 1.00 96.19 336 GLY A CA 1
ATOM 2613 C C . GLY A 1 336 ? -9.196 7.380 -6.786 1.00 96.19 336 GLY A C 1
ATOM 2614 O O . GLY A 1 336 ? -9.049 7.607 -7.981 1.00 96.19 336 GLY A O 1
ATOM 2615 N N . GLU A 1 337 ? -10.401 7.185 -6.251 1.00 96.19 337 GLU A N 1
ATOM 2616 C CA . GLU A 1 337 ? -11.643 7.214 -7.040 1.00 96.19 337 GLU A CA 1
ATOM 2617 C C . GLU A 1 337 ? -11.904 8.588 -7.660 1.00 96.19 337 GLU A C 1
ATOM 2619 O O . GLU A 1 337 ? -12.274 8.677 -8.827 1.00 96.19 337 GLU A O 1
ATOM 2624 N N . GLU A 1 338 ? -11.610 9.668 -6.930 1.00 95.94 338 GLU A N 1
ATOM 2625 C CA . GLU A 1 338 ? -11.762 11.031 -7.446 1.00 95.94 338 GLU A CA 1
ATOM 2626 C C . GLU A 1 338 ? -10.872 11.280 -8.669 1.00 95.94 338 GLU A C 1
ATOM 2628 O O . GLU A 1 338 ? -11.260 12.004 -9.583 1.00 95.94 338 GLU A O 1
ATOM 2633 N N . VAL A 1 339 ? -9.696 10.646 -8.717 1.00 95.38 339 VAL A N 1
ATOM 2634 C CA . VAL A 1 339 ? -8.796 10.712 -9.875 1.00 95.38 339 VAL A CA 1
ATOM 2635 C C . VAL A 1 339 ? -9.411 10.014 -11.090 1.00 95.38 339 VAL A C 1
ATOM 2637 O O . VAL A 1 339 ? -9.288 10.507 -12.212 1.00 95.38 339 VAL A O 1
ATOM 2640 N N . LEU A 1 340 ? -10.080 8.875 -10.887 1.00 94.75 340 LEU A N 1
ATOM 2641 C CA . LEU A 1 340 ? -10.757 8.160 -11.971 1.00 94.75 340 LEU A CA 1
ATOM 2642 C C . LEU A 1 340 ? -11.969 8.952 -12.487 1.00 94.75 340 LEU A C 1
ATOM 2644 O O . LEU A 1 340 ? -12.151 9.067 -13.701 1.00 94.75 340 LEU A O 1
ATOM 2648 N N . ASP A 1 341 ? -12.738 9.566 -11.586 1.00 94.12 341 ASP A N 1
ATOM 2649 C CA . ASP A 1 341 ? -13.942 10.334 -11.919 1.00 94.12 341 ASP A CA 1
ATOM 2650 C C . ASP A 1 341 ? -13.650 11.632 -12.697 1.00 94.12 341 ASP A C 1
ATOM 2652 O O . ASP A 1 341 ? -14.450 12.052 -13.536 1.00 94.12 341 ASP A O 1
ATOM 2656 N N . GLN A 1 342 ? -12.497 12.271 -12.472 1.00 90.38 342 GLN A N 1
ATOM 2657 C CA . GLN A 1 342 ? -12.142 13.574 -13.062 1.00 90.38 342 GLN A CA 1
ATOM 2658 C C . GLN A 1 342 ? -11.743 13.545 -14.551 1.00 90.38 342 GLN A C 1
ATOM 2660 O O . GLN A 1 342 ? -11.340 14.568 -15.107 1.00 90.38 342 GLN A O 1
ATOM 2665 N N . GLY A 1 343 ? -11.890 12.411 -15.235 1.00 79.94 343 GLY A N 1
ATOM 2666 C CA . GLY A 1 343 ? -11.565 12.281 -16.661 1.00 79.94 343 GLY A CA 1
ATOM 2667 C C . GLY A 1 343 ? -10.684 11.086 -17.000 1.00 79.94 343 GLY A C 1
ATOM 2668 O O . GLY A 1 343 ? -10.310 10.939 -18.164 1.00 79.94 343 GLY A O 1
ATOM 2669 N N . GLY A 1 344 ? -10.410 10.228 -16.013 1.00 76.44 344 GLY A N 1
ATOM 2670 C CA . GLY A 1 344 ? -9.656 8.993 -16.160 1.00 76.44 344 GLY A CA 1
ATOM 2671 C C . GLY A 1 344 ? -8.162 9.222 -16.385 1.00 76.44 344 GLY A C 1
ATOM 2672 O O . GLY A 1 344 ? -7.725 10.106 -17.121 1.00 76.44 344 GLY A O 1
ATOM 2673 N N . LEU A 1 345 ? -7.346 8.371 -15.774 1.00 89.56 345 LEU A N 1
ATOM 2674 C CA . LEU A 1 345 ? -5.956 8.226 -16.188 1.00 89.56 345 LEU A CA 1
ATOM 2675 C C . LEU A 1 345 ? -5.921 7.352 -17.444 1.00 89.56 345 LEU A C 1
ATOM 2677 O O . LEU A 1 345 ? -6.705 6.407 -17.547 1.00 89.56 345 LEU A O 1
ATOM 2681 N N . PRO A 1 346 ? -5.030 7.627 -18.411 1.00 87.81 346 PRO A N 1
ATOM 2682 C CA . PRO A 1 346 ? -4.897 6.742 -19.554 1.00 87.81 346 PRO A CA 1
ATOM 2683 C C . PRO A 1 346 ? -4.475 5.343 -19.073 1.00 87.81 346 PRO A C 1
ATOM 2685 O O . PRO A 1 346 ? -3.624 5.245 -18.179 1.00 87.81 346 PRO A O 1
ATOM 2688 N N . PRO A 1 347 ? -5.014 4.271 -19.681 1.00 86.69 347 PRO A N 1
ATOM 2689 C CA . PRO A 1 347 ? -4.531 2.920 -19.445 1.00 86.69 347 PRO A CA 1
ATOM 2690 C C . PRO A 1 347 ? -3.012 2.824 -19.634 1.00 86.69 347 PRO A C 1
ATOM 2692 O O . PRO A 1 347 ? -2.417 3.554 -20.436 1.00 86.69 347 PRO A O 1
ATOM 2695 N N . GLY A 1 348 ? -2.371 1.956 -18.853 1.00 86.19 348 GLY A N 1
ATOM 2696 C CA . GLY A 1 348 ? -0.910 1.854 -18.835 1.00 86.19 348 GLY A CA 1
ATOM 2697 C C . GLY A 1 348 ? -0.211 2.995 -18.086 1.00 86.19 348 GLY A C 1
ATOM 2698 O O . GLY A 1 348 ? 0.998 3.171 -18.225 1.00 86.19 348 GLY A O 1
ATOM 2699 N N . ASN A 1 349 ? -0.941 3.769 -17.279 1.00 92.50 349 ASN A N 1
ATOM 2700 C CA . ASN A 1 349 ? -0.365 4.664 -16.280 1.00 92.50 349 ASN A CA 1
ATOM 2701 C C . ASN A 1 349 ? -0.134 3.899 -14.960 1.00 92.50 349 ASN A C 1
ATOM 2703 O O . ASN A 1 349 ? -1.001 3.161 -14.494 1.00 92.50 349 ASN A O 1
ATOM 2707 N N . MET A 1 350 ? 1.032 4.089 -14.332 1.00 94.06 350 MET A N 1
ATOM 2708 C CA . MET A 1 350 ? 1.382 3.444 -13.056 1.00 94.06 350 MET A CA 1
ATOM 2709 C C . MET A 1 350 ? 0.387 3.771 -11.931 1.00 94.06 350 MET A C 1
ATOM 2711 O O . MET A 1 350 ? 0.103 2.915 -11.097 1.00 94.06 350 MET A O 1
ATOM 2715 N N . HIS A 1 351 ? -0.158 4.986 -11.899 1.00 95.06 351 HIS A N 1
ATOM 2716 C CA . HIS A 1 351 ? -1.158 5.384 -10.910 1.00 95.06 351 HIS A CA 1
ATOM 2717 C C . HIS A 1 351 ? -2.515 4.740 -11.177 1.00 95.06 351 HIS A C 1
ATOM 2719 O O . HIS A 1 351 ? -3.136 4.270 -10.231 1.00 95.06 351 HIS A O 1
ATOM 2725 N N . HIS A 1 352 ? -2.928 4.633 -12.447 1.00 96.19 352 HIS A N 1
ATOM 2726 C CA . HIS A 1 352 ? -4.169 3.942 -12.824 1.00 96.19 352 HIS A CA 1
ATOM 2727 C C . HIS A 1 352 ? -4.133 2.492 -12.339 1.00 96.19 352 HIS A C 1
ATOM 2729 O O . HIS A 1 352 ? -4.994 2.078 -11.572 1.00 96.19 352 HIS A O 1
ATOM 2735 N N . PHE A 1 353 ? -3.042 1.784 -12.646 1.00 96.19 353 PHE A N 1
ATOM 2736 C CA . PHE A 1 353 ? -2.786 0.433 -12.151 1.00 96.19 353 PHE A CA 1
ATOM 2737 C C . PHE A 1 353 ? -2.939 0.322 -10.622 1.00 96.19 353 PHE A C 1
ATOM 2739 O O . PHE A 1 353 ? -3.615 -0.585 -10.132 1.00 96.19 353 PHE A O 1
ATOM 2746 N N . ARG A 1 354 ? -2.296 1.216 -9.855 1.00 96.69 354 ARG A N 1
ATOM 2747 C CA . ARG A 1 354 ? -2.318 1.163 -8.382 1.00 96.69 354 ARG A CA 1
ATOM 2748 C C . ARG A 1 354 ? -3.709 1.430 -7.823 1.00 96.69 354 ARG A C 1
ATOM 2750 O O . ARG A 1 354 ? -4.118 0.731 -6.900 1.00 96.69 354 ARG A O 1
ATOM 2757 N N . ILE A 1 355 ? -4.411 2.420 -8.370 1.00 97.50 355 ILE A N 1
ATOM 2758 C CA . ILE A 1 355 ? -5.768 2.772 -7.949 1.00 97.50 355 ILE A CA 1
ATOM 2759 C C . ILE A 1 355 ? -6.717 1.612 -8.268 1.00 97.50 355 ILE A C 1
ATOM 2761 O O . ILE A 1 355 ? -7.427 1.150 -7.381 1.00 97.50 355 ILE A O 1
ATOM 2765 N N . GLU A 1 356 ? -6.670 1.059 -9.480 1.00 97.50 356 GLU A N 1
ATOM 2766 C CA . GLU A 1 356 ? -7.512 -0.077 -9.873 1.00 97.50 356 GLU A CA 1
ATOM 2767 C C . GLU A 1 356 ? -7.240 -1.323 -9.016 1.00 97.50 356 GLU A C 1
ATOM 2769 O O . GLU A 1 356 ? -8.168 -1.998 -8.564 1.00 97.50 356 GLU A O 1
ATOM 2774 N N . ALA A 1 357 ? -5.972 -1.612 -8.709 1.00 97.94 357 ALA A N 1
ATOM 2775 C CA . ALA A 1 357 ? -5.616 -2.683 -7.782 1.00 97.94 357 ALA A CA 1
ATOM 2776 C C . ALA A 1 357 ? -6.149 -2.416 -6.360 1.00 97.94 357 ALA A C 1
ATOM 2778 O O . ALA A 1 357 ? -6.723 -3.313 -5.737 1.00 97.94 357 ALA A O 1
ATOM 2779 N N . ALA A 1 358 ? -6.052 -1.180 -5.862 1.00 97.94 358 ALA A N 1
ATOM 2780 C CA . ALA A 1 358 ? -6.606 -0.776 -4.569 1.00 97.94 358 ALA A CA 1
ATOM 2781 C C . ALA A 1 358 ? -8.123 -0.925 -4.492 1.00 97.94 358 ALA A C 1
ATOM 2783 O O . ALA A 1 358 ? -8.627 -1.443 -3.492 1.00 97.94 358 ALA A O 1
ATOM 2784 N N . LEU A 1 359 ? -8.833 -0.623 -5.575 1.00 97.81 359 LEU A N 1
ATOM 2785 C CA . LEU A 1 359 ? -10.273 -0.844 -5.695 1.00 97.81 359 LEU A CA 1
ATOM 2786 C C . LEU A 1 359 ? -10.647 -2.326 -5.864 1.00 97.81 359 LEU A C 1
ATOM 2788 O O . LEU A 1 359 ? -11.798 -2.699 -5.670 1.00 97.81 359 LEU A O 1
ATOM 2792 N N . GLY A 1 360 ? -9.678 -3.205 -6.138 1.00 97.81 360 GLY A N 1
ATOM 2793 C CA . GLY A 1 360 ? -9.895 -4.643 -6.325 1.00 97.81 360 GLY A CA 1
ATOM 2794 C C . GLY A 1 360 ? -10.222 -5.037 -7.768 1.00 97.81 360 GLY A C 1
ATOM 2795 O O . GLY A 1 360 ? -10.600 -6.182 -8.024 1.00 97.81 360 GLY A O 1
ATOM 2796 N N . ASN A 1 361 ? -10.046 -4.127 -8.726 1.00 98.00 361 ASN A N 1
ATOM 2797 C CA . ASN A 1 361 ? -10.242 -4.350 -10.156 1.00 98.00 361 ASN A CA 1
ATOM 2798 C C . ASN A 1 361 ? -9.011 -5.019 -10.786 1.00 98.00 361 ASN A C 1
ATOM 2800 O O . ASN A 1 361 ? -8.339 -4.471 -11.661 1.00 98.00 361 ASN A O 1
ATOM 2804 N N . TYR A 1 362 ? -8.714 -6.248 -10.354 1.00 98.06 362 TYR A N 1
ATOM 2805 C CA . TYR A 1 362 ? -7.521 -6.986 -10.781 1.00 98.06 362 TYR A CA 1
ATOM 2806 C C . TYR A 1 362 ? -7.432 -7.208 -12.300 1.00 98.06 362 TYR A C 1
ATOM 2808 O O . TYR A 1 362 ? -6.328 -7.342 -12.820 1.00 98.06 362 TYR A O 1
ATOM 2816 N N . ASP A 1 363 ? -8.558 -7.297 -13.021 1.00 97.62 363 ASP A N 1
ATOM 2817 C CA . ASP A 1 363 ? -8.537 -7.404 -14.489 1.00 97.62 363 ASP A CA 1
ATOM 2818 C C . ASP A 1 363 ? -8.063 -6.114 -15.177 1.00 97.62 363 ASP A C 1
ATOM 2820 O O . ASP A 1 363 ? -7.324 -6.205 -16.156 1.00 97.62 363 ASP A O 1
ATOM 2824 N N . LEU A 1 364 ? -8.450 -4.937 -14.673 1.00 96.88 364 LEU A N 1
ATOM 2825 C CA . LEU A 1 364 ? -7.995 -3.646 -15.205 1.00 96.88 364 LEU A CA 1
ATOM 2826 C C . LEU A 1 364 ? -6.534 -3.390 -14.822 1.00 96.88 364 LEU A C 1
ATOM 2828 O O . LEU A 1 364 ? -5.713 -3.104 -15.689 1.00 96.88 364 LEU A O 1
ATOM 2832 N N . ALA A 1 365 ? -6.178 -3.650 -13.563 1.00 97.44 365 ALA A N 1
ATOM 2833 C CA . ALA A 1 365 ? -4.801 -3.545 -13.090 1.00 97.44 365 ALA A CA 1
ATOM 2834 C C . ALA A 1 365 ? -3.823 -4.448 -13.880 1.00 97.44 365 ALA A C 1
ATOM 2836 O O . ALA A 1 365 ? -2.702 -4.034 -14.180 1.00 97.44 365 ALA A O 1
ATOM 2837 N N . ASP A 1 366 ? -4.226 -5.673 -14.256 1.00 97.88 366 ASP A N 1
ATOM 2838 C CA . ASP A 1 366 ? -3.401 -6.555 -15.103 1.00 97.88 366 ASP A CA 1
ATOM 2839 C C . ASP A 1 366 ? -3.226 -5.995 -16.523 1.00 97.88 366 ASP A C 1
ATOM 2841 O O . ASP A 1 366 ? -2.137 -6.098 -17.089 1.00 97.88 366 ASP A O 1
ATOM 2845 N N . GLN A 1 367 ? -4.274 -5.381 -17.087 1.00 97.38 367 GLN A N 1
ATOM 2846 C CA . GLN A 1 367 ? -4.213 -4.732 -18.401 1.00 97.38 367 GLN A CA 1
ATOM 2847 C C . GLN A 1 367 ? -3.272 -3.525 -18.388 1.00 97.38 367 GLN A C 1
ATOM 2849 O O . GLN A 1 367 ? -2.486 -3.363 -19.320 1.00 97.38 367 GLN A O 1
ATOM 2854 N N . ASP A 1 368 ? -3.294 -2.715 -17.332 1.00 96.56 368 ASP A N 1
ATOM 2855 C CA . ASP A 1 368 ? -2.371 -1.588 -17.195 1.00 96.56 368 ASP A CA 1
ATOM 2856 C C . ASP A 1 368 ? -0.920 -2.038 -17.076 1.00 96.56 368 ASP A C 1
ATOM 2858 O O . ASP A 1 368 ? -0.040 -1.476 -17.728 1.00 96.56 368 ASP A O 1
ATOM 2862 N N . LEU A 1 369 ? -0.654 -3.076 -16.277 1.00 96.69 369 LEU A N 1
ATOM 2863 C CA . LEU A 1 369 ? 0.689 -3.644 -16.166 1.00 96.69 369 LEU A CA 1
ATOM 2864 C C . LEU A 1 369 ? 1.173 -4.213 -17.501 1.00 96.69 369 LEU A C 1
ATOM 2866 O O . LEU A 1 369 ? 2.336 -4.032 -17.852 1.00 96.69 369 LEU A O 1
ATOM 2870 N N . GLU A 1 370 ? 0.298 -4.866 -18.266 1.00 97.00 370 GLU A N 1
ATOM 2871 C CA . GLU A 1 370 ? 0.612 -5.330 -19.619 1.00 97.00 370 GLU A CA 1
ATOM 2872 C C . GLU A 1 370 ? 0.985 -4.159 -20.544 1.00 97.00 370 GLU A C 1
ATOM 2874 O O . GLU A 1 370 ? 1.995 -4.224 -21.245 1.00 97.00 370 GLU A O 1
ATOM 2879 N N . GLN A 1 371 ? 0.237 -3.055 -20.510 1.00 96.25 371 GLN A N 1
ATOM 2880 C CA . GLN A 1 371 ? 0.546 -1.867 -21.312 1.00 96.25 371 GLN A CA 1
ATOM 2881 C C . GLN A 1 371 ? 1.848 -1.182 -20.875 1.00 96.25 371 GLN A C 1
ATOM 2883 O O . GLN A 1 371 ? 2.648 -0.786 -21.725 1.00 96.25 371 GLN A O 1
ATOM 2888 N N . LEU A 1 372 ? 2.111 -1.100 -19.567 1.00 94.38 372 LEU A N 1
ATOM 2889 C CA . LEU A 1 372 ? 3.382 -0.613 -19.020 1.00 94.38 372 LEU A CA 1
ATOM 2890 C C . LEU A 1 372 ? 4.562 -1.479 -19.486 1.00 94.38 372 LEU A C 1
ATOM 2892 O O . LEU A 1 372 ? 5.605 -0.948 -19.875 1.00 94.38 372 LEU A O 1
ATOM 2896 N N . LEU A 1 373 ? 4.396 -2.806 -19.497 1.00 94.94 373 LEU A N 1
ATOM 2897 C CA . LEU A 1 373 ? 5.398 -3.750 -19.999 1.00 94.94 373 LEU A CA 1
ATOM 2898 C C . LEU A 1 373 ? 5.665 -3.547 -21.496 1.00 94.94 373 LEU A C 1
ATOM 2900 O O . LEU A 1 373 ? 6.827 -3.478 -21.902 1.00 94.94 373 LEU A O 1
ATOM 2904 N N . GLN A 1 374 ? 4.616 -3.392 -22.306 1.00 95.31 374 GLN A N 1
ATOM 2905 C CA . GLN A 1 374 ? 4.737 -3.119 -23.742 1.00 95.31 374 GLN A CA 1
ATOM 2906 C C . GLN A 1 374 ? 5.412 -1.766 -24.012 1.00 95.31 374 GLN A C 1
ATOM 2908 O O . GLN A 1 374 ? 6.303 -1.669 -24.859 1.00 95.31 374 GLN A O 1
ATOM 2913 N N . GLY A 1 375 ? 5.050 -0.723 -23.260 1.00 92.44 375 GLY A N 1
ATOM 2914 C CA . GLY A 1 375 ? 5.690 0.590 -23.339 1.00 92.44 375 GLY A CA 1
ATOM 2915 C C . GLY A 1 375 ? 7.184 0.528 -23.009 1.00 92.44 375 GLY A C 1
ATOM 2916 O O . GLY A 1 375 ? 8.010 1.067 -23.751 1.00 92.44 375 GLY A O 1
ATOM 2917 N N . ASN A 1 376 ? 7.550 -0.194 -21.947 1.00 90.12 376 ASN A N 1
ATOM 2918 C CA . ASN A 1 376 ? 8.945 -0.407 -21.563 1.00 90.12 376 ASN A CA 1
ATOM 2919 C C . ASN A 1 376 ? 9.731 -1.197 -22.631 1.00 90.12 376 ASN A C 1
ATOM 2921 O O . ASN A 1 376 ? 10.873 -0.855 -22.949 1.00 90.12 376 ASN A O 1
ATOM 2925 N N . GLU A 1 377 ? 9.115 -2.205 -23.250 1.00 89.81 377 GLU A N 1
ATOM 2926 C CA . GLU A 1 377 ? 9.707 -2.966 -24.356 1.00 89.81 377 GLU A CA 1
ATOM 2927 C C . GLU A 1 377 ? 10.018 -2.083 -25.575 1.00 89.81 377 GLU A C 1
ATOM 2929 O O . GLU A 1 377 ? 11.101 -2.180 -26.159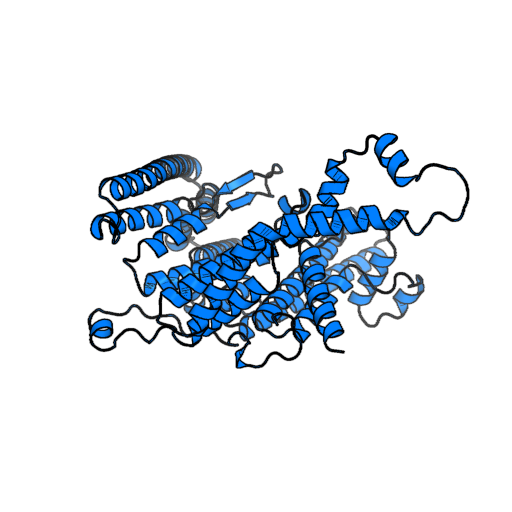 1.00 89.81 377 GLU A O 1
ATOM 2934 N N . ILE A 1 378 ? 9.115 -1.166 -25.931 1.00 90.12 378 ILE A N 1
ATOM 2935 C CA . ILE A 1 378 ? 9.339 -0.215 -27.027 1.00 90.12 378 ILE A CA 1
ATOM 2936 C C . ILE A 1 378 ? 10.511 0.723 -26.704 1.00 90.12 378 ILE A C 1
ATOM 2938 O O . ILE A 1 378 ? 11.368 0.953 -27.563 1.00 90.12 378 ILE A O 1
ATOM 2942 N N . VAL A 1 379 ? 10.569 1.263 -25.481 1.00 84.75 379 VAL A N 1
ATOM 2943 C CA . VAL A 1 379 ? 11.637 2.184 -25.051 1.00 84.75 379 VAL A CA 1
ATOM 2944 C C . VAL A 1 379 ? 12.994 1.478 -25.015 1.00 84.75 379 VAL A C 1
ATOM 2946 O O . VAL A 1 379 ? 13.955 1.983 -25.598 1.00 84.75 379 VAL A O 1
ATOM 2949 N N . SER A 1 380 ? 13.067 0.287 -24.419 1.00 84.12 380 SER A N 1
ATOM 2950 C CA . SER A 1 380 ? 14.301 -0.509 -24.338 1.00 84.12 380 SER A CA 1
ATOM 2951 C C . SER A 1 380 ? 14.801 -0.955 -25.713 1.00 84.12 380 SER A C 1
ATOM 2953 O O . SER A 1 380 ? 15.987 -0.806 -26.012 1.00 84.12 380 SER A O 1
ATOM 2955 N N . THR A 1 381 ? 13.906 -1.415 -26.594 1.00 86.31 381 THR A N 1
ATOM 2956 C CA . THR A 1 381 ? 14.261 -1.809 -27.966 1.00 86.31 381 THR A CA 1
ATOM 2957 C C . THR A 1 381 ? 14.806 -0.626 -28.759 1.00 86.31 381 THR A C 1
ATOM 2959 O O . THR A 1 381 ? 15.824 -0.753 -29.440 1.00 86.31 381 THR A O 1
ATOM 2962 N N . ARG A 1 382 ? 14.173 0.551 -28.652 1.00 85.94 382 ARG A N 1
ATOM 2963 C CA . ARG A 1 382 ? 14.684 1.773 -29.290 1.00 85.94 382 ARG A CA 1
ATOM 2964 C C . ARG A 1 382 ? 16.053 2.153 -28.735 1.00 85.94 382 ARG A C 1
ATOM 2966 O O . ARG A 1 382 ? 16.957 2.390 -29.532 1.00 85.94 382 ARG A O 1
ATOM 2973 N N . GLY A 1 383 ? 16.219 2.167 -27.411 1.00 84.75 383 GLY A N 1
ATOM 2974 C CA . GLY A 1 383 ? 17.498 2.466 -26.758 1.00 84.75 383 GLY A CA 1
ATOM 2975 C C . GLY A 1 383 ? 18.626 1.550 -27.237 1.00 84.75 383 GLY A C 1
ATOM 2976 O O . GLY A 1 383 ? 19.694 2.025 -27.616 1.00 84.75 383 GLY A O 1
ATOM 2977 N N . LEU A 1 384 ? 18.359 0.245 -27.342 1.00 82.94 384 LEU A N 1
ATOM 2978 C CA . LEU A 1 384 ? 19.327 -0.718 -27.863 1.00 82.94 384 LEU A CA 1
ATOM 2979 C C . LEU A 1 384 ? 19.645 -0.503 -29.345 1.00 82.94 384 LEU A C 1
ATOM 2981 O O . LEU A 1 384 ? 20.811 -0.545 -29.726 1.00 82.94 384 LEU A O 1
ATOM 2985 N N . LEU A 1 385 ? 18.643 -0.257 -30.193 1.00 85.62 385 LEU A N 1
ATOM 2986 C CA . LEU A 1 385 ? 18.882 0.018 -31.613 1.00 85.62 385 LEU A CA 1
ATOM 2987 C C . LEU A 1 385 ? 19.726 1.285 -31.806 1.00 85.62 385 LEU A C 1
ATOM 2989 O O . LEU A 1 385 ? 20.594 1.310 -32.679 1.00 85.62 385 LEU A O 1
ATOM 2993 N N . PHE A 1 386 ? 19.517 2.315 -30.979 1.00 84.50 386 PHE A N 1
ATOM 2994 C CA . PHE A 1 386 ? 20.367 3.507 -30.968 1.00 84.50 386 PHE A CA 1
ATOM 2995 C C . PHE A 1 386 ? 21.797 3.189 -30.528 1.00 84.50 386 PHE A C 1
ATOM 2997 O O . PHE A 1 386 ? 22.735 3.624 -31.196 1.00 84.50 386 PHE A O 1
ATOM 3004 N N . LEU A 1 387 ? 21.971 2.381 -29.479 1.00 82.38 387 LEU A N 1
ATOM 3005 C CA . LEU A 1 387 ? 23.287 1.946 -29.010 1.00 82.38 387 LEU A CA 1
ATOM 3006 C C . LEU A 1 387 ? 24.036 1.150 -30.090 1.00 82.38 387 LEU A C 1
ATOM 3008 O O . LEU A 1 387 ? 25.187 1.461 -30.398 1.00 82.38 387 LEU A O 1
ATOM 3012 N N . LEU A 1 388 ? 23.376 0.171 -30.717 1.00 81.81 388 LEU A N 1
ATOM 3013 C CA . LEU A 1 388 ? 23.953 -0.638 -31.796 1.00 81.81 388 LEU A CA 1
ATOM 3014 C C . LEU A 1 388 ? 24.310 0.210 -33.017 1.00 81.81 388 LEU A C 1
ATOM 3016 O O . LEU A 1 388 ? 25.375 0.027 -33.609 1.00 81.81 388 LEU A O 1
ATOM 3020 N N . ARG A 1 389 ? 23.445 1.162 -33.387 1.00 84.75 389 ARG A N 1
ATOM 3021 C CA . ARG A 1 389 ? 23.720 2.107 -34.473 1.00 84.75 389 ARG A CA 1
ATOM 3022 C C . ARG A 1 389 ? 24.953 2.955 -34.162 1.00 84.75 389 ARG A C 1
ATOM 3024 O O . ARG A 1 389 ? 25.808 3.086 -35.033 1.00 84.75 389 ARG A O 1
ATOM 3031 N N . GLY A 1 390 ? 25.058 3.484 -32.943 1.00 83.44 390 GLY A N 1
ATOM 3032 C CA . GLY A 1 390 ? 26.230 4.232 -32.490 1.00 83.44 390 GLY A CA 1
ATOM 3033 C C . GLY A 1 390 ? 27.505 3.399 -32.606 1.00 83.44 390 GLY A C 1
ATOM 3034 O O . GLY A 1 390 ? 28.446 3.821 -33.258 1.00 83.44 390 GLY A O 1
ATOM 3035 N N . GLN A 1 391 ? 27.510 2.169 -32.087 1.00 79.31 391 GLN A N 1
ATOM 3036 C CA . GLN A 1 391 ? 28.692 1.296 -32.140 1.00 79.31 391 GLN A CA 1
ATOM 3037 C C . GLN A 1 391 ? 29.087 0.854 -33.556 1.00 79.31 391 GLN A C 1
ATOM 3039 O O . GLN A 1 391 ? 30.271 0.701 -33.843 1.00 79.31 391 GLN A O 1
ATOM 3044 N N . THR A 1 392 ? 28.110 0.620 -34.435 1.00 81.75 392 THR A N 1
ATOM 3045 C CA . THR A 1 392 ? 28.377 0.104 -35.788 1.00 81.75 392 THR A CA 1
ATOM 3046 C C . THR A 1 392 ? 28.894 1.195 -36.723 1.00 81.75 392 THR A C 1
ATOM 3048 O O . THR A 1 392 ? 29.732 0.921 -37.580 1.00 81.75 392 THR A O 1
ATOM 3051 N N . PHE A 1 393 ? 28.393 2.426 -36.584 1.00 85.06 393 PHE A N 1
ATOM 3052 C CA . PHE A 1 393 ? 28.668 3.508 -37.535 1.00 85.06 393 PHE A CA 1
ATOM 3053 C C . PHE A 1 393 ? 29.567 4.619 -36.980 1.00 85.06 393 PHE A C 1
ATOM 3055 O O . PHE A 1 393 ? 30.191 5.327 -37.768 1.00 85.06 393 PHE A O 1
ATOM 3062 N N . GLU A 1 394 ? 29.686 4.762 -35.660 1.00 76.81 394 GLU A N 1
ATOM 3063 C CA . GLU A 1 394 ? 30.574 5.729 -35.015 1.00 76.81 394 GLU A CA 1
ATOM 3064 C C . GLU A 1 394 ? 31.684 4.959 -34.285 1.00 76.81 394 GLU A C 1
ATOM 3066 O O . GLU A 1 394 ? 31.493 4.394 -33.214 1.00 76.81 394 GLU A O 1
ATOM 3071 N N . THR A 1 395 ? 32.885 4.911 -34.869 1.00 71.50 395 THR A N 1
ATOM 3072 C CA . THR A 1 395 ? 34.041 4.126 -34.380 1.00 71.50 395 THR A CA 1
ATOM 3073 C C . THR A 1 395 ? 34.619 4.585 -33.031 1.00 71.50 395 THR A C 1
ATOM 3075 O O . THR A 1 395 ? 35.711 4.165 -32.651 1.00 71.50 395 THR A O 1
ATOM 3078 N N . ILE A 1 396 ? 33.933 5.466 -32.299 1.00 71.50 396 ILE A N 1
ATOM 3079 C CA . ILE A 1 396 ? 34.395 6.037 -31.034 1.00 71.50 396 ILE A CA 1
ATOM 3080 C C . ILE A 1 396 ? 33.343 5.751 -29.962 1.00 71.50 396 ILE A C 1
ATOM 3082 O O . ILE A 1 396 ? 32.249 6.311 -29.984 1.00 71.50 396 ILE A O 1
ATOM 3086 N N . LEU A 1 397 ? 33.704 4.918 -28.981 1.00 69.31 397 LEU A N 1
ATOM 3087 C CA . LEU A 1 397 ? 32.965 4.782 -27.725 1.00 69.31 397 LEU A CA 1
ATOM 3088 C C . LEU A 1 397 ? 32.956 6.144 -27.018 1.00 69.31 397 LEU A C 1
ATOM 3090 O O . LEU A 1 397 ? 33.927 6.532 -26.369 1.00 69.31 397 LEU A O 1
ATOM 3094 N N . SER A 1 398 ? 31.877 6.904 -27.184 1.00 77.19 398 SER A N 1
ATOM 3095 C CA . SER A 1 398 ? 31.705 8.190 -26.512 1.00 77.19 398 SER A CA 1
ATOM 3096 C C . SER A 1 398 ? 31.131 7.985 -25.101 1.00 77.19 398 SER A C 1
ATOM 3098 O O . SER A 1 398 ? 30.402 7.014 -24.879 1.00 77.19 398 SER A O 1
ATOM 3100 N N . PRO A 1 399 ? 31.370 8.899 -24.141 1.00 73.12 399 PRO A N 1
ATOM 3101 C CA . PRO A 1 399 ? 30.745 8.857 -22.812 1.00 73.12 399 PRO A CA 1
ATOM 3102 C C . PRO A 1 399 ? 29.211 8.737 -22.835 1.00 73.12 399 PRO A C 1
ATOM 3104 O O . PRO A 1 399 ? 28.619 8.184 -21.913 1.00 73.12 399 PRO A O 1
ATOM 3107 N N . ARG A 1 400 ? 28.563 9.198 -23.914 1.00 76.88 400 ARG A N 1
ATOM 3108 C CA . ARG A 1 400 ? 27.118 9.065 -24.136 1.00 76.88 400 ARG A CA 1
ATOM 3109 C C . ARG A 1 400 ? 26.673 7.603 -24.226 1.00 76.88 400 ARG A C 1
ATOM 3111 O O . ARG A 1 400 ? 25.640 7.261 -23.667 1.00 76.88 400 ARG A O 1
ATOM 3118 N N . SER A 1 401 ? 27.501 6.733 -24.809 1.00 76.69 401 SER A N 1
ATOM 3119 C CA . SER A 1 401 ? 27.203 5.299 -24.900 1.00 76.69 401 SER A CA 1
ATOM 3120 C C . SER A 1 401 ? 27.055 4.624 -23.532 1.00 76.69 401 SER A C 1
ATOM 3122 O O . SER A 1 401 ? 26.276 3.685 -23.413 1.00 76.69 401 SER A O 1
ATOM 3124 N N . LEU A 1 402 ? 27.736 5.120 -22.488 1.00 79.25 402 LEU A N 1
ATOM 3125 C CA . LEU A 1 402 ? 27.586 4.617 -21.117 1.00 79.25 402 LEU A CA 1
ATOM 3126 C C . LEU A 1 402 ? 26.251 5.044 -20.492 1.00 79.25 402 LEU A C 1
ATOM 3128 O O . LEU A 1 402 ? 25.619 4.249 -19.802 1.00 79.25 402 LEU A O 1
ATOM 3132 N N . ILE A 1 403 ? 25.806 6.277 -20.757 1.00 81.62 403 ILE A N 1
ATOM 3133 C CA . ILE A 1 403 ? 24.493 6.770 -20.313 1.00 81.62 403 ILE A CA 1
ATOM 3134 C C . ILE A 1 403 ? 23.383 5.948 -20.974 1.00 81.62 403 ILE A C 1
ATOM 3136 O O . ILE A 1 403 ? 22.479 5.479 -20.286 1.00 81.62 403 ILE A O 1
ATOM 3140 N N . ASP A 1 404 ? 23.490 5.718 -22.283 1.00 80.44 404 ASP A N 1
ATOM 3141 C CA . ASP A 1 404 ? 22.517 4.924 -23.036 1.00 80.44 404 ASP A CA 1
ATOM 3142 C C . ASP A 1 404 ? 22.492 3.464 -22.540 1.00 80.44 404 ASP A C 1
ATOM 3144 O O . ASP A 1 404 ? 21.423 2.873 -22.387 1.00 80.44 404 ASP A O 1
ATOM 3148 N N . MET A 1 405 ? 23.655 2.894 -22.195 1.00 80.25 405 MET A N 1
ATOM 3149 C CA . MET A 1 405 ? 23.740 1.560 -21.588 1.00 80.25 405 MET A CA 1
ATOM 3150 C C . MET A 1 405 ? 23.006 1.511 -20.242 1.00 80.25 405 MET A C 1
ATOM 3152 O O . MET A 1 405 ? 22.185 0.621 -20.030 1.00 80.25 405 MET A O 1
ATOM 3156 N N . ASN A 1 406 ? 23.230 2.497 -19.366 1.00 81.81 406 ASN A N 1
ATOM 3157 C CA . ASN A 1 406 ? 22.539 2.589 -18.077 1.00 81.81 406 ASN A CA 1
ATOM 3158 C C . ASN A 1 406 ? 21.015 2.701 -18.243 1.00 81.81 406 ASN A C 1
ATOM 3160 O O . ASN A 1 406 ? 20.275 2.100 -17.467 1.00 81.81 406 ASN A O 1
ATOM 3164 N N . GLN A 1 407 ? 20.532 3.411 -19.267 1.00 83.75 407 GLN A N 1
ATOM 3165 C CA . GLN A 1 407 ? 19.098 3.490 -19.567 1.00 83.75 407 GLN A CA 1
ATOM 3166 C C . GLN A 1 407 ? 18.513 2.142 -20.003 1.00 83.75 407 GLN A C 1
ATOM 3168 O O . GLN A 1 407 ? 17.407 1.789 -19.586 1.00 83.75 407 GLN A O 1
ATOM 3173 N N . VAL A 1 408 ? 19.246 1.364 -20.807 1.00 84.56 408 VAL A N 1
ATOM 3174 C CA . VAL A 1 408 ? 18.829 0.004 -21.186 1.00 84.56 408 VAL A CA 1
ATOM 3175 C C . VAL A 1 408 ? 18.762 -0.894 -19.949 1.00 84.56 408 VAL A C 1
ATOM 3177 O O . VAL A 1 408 ? 17.755 -1.574 -19.757 1.00 84.56 408 VAL A O 1
ATOM 3180 N N . VAL A 1 409 ? 19.774 -0.851 -19.074 1.00 84.75 409 VAL A N 1
ATOM 3181 C CA . VAL A 1 409 ? 19.782 -1.619 -17.814 1.00 84.75 409 VAL A CA 1
ATOM 3182 C C . VAL A 1 409 ? 18.594 -1.240 -16.928 1.00 84.75 409 VAL A C 1
ATOM 3184 O O . VAL A 1 409 ? 17.853 -2.123 -16.498 1.00 84.75 409 VAL A O 1
ATOM 3187 N N . ALA A 1 410 ? 18.362 0.058 -16.715 1.00 85.12 410 ALA A N 1
ATOM 3188 C CA . ALA A 1 410 ? 17.232 0.550 -15.928 1.00 85.12 410 ALA A CA 1
ATOM 3189 C C . ALA A 1 410 ? 15.883 0.116 -16.525 1.00 85.12 410 ALA A C 1
ATOM 3191 O O . ALA A 1 410 ? 14.962 -0.239 -15.791 1.00 85.12 410 ALA A O 1
ATOM 3192 N N . SER A 1 411 ? 15.770 0.077 -17.857 1.00 87.00 411 SER A N 1
ATOM 3193 C CA . SER A 1 411 ? 14.555 -0.391 -18.532 1.00 87.00 411 SER A CA 1
ATOM 3194 C C . SER A 1 411 ? 14.309 -1.883 -18.289 1.00 87.00 411 SER A C 1
ATOM 3196 O O . SER A 1 411 ? 13.193 -2.258 -17.936 1.00 87.00 411 SER A O 1
ATOM 3198 N N . VAL A 1 412 ? 15.344 -2.726 -18.403 1.00 87.75 412 VAL A N 1
ATOM 3199 C CA . VAL A 1 412 ? 15.251 -4.171 -18.114 1.00 87.75 412 VAL A CA 1
ATOM 3200 C C . VAL A 1 412 ? 14.880 -4.423 -16.651 1.00 87.75 412 VAL A C 1
ATOM 3202 O O . VAL A 1 412 ? 14.013 -5.252 -16.379 1.00 87.75 412 VAL A O 1
ATOM 3205 N N . GLN A 1 413 ? 15.483 -3.684 -15.714 1.00 88.44 413 GLN A N 1
ATOM 3206 C CA . GLN A 1 413 ? 15.134 -3.757 -14.292 1.00 88.44 413 GLN A CA 1
ATOM 3207 C C . GLN A 1 413 ? 13.667 -3.380 -14.061 1.00 88.44 413 GLN A C 1
ATOM 3209 O O . GLN A 1 413 ? 12.930 -4.161 -13.462 1.00 88.44 413 GLN A O 1
ATOM 3214 N N . ALA A 1 414 ? 13.214 -2.254 -14.621 1.00 89.56 414 ALA A N 1
ATOM 3215 C CA . ALA A 1 414 ? 11.822 -1.823 -14.526 1.00 89.56 414 ALA A CA 1
ATOM 3216 C C . ALA A 1 414 ? 10.849 -2.865 -15.110 1.00 89.56 414 ALA A C 1
ATOM 3218 O O . ALA A 1 414 ? 9.789 -3.106 -14.537 1.00 89.56 414 ALA A O 1
ATOM 3219 N N . ARG A 1 415 ? 11.210 -3.538 -16.212 1.00 92.50 415 ARG A N 1
ATOM 3220 C CA . ARG A 1 415 ? 10.415 -4.639 -16.781 1.00 92.50 415 ARG A CA 1
ATOM 3221 C C . ARG A 1 415 ? 10.326 -5.837 -15.834 1.00 92.50 415 ARG A C 1
ATOM 3223 O O . ARG A 1 415 ? 9.238 -6.379 -15.650 1.00 92.50 415 ARG A O 1
ATOM 3230 N N . ALA A 1 416 ? 11.448 -6.260 -15.251 1.00 93.06 416 ALA A N 1
ATOM 3231 C CA . ALA A 1 416 ? 11.471 -7.367 -14.296 1.00 93.06 416 ALA A CA 1
ATOM 3232 C C . ALA A 1 416 ? 10.623 -7.045 -13.057 1.00 93.06 416 ALA A C 1
ATOM 3234 O O . ALA A 1 416 ? 9.828 -7.872 -12.616 1.00 93.06 416 ALA A O 1
ATOM 3235 N N . ASP A 1 417 ? 10.711 -5.815 -12.563 1.00 92.12 417 ASP A N 1
ATOM 3236 C CA . ASP A 1 417 ? 9.908 -5.331 -11.448 1.00 92.12 417 ASP A CA 1
ATOM 3237 C C . ASP A 1 417 ? 8.398 -5.276 -11.759 1.00 92.12 417 ASP A C 1
ATOM 3239 O O . ASP A 1 417 ? 7.582 -5.708 -10.940 1.00 92.12 417 ASP A O 1
ATOM 3243 N N . LEU A 1 418 ? 8.004 -4.817 -12.953 1.00 94.62 418 LEU A N 1
ATOM 3244 C CA . LEU A 1 418 ? 6.607 -4.854 -13.412 1.00 94.62 418 LEU A CA 1
ATOM 3245 C C . LEU A 1 418 ? 6.077 -6.292 -13.518 1.00 94.62 418 LEU A C 1
ATOM 3247 O O . LEU A 1 418 ? 4.941 -6.563 -13.128 1.00 94.62 418 LEU A O 1
ATOM 3251 N N . LEU A 1 419 ? 6.894 -7.232 -14.004 1.00 96.31 419 LEU A N 1
ATOM 3252 C CA . LEU A 1 419 ? 6.535 -8.652 -14.030 1.00 96.31 419 LEU A CA 1
ATOM 3253 C C . LEU A 1 419 ? 6.369 -9.218 -12.618 1.00 96.31 419 LEU A C 1
ATOM 3255 O O . LEU A 1 419 ? 5.445 -9.999 -12.390 1.00 96.31 419 LEU A O 1
ATOM 3259 N N . THR A 1 420 ? 7.200 -8.806 -11.658 1.00 95.69 420 THR A N 1
ATOM 3260 C CA . THR A 1 420 ? 7.018 -9.203 -10.258 1.00 95.69 420 THR A CA 1
ATOM 3261 C C . THR A 1 420 ? 5.717 -8.652 -9.686 1.00 95.69 420 THR A C 1
ATOM 3263 O O . THR A 1 420 ? 4.960 -9.426 -9.109 1.00 95.69 420 THR A O 1
ATOM 3266 N N . LEU A 1 421 ? 5.395 -7.370 -9.905 1.00 96.19 421 LEU A N 1
ATOM 3267 C CA . LEU A 1 421 ? 4.107 -6.783 -9.498 1.00 96.19 421 LEU A CA 1
ATOM 3268 C C . LEU A 1 421 ? 2.920 -7.555 -10.078 1.00 96.19 421 LEU A C 1
ATOM 3270 O O . LEU A 1 421 ? 1.996 -7.929 -9.355 1.00 96.19 421 LEU A O 1
ATOM 3274 N N . ARG A 1 422 ? 2.976 -7.857 -11.377 1.00 97.56 422 ARG A N 1
ATOM 3275 C CA . ARG A 1 422 ? 1.947 -8.643 -12.060 1.00 97.56 422 ARG A CA 1
ATOM 3276 C C . ARG A 1 422 ? 1.842 -10.059 -11.495 1.00 97.56 422 ARG A C 1
ATOM 3278 O O . ARG A 1 422 ? 0.749 -10.611 -11.378 1.00 97.56 422 ARG A O 1
ATOM 3285 N N . GLY A 1 423 ? 2.973 -10.668 -11.142 1.00 97.81 423 GLY A N 1
ATOM 3286 C CA . GLY A 1 423 ? 3.032 -11.954 -10.454 1.00 97.81 423 GLY A CA 1
ATOM 3287 C C . GLY A 1 423 ? 2.378 -11.908 -9.074 1.00 97.81 423 GLY A C 1
ATOM 3288 O O . GLY A 1 423 ? 1.591 -12.798 -8.751 1.00 97.81 423 GLY A O 1
ATOM 3289 N N . THR A 1 424 ? 2.638 -10.854 -8.300 1.00 97.50 424 THR A N 1
ATOM 3290 C CA . THR A 1 424 ? 2.056 -10.627 -6.972 1.00 97.50 424 THR A CA 1
ATOM 3291 C C . THR A 1 424 ? 0.542 -10.437 -7.044 1.00 97.50 424 THR A C 1
ATOM 3293 O O . THR A 1 424 ? -0.174 -11.144 -6.341 1.00 97.50 424 THR A O 1
ATOM 3296 N N . LEU A 1 425 ? 0.025 -9.607 -7.958 1.00 97.69 425 LEU A N 1
ATOM 3297 C CA . LEU A 1 425 ? -1.427 -9.463 -8.141 1.00 97.69 425 LEU A CA 1
ATOM 3298 C C . LEU A 1 425 ? -2.094 -10.759 -8.612 1.00 97.69 425 LEU A C 1
ATOM 3300 O O . LEU A 1 425 ? -3.161 -11.137 -8.125 1.00 97.69 425 LEU A O 1
ATOM 3304 N N . ALA A 1 426 ? -1.476 -11.470 -9.561 1.00 98.00 426 ALA A N 1
ATOM 3305 C CA . ALA A 1 426 ? -1.990 -12.761 -10.009 1.00 98.00 426 ALA A CA 1
ATOM 3306 C C . ALA A 1 426 ? -2.021 -13.767 -8.850 1.00 98.00 426 ALA A C 1
ATOM 3308 O O . ALA A 1 426 ? -2.974 -14.544 -8.722 1.00 98.00 426 ALA A O 1
ATOM 3309 N N . LEU A 1 427 ? -1.004 -13.738 -7.984 1.00 97.88 427 LEU A N 1
ATOM 3310 C CA . LEU A 1 427 ? -0.959 -14.543 -6.777 1.00 97.88 427 LEU A CA 1
ATOM 3311 C C . LEU A 1 427 ? -2.074 -14.128 -5.819 1.00 97.88 427 LEU A C 1
ATOM 3313 O O . LEU A 1 427 ? -2.830 -15.002 -5.416 1.00 97.88 427 LEU A O 1
ATOM 3317 N N . GLU A 1 428 ? -2.246 -12.854 -5.487 1.00 97.69 428 GLU A N 1
ATOM 3318 C CA . GLU A 1 428 ? -3.352 -12.385 -4.643 1.00 97.69 428 GLU A CA 1
ATOM 3319 C C . GLU A 1 428 ? -4.700 -12.822 -5.180 1.00 97.69 428 GLU A C 1
ATOM 3321 O O . GLU A 1 428 ? -5.466 -13.431 -4.451 1.00 97.69 428 GLU A O 1
ATOM 3326 N N . ARG A 1 429 ? -4.959 -12.659 -6.476 1.00 97.81 429 ARG A N 1
ATOM 3327 C CA . ARG A 1 429 ? -6.209 -13.120 -7.083 1.00 97.81 429 ARG A CA 1
ATOM 3328 C C . ARG A 1 429 ? -6.417 -14.631 -6.980 1.00 97.81 429 ARG A C 1
ATOM 3330 O O . ARG A 1 429 ? -7.546 -15.105 -7.010 1.00 97.81 429 ARG A O 1
ATOM 3337 N N . GLY A 1 430 ? -5.344 -15.407 -6.845 1.00 97.44 430 GLY A N 1
ATOM 3338 C CA . GLY A 1 430 ? -5.379 -16.870 -6.824 1.00 97.44 430 GLY A CA 1
ATOM 3339 C C . GLY A 1 430 ? -5.108 -17.519 -8.184 1.00 97.44 430 GLY A C 1
ATOM 3340 O O . GLY A 1 430 ? -5.263 -18.732 -8.331 1.00 97.44 430 GLY A O 1
ATOM 3341 N N . LYS A 1 431 ? -4.636 -16.748 -9.170 1.00 97.69 431 LYS A N 1
ATOM 3342 C CA . LYS A 1 431 ? -4.154 -17.234 -10.471 1.00 97.69 431 LYS A CA 1
ATOM 3343 C C . LYS A 1 431 ? -2.705 -17.727 -10.363 1.00 97.69 431 LYS A C 1
ATOM 3345 O O . LYS A 1 431 ? -1.783 -17.178 -10.962 1.00 97.69 431 LYS A O 1
ATOM 3350 N N . THR A 1 432 ? -2.498 -18.804 -9.607 1.00 97.25 432 THR A N 1
ATOM 3351 C CA . THR A 1 432 ? -1.165 -19.327 -9.242 1.00 97.25 432 THR A CA 1
ATOM 3352 C C . THR A 1 432 ? -0.288 -19.715 -10.438 1.00 97.25 432 THR A C 1
ATOM 3354 O O . THR A 1 432 ? 0.921 -19.494 -10.407 1.00 97.25 432 THR A O 1
ATOM 3357 N N . ALA A 1 433 ? -0.875 -20.229 -11.524 1.00 97.00 433 ALA A N 1
ATOM 3358 C CA . ALA A 1 433 ? -0.138 -20.539 -12.752 1.00 97.00 433 ALA A CA 1
ATOM 3359 C C . ALA A 1 433 ? 0.369 -19.275 -13.473 1.00 97.00 433 ALA A C 1
ATOM 3361 O O . ALA A 1 433 ? 1.521 -19.239 -13.902 1.00 97.00 433 ALA A O 1
ATOM 3362 N N . GLN A 1 434 ? -0.469 -18.235 -13.565 1.00 97.62 434 GLN A N 1
ATOM 3363 C CA . GLN A 1 434 ? -0.084 -16.943 -14.143 1.00 97.62 434 GLN A CA 1
ATOM 3364 C C . GLN A 1 434 ? 0.984 -16.263 -13.276 1.00 97.62 434 GLN A C 1
ATOM 3366 O O . GLN A 1 434 ? 1.984 -15.789 -13.804 1.00 97.62 434 GLN A O 1
ATOM 3371 N N . ALA A 1 435 ? 0.825 -16.302 -11.949 1.00 97.81 435 ALA A N 1
ATOM 3372 C CA . ALA A 1 435 ? 1.819 -15.794 -11.008 1.00 97.81 435 ALA A CA 1
ATOM 3373 C C . ALA A 1 435 ? 3.190 -16.459 -11.209 1.00 97.81 435 ALA A C 1
ATOM 3375 O O . ALA A 1 435 ? 4.191 -15.772 -11.394 1.00 97.81 435 ALA A O 1
ATOM 3376 N N . ALA A 1 436 ? 3.227 -17.797 -11.262 1.00 97.25 436 ALA A N 1
ATOM 3377 C CA . ALA A 1 436 ? 4.457 -18.547 -11.503 1.00 97.25 436 ALA A CA 1
ATOM 3378 C C . ALA A 1 436 ? 5.109 -18.172 -12.842 1.00 97.25 436 ALA A C 1
ATOM 3380 O O . ALA A 1 436 ? 6.329 -18.035 -12.905 1.00 97.25 436 ALA A O 1
ATOM 3381 N N . ALA A 1 437 ? 4.312 -17.995 -13.901 1.00 97.25 437 ALA A N 1
ATOM 3382 C CA . ALA A 1 437 ? 4.815 -17.585 -15.209 1.00 97.25 437 ALA A CA 1
ATOM 3383 C C . ALA A 1 437 ? 5.436 -16.180 -15.168 1.00 97.25 437 ALA A C 1
ATOM 3385 O O . ALA A 1 437 ? 6.544 -16.000 -15.665 1.00 97.25 437 ALA A O 1
ATOM 3386 N N . ASN A 1 438 ? 4.773 -15.216 -14.526 1.00 97.56 438 ASN A N 1
ATOM 3387 C CA . ASN A 1 438 ? 5.266 -13.843 -14.399 1.00 97.56 438 ASN A CA 1
ATOM 3388 C C . ASN A 1 438 ? 6.557 -13.767 -13.569 1.00 97.56 438 ASN A C 1
ATOM 3390 O O . ASN A 1 438 ? 7.538 -13.180 -14.022 1.00 97.56 438 ASN A O 1
ATOM 3394 N N . PHE A 1 439 ? 6.610 -14.426 -12.403 1.00 96.81 439 PHE A N 1
ATOM 3395 C CA . PHE A 1 439 ? 7.835 -14.483 -11.595 1.00 96.81 439 PHE A CA 1
ATOM 3396 C C . PHE A 1 439 ? 8.977 -15.177 -12.339 1.00 96.81 439 PHE A C 1
ATOM 3398 O O . PHE A 1 439 ? 10.123 -14.739 -12.277 1.00 96.81 439 PHE A O 1
ATOM 3405 N N . GLN A 1 440 ? 8.674 -16.248 -13.076 1.00 95.75 440 GLN A N 1
ATOM 3406 C CA . GLN A 1 440 ? 9.669 -16.932 -13.890 1.00 95.75 440 GLN A CA 1
ATOM 3407 C C . GLN A 1 440 ? 10.235 -16.020 -14.982 1.00 95.75 440 GLN A C 1
ATOM 3409 O O . GLN A 1 440 ? 11.452 -15.968 -15.138 1.00 95.75 440 GLN A O 1
ATOM 3414 N N . GLN A 1 441 ? 9.375 -15.295 -15.703 1.00 94.81 441 GLN A N 1
ATOM 3415 C CA . GLN A 1 441 ? 9.795 -14.338 -16.727 1.00 94.81 441 GLN A CA 1
ATOM 3416 C C . GLN A 1 441 ? 10.656 -13.220 -16.127 1.00 94.81 441 GLN A C 1
ATOM 3418 O O . GLN A 1 441 ? 11.704 -12.912 -16.685 1.00 94.81 441 GLN A O 1
ATOM 3423 N N . ALA A 1 442 ? 10.278 -12.669 -14.967 1.00 93.75 442 ALA A N 1
ATOM 3424 C CA . ALA A 1 442 ? 11.075 -11.657 -14.269 1.00 93.75 442 ALA A CA 1
ATOM 3425 C C . ALA A 1 442 ? 12.495 -12.160 -13.951 1.00 93.75 442 ALA A C 1
ATOM 3427 O O . ALA A 1 442 ? 13.477 -11.452 -14.161 1.00 93.75 442 ALA A O 1
ATOM 3428 N N . LEU A 1 443 ? 12.617 -13.404 -13.476 1.00 91.62 443 LEU A N 1
ATOM 3429 C CA . LEU A 1 443 ? 13.911 -14.011 -13.151 1.00 91.62 443 LEU A CA 1
ATOM 3430 C C . LEU A 1 443 ? 14.729 -14.371 -14.397 1.00 91.62 443 LEU A C 1
ATOM 3432 O O . LEU A 1 443 ? 15.951 -14.212 -14.382 1.00 91.62 443 LEU A O 1
ATOM 3436 N N . ASP A 1 444 ? 14.075 -14.836 -15.464 1.00 90.12 444 ASP A N 1
ATOM 3437 C CA . ASP A 1 444 ? 14.738 -15.193 -16.722 1.00 90.12 444 ASP A CA 1
ATOM 3438 C C . ASP A 1 444 ? 15.315 -13.952 -17.439 1.00 90.12 444 ASP A C 1
ATOM 3440 O O . ASP A 1 444 ? 16.360 -14.082 -18.072 1.00 90.12 444 ASP A O 1
ATOM 3444 N N . LEU A 1 445 ? 14.730 -12.752 -17.265 1.00 86.88 445 LEU A N 1
ATOM 3445 C CA . LEU A 1 445 ? 15.273 -11.483 -17.797 1.00 86.88 445 LEU A CA 1
ATOM 3446 C C . LEU A 1 445 ? 16.662 -11.121 -17.243 1.00 86.88 445 LEU A C 1
ATOM 3448 O O . LEU A 1 445 ? 17.395 -10.350 -17.855 1.00 86.88 445 LEU A O 1
ATOM 3452 N N . VAL A 1 446 ? 17.021 -11.635 -16.065 1.00 78.50 446 VAL A N 1
ATOM 3453 C CA . VAL A 1 446 ? 18.285 -11.302 -15.381 1.00 78.50 446 VAL A CA 1
ATOM 3454 C C . VAL A 1 446 ? 19.254 -12.476 -15.344 1.00 78.50 446 VAL A C 1
ATOM 3456 O O . VAL A 1 446 ? 20.469 -12.291 -15.258 1.00 78.50 446 VAL A O 1
ATOM 3459 N N . LEU A 1 447 ? 18.735 -13.697 -15.411 1.00 71.06 447 LEU A N 1
ATOM 3460 C CA . LEU A 1 447 ? 19.517 -14.922 -15.463 1.00 71.06 447 LEU A CA 1
ATOM 3461 C C . LEU A 1 447 ? 19.170 -15.690 -16.742 1.00 71.06 447 LEU A C 1
ATOM 3463 O O . LEU A 1 447 ? 18.464 -16.701 -16.655 1.00 71.06 447 LEU A O 1
ATOM 3467 N N . PRO A 1 448 ? 19.669 -15.272 -17.921 1.00 63.81 448 PRO A N 1
ATOM 3468 C CA . PRO A 1 448 ? 19.443 -16.033 -19.138 1.00 63.81 448 PRO A CA 1
ATOM 3469 C C . PRO A 1 448 ? 19.919 -17.474 -18.919 1.00 63.81 448 PRO A C 1
ATOM 3471 O O . PRO A 1 448 ? 21.078 -17.732 -18.577 1.00 63.81 448 PRO A O 1
ATOM 3474 N N . ARG A 1 449 ? 18.994 -18.433 -19.073 1.00 57.59 449 ARG A N 1
ATOM 3475 C CA . ARG A 1 449 ? 19.222 -19.865 -18.781 1.00 57.59 449 ARG A CA 1
ATOM 3476 C C . ARG A 1 449 ? 20.390 -20.453 -19.571 1.00 57.59 449 ARG A C 1
ATOM 3478 O O . ARG A 1 449 ? 20.977 -21.453 -19.167 1.00 57.59 449 ARG A O 1
ATOM 3485 N N . SER A 1 450 ? 20.746 -19.828 -20.686 1.00 58.00 450 SER A N 1
ATOM 3486 C CA . SER A 1 450 ? 21.861 -20.205 -21.535 1.00 58.00 450 SER A CA 1
ATOM 3487 C C . SER A 1 450 ? 23.124 -19.408 -21.188 1.00 58.00 450 SER A C 1
ATOM 3489 O O . SER A 1 450 ? 23.556 -18.541 -21.944 1.00 58.00 450 SER A O 1
ATOM 3491 N N . ARG A 1 451 ? 23.804 -19.777 -20.093 1.00 53.03 451 ARG A N 1
ATOM 3492 C CA . ARG A 1 451 ? 25.224 -19.410 -19.869 1.00 53.03 451 ARG A CA 1
ATOM 3493 C C . ARG A 1 451 ? 26.181 -20.004 -20.924 1.00 53.03 451 ARG A C 1
ATOM 3495 O O . ARG A 1 451 ? 27.389 -19.835 -20.830 1.00 53.03 451 ARG A O 1
ATOM 3502 N N . THR A 1 452 ? 25.650 -20.720 -21.913 1.00 49.03 452 THR A N 1
ATOM 3503 C CA . THR A 1 452 ? 26.370 -21.483 -22.940 1.00 49.03 452 THR A CA 1
ATOM 3504 C C . THR A 1 452 ? 26.205 -20.929 -24.359 1.00 49.03 452 THR A C 1
ATOM 3506 O O . THR A 1 452 ? 26.488 -21.644 -25.319 1.00 49.03 452 THR A O 1
ATOM 3509 N N . LEU A 1 453 ? 25.767 -19.678 -24.546 1.00 48.91 453 LEU A N 1
ATOM 3510 C CA . LEU A 1 453 ? 25.731 -19.094 -25.892 1.00 48.91 453 LEU A CA 1
ATOM 3511 C C . LEU A 1 453 ? 27.124 -18.619 -26.318 1.00 48.91 453 LEU A C 1
ATOM 3513 O O . LEU A 1 453 ? 27.670 -17.651 -25.797 1.00 48.91 453 LEU A O 1
ATOM 3517 N N . SER A 1 454 ? 27.690 -19.315 -27.305 1.00 52.28 454 SER A N 1
ATOM 3518 C CA . SER A 1 454 ? 28.833 -18.849 -28.090 1.00 52.28 454 SER A CA 1
ATOM 3519 C C . SER A 1 454 ? 28.515 -17.505 -28.760 1.00 52.28 454 SER A C 1
ATOM 3521 O O . SER A 1 454 ? 27.384 -17.321 -29.206 1.00 52.28 454 SER A O 1
ATOM 3523 N N . LEU A 1 455 ? 29.516 -16.632 -28.937 1.00 51.56 455 LEU A N 1
ATOM 3524 C CA . LEU A 1 455 ? 29.459 -15.343 -29.666 1.00 51.56 455 LEU A CA 1
ATOM 3525 C C . LEU A 1 455 ? 28.674 -15.379 -31.002 1.00 51.56 455 LEU A C 1
ATOM 3527 O O . LEU A 1 455 ? 28.146 -14.364 -31.438 1.00 51.56 455 LEU A O 1
ATOM 3531 N N . MET A 1 456 ? 28.550 -16.552 -31.632 1.00 51.47 456 MET A N 1
ATOM 3532 C CA . MET A 1 456 ? 27.794 -16.786 -32.871 1.00 51.47 456 MET A CA 1
ATOM 3533 C C . MET A 1 456 ? 26.261 -16.732 -32.713 1.00 51.47 456 MET A C 1
ATOM 3535 O O . MET A 1 456 ? 25.563 -16.536 -33.704 1.00 51.47 456 MET A O 1
ATOM 3539 N N . ALA A 1 457 ? 25.717 -16.888 -31.500 1.00 60.38 457 ALA A N 1
ATOM 3540 C CA . ALA A 1 457 ? 24.269 -16.883 -31.262 1.00 60.38 457 ALA A CA 1
ATOM 3541 C C . ALA A 1 457 ? 23.612 -15.530 -31.584 1.00 60.38 457 ALA A C 1
ATOM 3543 O O . ALA A 1 457 ? 22.432 -15.491 -31.924 1.00 60.38 457 ALA A O 1
ATOM 3544 N N . TRP A 1 458 ? 24.391 -14.443 -31.560 1.00 58.12 458 TRP A N 1
ATOM 3545 C CA . TRP A 1 458 ? 23.942 -13.089 -31.890 1.00 58.12 458 TRP A CA 1
ATOM 3546 C C . TRP A 1 458 ? 23.359 -12.963 -33.300 1.00 58.12 458 TRP A C 1
ATOM 3548 O O . TRP A 1 458 ? 22.459 -12.160 -33.514 1.00 58.12 458 TRP A O 1
ATOM 3558 N N . PHE A 1 459 ? 23.843 -13.753 -34.262 1.00 58.34 459 PHE A N 1
ATOM 3559 C CA . PHE A 1 459 ? 23.379 -13.672 -35.650 1.00 58.34 459 PHE A CA 1
ATOM 3560 C C . PHE A 1 459 ? 22.084 -14.457 -35.909 1.00 58.34 459 PHE A C 1
ATOM 3562 O O . PHE A 1 459 ? 21.523 -14.357 -36.997 1.00 58.34 459 PHE A O 1
ATOM 3569 N N . GLY A 1 460 ? 21.615 -15.242 -34.932 1.00 63.34 460 GLY A N 1
ATOM 3570 C CA . GLY A 1 460 ? 20.431 -16.094 -35.060 1.00 63.34 460 GLY A CA 1
ATOM 3571 C C . GLY A 1 460 ? 19.243 -15.681 -34.192 1.00 63.34 460 GLY A C 1
ATOM 3572 O O . GLY A 1 460 ? 18.235 -16.387 -34.198 1.00 63.34 460 GLY A O 1
ATOM 3573 N N . THR A 1 461 ? 19.333 -14.593 -33.418 1.00 68.25 461 THR A N 1
ATOM 3574 C CA . THR A 1 461 ? 18.232 -14.183 -32.540 1.00 68.25 461 THR A CA 1
ATOM 3575 C C . THR A 1 461 ? 17.085 -13.576 -33.347 1.00 68.25 461 THR A C 1
ATOM 3577 O O . THR A 1 461 ? 17.267 -12.701 -34.189 1.00 68.25 461 THR A O 1
ATOM 3580 N N . SER A 1 462 ? 15.862 -14.041 -33.088 1.00 72.25 462 SER A N 1
ATOM 3581 C CA . SER A 1 462 ? 14.657 -13.569 -33.780 1.00 72.25 462 SER A CA 1
ATOM 3582 C C . SER A 1 462 ? 14.131 -12.229 -33.252 1.00 72.25 462 SER A C 1
ATOM 3584 O O . SER A 1 462 ? 13.155 -11.710 -33.788 1.00 72.25 462 SER A O 1
ATOM 3586 N N . SER A 1 463 ? 14.735 -11.671 -32.195 1.00 70.50 463 SER A N 1
ATOM 3587 C CA . SER A 1 463 ? 14.339 -10.381 -31.629 1.00 70.50 463 SER A CA 1
ATOM 3588 C C . SER A 1 463 ? 15.532 -9.591 -31.064 1.00 70.50 463 SER A C 1
ATOM 3590 O O . SER A 1 463 ? 16.487 -10.189 -30.556 1.00 70.50 463 SER A O 1
ATOM 3592 N N . PRO A 1 464 ? 15.471 -8.243 -31.083 1.00 63.34 464 PRO A N 1
ATOM 3593 C CA . PRO A 1 464 ? 16.471 -7.385 -30.443 1.00 63.34 464 PRO A CA 1
ATOM 3594 C C . PRO A 1 464 ? 16.637 -7.650 -28.940 1.00 63.34 464 PRO A C 1
ATOM 3596 O O . PRO A 1 464 ? 17.738 -7.526 -28.414 1.00 63.34 464 PRO A O 1
ATOM 3599 N N . LEU A 1 465 ? 15.570 -8.063 -28.248 1.00 61.44 465 LEU A N 1
ATOM 3600 C CA . LEU A 1 465 ? 15.626 -8.418 -26.826 1.00 61.44 465 LEU A CA 1
ATOM 3601 C C . LEU A 1 465 ? 16.456 -9.679 -26.573 1.00 61.44 465 LEU A C 1
ATOM 3603 O O . LEU A 1 465 ? 17.278 -9.693 -25.666 1.00 61.44 465 LEU A O 1
ATOM 3607 N N . ALA A 1 466 ? 16.333 -10.700 -27.422 1.00 65.69 466 ALA A N 1
ATOM 3608 C CA . ALA A 1 466 ? 17.185 -11.884 -27.320 1.00 65.69 466 ALA A CA 1
ATOM 3609 C C . ALA A 1 466 ? 18.673 -11.551 -27.577 1.00 65.69 466 ALA A C 1
ATOM 3611 O O . ALA A 1 466 ? 19.568 -12.227 -27.063 1.00 65.69 466 ALA A O 1
ATOM 3612 N N . ALA A 1 467 ? 18.968 -10.481 -28.328 1.00 64.12 467 ALA A N 1
ATOM 3613 C CA . ALA A 1 467 ? 20.334 -9.973 -28.452 1.00 64.12 467 ALA A CA 1
ATOM 3614 C C . ALA A 1 467 ? 20.841 -9.326 -27.145 1.00 64.12 467 ALA A C 1
ATOM 3616 O O . ALA A 1 467 ? 22.005 -9.534 -26.804 1.00 64.12 467 ALA A O 1
ATOM 3617 N N . VAL A 1 468 ? 19.984 -8.629 -26.374 1.00 62.78 468 VAL A N 1
ATOM 3618 C CA . VAL A 1 468 ? 20.320 -8.126 -25.019 1.00 62.78 468 VAL A CA 1
ATOM 3619 C C . VAL A 1 468 ? 20.777 -9.273 -24.131 1.00 62.78 468 VAL A C 1
ATOM 3621 O O . VAL A 1 468 ? 21.863 -9.199 -23.565 1.00 62.78 468 VAL A O 1
ATOM 3624 N N . ASP A 1 469 ? 19.997 -10.354 -24.060 1.00 61.22 469 ASP A N 1
ATOM 3625 C CA . ASP A 1 469 ? 20.321 -11.518 -23.226 1.00 61.22 469 ASP A CA 1
ATOM 3626 C C . ASP A 1 469 ? 21.709 -12.077 -23.558 1.00 61.22 469 ASP A C 1
ATOM 3628 O O . ASP A 1 469 ? 22.468 -12.482 -22.675 1.00 61.22 469 ASP A O 1
ATOM 3632 N N . THR A 1 470 ? 22.079 -12.035 -24.841 1.00 62.75 470 THR A N 1
ATOM 3633 C CA . THR A 1 470 ? 23.377 -12.521 -25.307 1.00 62.75 470 THR A CA 1
ATOM 3634 C C . THR A 1 470 ? 24.514 -11.528 -25.019 1.00 62.75 470 THR A C 1
ATOM 3636 O O . THR A 1 470 ? 25.616 -11.955 -24.667 1.00 62.75 470 THR A O 1
ATOM 3639 N N . ILE A 1 471 ? 24.265 -10.212 -25.088 1.00 62.50 471 ILE A N 1
ATOM 3640 C CA . ILE A 1 471 ? 25.198 -9.165 -24.625 1.00 62.50 471 ILE A CA 1
ATOM 3641 C C . ILE A 1 471 ? 25.480 -9.349 -23.135 1.00 62.50 471 ILE A C 1
ATOM 3643 O O . ILE A 1 471 ? 26.637 -9.442 -22.730 1.00 62.50 471 ILE A O 1
ATOM 3647 N N . LEU A 1 472 ? 24.427 -9.467 -22.329 1.00 58.44 472 LEU A N 1
ATOM 3648 C CA . LEU A 1 472 ? 24.519 -9.595 -20.878 1.00 58.44 472 LEU A CA 1
ATOM 3649 C C . LEU A 1 472 ? 25.237 -10.881 -20.457 1.00 58.44 472 LEU A C 1
ATOM 3651 O O . LEU A 1 472 ? 26.080 -10.850 -19.560 1.00 58.44 472 LEU A O 1
ATOM 3655 N N . ALA A 1 473 ? 24.995 -11.994 -21.156 1.00 59.81 473 ALA A N 1
ATOM 3656 C CA . ALA A 1 473 ? 25.704 -13.251 -20.927 1.00 59.81 473 ALA A CA 1
ATOM 3657 C C . ALA A 1 473 ? 27.217 -13.166 -21.223 1.00 59.81 473 ALA A C 1
ATOM 3659 O O . ALA A 1 473 ? 27.999 -13.908 -20.628 1.00 59.81 473 ALA A O 1
ATOM 3660 N N . THR A 1 474 ? 27.640 -12.249 -22.103 1.00 57.94 474 THR A N 1
ATOM 3661 C CA . THR A 1 474 ? 29.055 -12.049 -22.476 1.00 57.94 474 THR A CA 1
ATOM 3662 C C . THR A 1 474 ? 29.853 -11.309 -21.392 1.00 57.94 474 THR A C 1
ATOM 3664 O O . THR A 1 474 ? 31.080 -11.400 -21.362 1.00 57.94 474 THR A O 1
ATOM 3667 N N . PHE A 1 475 ? 29.182 -10.636 -20.449 1.00 60.28 475 PHE A N 1
ATOM 3668 C CA . PHE A 1 475 ? 29.810 -9.925 -19.331 1.00 60.28 475 PHE A CA 1
ATOM 3669 C C . PHE A 1 475 ? 29.490 -10.588 -17.973 1.00 60.28 475 PHE A C 1
ATOM 3671 O O . PHE A 1 475 ? 28.836 -9.983 -17.122 1.00 60.28 475 PHE A O 1
ATOM 3678 N N . PRO A 1 476 ? 29.977 -11.818 -17.704 1.00 51.19 476 PRO A N 1
ATOM 3679 C CA . PRO A 1 476 ? 29.625 -12.592 -16.505 1.00 51.19 476 PRO A CA 1
ATOM 3680 C C . PRO A 1 476 ? 30.035 -11.922 -15.181 1.00 51.19 476 PRO A C 1
ATOM 3682 O O . PRO A 1 476 ? 29.467 -12.227 -14.134 1.00 51.19 476 PRO A O 1
ATOM 3685 N N . ASN A 1 477 ? 30.977 -10.972 -15.223 1.00 48.41 477 ASN A N 1
ATOM 3686 C CA . ASN A 1 477 ? 31.415 -10.195 -14.060 1.00 48.41 477 ASN A CA 1
ATOM 3687 C C . ASN A 1 477 ? 30.520 -8.981 -13.745 1.00 48.41 477 ASN A C 1
ATOM 3689 O O . ASN A 1 477 ? 30.752 -8.312 -12.742 1.00 48.41 477 ASN A O 1
ATOM 3693 N N . LEU A 1 478 ? 29.478 -8.705 -14.540 1.00 54.22 478 LEU A N 1
ATOM 3694 C CA . LEU A 1 478 ? 28.461 -7.700 -14.200 1.00 54.22 478 LEU A CA 1
ATOM 3695 C C . LEU A 1 478 ? 27.386 -8.234 -13.230 1.00 54.22 478 LEU A C 1
ATOM 3697 O O . LEU A 1 478 ? 26.422 -7.533 -12.940 1.00 54.22 478 LEU A O 1
ATOM 3701 N N . GLY A 1 479 ? 27.559 -9.450 -12.700 1.00 52.09 479 GLY A N 1
ATOM 3702 C CA . GLY A 1 479 ? 26.613 -10.174 -11.840 1.00 52.09 479 GLY A CA 1
ATOM 3703 C C . GLY A 1 479 ? 25.948 -9.426 -10.662 1.00 52.09 479 GLY A C 1
ATOM 3704 O O . GLY A 1 479 ? 24.843 -9.836 -10.308 1.00 52.09 479 GLY A O 1
ATOM 3705 N N . PRO A 1 480 ? 26.520 -8.353 -10.068 1.00 52.75 480 PRO A N 1
ATOM 3706 C CA . PRO A 1 480 ? 25.823 -7.523 -9.073 1.00 52.75 480 PRO A CA 1
ATOM 3707 C C . PRO A 1 480 ? 24.977 -6.383 -9.672 1.00 52.75 480 PRO A C 1
ATOM 3709 O O . PRO A 1 480 ? 23.999 -5.966 -9.061 1.00 52.75 480 PRO A O 1
ATOM 3712 N N . TRP A 1 481 ? 25.311 -5.885 -10.867 1.00 51.69 481 TRP A N 1
ATOM 3713 C CA . TRP A 1 481 ? 24.703 -4.680 -11.459 1.00 51.69 481 TRP A CA 1
ATOM 3714 C C . TRP A 1 481 ? 23.292 -4.908 -12.024 1.00 51.69 481 TRP A C 1
ATOM 3716 O O . TRP A 1 481 ? 22.556 -3.957 -12.268 1.00 51.69 481 TRP A O 1
ATOM 3726 N N . PHE A 1 482 ? 22.893 -6.169 -12.208 1.00 60.47 482 PHE A N 1
ATOM 3727 C CA . PHE A 1 482 ? 21.597 -6.560 -12.778 1.00 60.47 482 PHE A CA 1
ATOM 3728 C C . PHE A 1 482 ? 20.596 -7.073 -11.739 1.00 60.47 482 PHE A C 1
ATOM 3730 O O . PHE A 1 482 ? 19.615 -7.727 -12.083 1.00 60.47 482 PHE A O 1
ATOM 3737 N N . LEU A 1 483 ? 20.816 -6.807 -10.454 1.00 70.94 483 LEU A N 1
ATOM 3738 C CA . LEU A 1 483 ? 19.827 -7.139 -9.435 1.00 70.94 483 LEU A CA 1
ATOM 3739 C C . LEU A 1 483 ? 18.680 -6.121 -9.500 1.00 70.94 483 LEU A C 1
ATOM 3741 O O . LEU A 1 483 ? 18.838 -4.977 -9.090 1.00 70.94 483 LEU A O 1
ATOM 3745 N N . PHE A 1 484 ? 17.525 -6.535 -10.031 1.00 84.06 484 PHE A N 1
ATOM 3746 C CA . PHE A 1 484 ? 16.280 -5.798 -9.812 1.00 84.06 484 PHE A CA 1
ATOM 3747 C C . PHE A 1 484 ? 15.815 -6.012 -8.371 1.00 84.06 484 PHE A C 1
ATOM 3749 O O . PHE A 1 484 ? 16.053 -7.068 -7.773 1.00 84.06 484 PHE A O 1
ATOM 3756 N N . GLN A 1 485 ? 15.173 -4.999 -7.803 1.00 81.25 485 GLN A N 1
ATOM 3757 C CA . GLN A 1 485 ? 14.913 -4.928 -6.365 1.00 81.25 485 GLN A CA 1
ATOM 3758 C C . GLN A 1 485 ? 13.964 -6.037 -5.911 1.00 81.25 485 GLN A C 1
ATOM 3760 O O . GLN A 1 485 ? 14.180 -6.667 -4.879 1.00 81.25 485 GLN A O 1
ATOM 3765 N N . THR A 1 486 ? 12.960 -6.358 -6.726 1.00 89.25 486 THR A N 1
ATOM 3766 C CA . THR A 1 486 ? 11.962 -7.380 -6.386 1.00 89.25 486 THR A CA 1
ATOM 3767 C C . THR A 1 486 ? 12.405 -8.818 -6.678 1.00 89.25 486 THR A C 1
ATOM 3769 O O . THR A 1 486 ? 11.621 -9.758 -6.527 1.00 89.25 486 THR A O 1
ATOM 3772 N N . ARG A 1 487 ? 13.671 -9.038 -7.055 1.00 90.75 487 ARG A N 1
ATOM 3773 C CA . ARG A 1 487 ? 14.191 -10.370 -7.392 1.00 90.75 487 ARG A CA 1
ATOM 3774 C C . ARG A 1 487 ? 14.041 -11.401 -6.273 1.00 90.75 487 ARG A C 1
ATOM 3776 O O . ARG A 1 487 ? 13.599 -12.509 -6.590 1.00 90.75 487 ARG A O 1
ATOM 3783 N N . PRO A 1 488 ? 14.412 -11.120 -5.008 1.00 89.94 488 PRO A N 1
ATOM 3784 C CA . PRO A 1 488 ? 14.318 -12.142 -3.974 1.00 89.94 488 PRO A CA 1
ATOM 3785 C C . PRO A 1 488 ? 12.855 -12.477 -3.663 1.00 89.94 488 PRO A C 1
ATOM 3787 O O . PRO A 1 488 ? 12.541 -13.650 -3.493 1.00 89.94 488 PRO A O 1
ATOM 3790 N N . LEU A 1 489 ? 11.945 -11.498 -3.736 1.00 92.62 489 LEU A N 1
ATOM 3791 C CA . LEU A 1 489 ? 10.499 -11.721 -3.650 1.00 92.62 489 LEU A CA 1
ATOM 3792 C C . LEU A 1 489 ? 9.982 -12.635 -4.773 1.00 92.62 489 LEU A C 1
ATOM 3794 O O . LEU A 1 489 ? 9.309 -13.628 -4.496 1.00 92.62 489 LEU A O 1
ATOM 3798 N N . ALA A 1 490 ? 10.333 -12.347 -6.032 1.00 94.25 490 ALA A N 1
ATOM 3799 C CA . ALA A 1 490 ? 9.933 -13.171 -7.174 1.00 94.25 490 ALA A CA 1
ATOM 3800 C C . ALA A 1 490 ? 10.458 -14.611 -7.051 1.00 94.25 490 ALA A C 1
ATOM 3802 O O . ALA A 1 490 ? 9.720 -15.570 -7.284 1.00 94.25 490 ALA A O 1
ATOM 3803 N N . ALA A 1 491 ? 11.723 -14.775 -6.651 1.00 93.06 491 ALA A N 1
ATOM 3804 C CA . ALA A 1 491 ? 12.329 -16.084 -6.417 1.00 93.06 491 ALA A CA 1
ATOM 3805 C C . ALA A 1 491 ? 11.640 -16.842 -5.276 1.00 93.06 491 ALA A C 1
ATOM 3807 O O . ALA A 1 491 ? 11.333 -18.026 -5.431 1.00 93.06 491 ALA A O 1
ATOM 3808 N N . HIS A 1 492 ? 11.359 -16.155 -4.169 1.00 93.38 492 HIS A N 1
ATOM 3809 C CA . HIS A 1 492 ? 10.690 -16.714 -3.004 1.00 93.38 492 HIS A CA 1
ATOM 3810 C C . HIS A 1 492 ? 9.292 -17.246 -3.361 1.00 93.38 492 HIS A C 1
ATOM 3812 O O . HIS A 1 492 ? 9.019 -18.439 -3.197 1.00 93.38 492 HIS A O 1
ATOM 3818 N N . TYR A 1 493 ? 8.429 -16.415 -3.954 1.00 96.00 493 TYR A N 1
ATOM 3819 C CA . TYR A 1 493 ? 7.083 -16.851 -4.339 1.00 96.00 493 TYR A CA 1
ATOM 3820 C C . TYR A 1 493 ? 7.080 -17.911 -5.439 1.00 96.00 493 TYR A C 1
ATOM 3822 O O . TYR A 1 493 ? 6.273 -18.844 -5.386 1.00 96.00 493 TYR A O 1
ATOM 3830 N N . LEU A 1 494 ? 7.996 -17.838 -6.409 1.00 96.00 494 LEU A N 1
ATOM 3831 C CA . LEU A 1 494 ? 8.134 -18.891 -7.411 1.00 96.00 494 LEU A CA 1
ATOM 3832 C C . LEU A 1 494 ? 8.524 -20.234 -6.779 1.00 96.00 494 LEU A C 1
ATOM 3834 O O . LEU A 1 494 ? 8.011 -21.273 -7.206 1.00 96.00 494 LEU A O 1
ATOM 3838 N N . ASN A 1 495 ? 9.412 -20.230 -5.781 1.00 94.44 495 ASN A N 1
ATOM 3839 C CA . ASN A 1 495 ? 9.796 -21.452 -5.084 1.00 94.44 495 ASN A CA 1
ATOM 3840 C C . ASN A 1 495 ? 8.597 -22.068 -4.348 1.00 94.44 495 ASN A C 1
ATOM 3842 O O . ASN A 1 495 ? 8.280 -23.234 -4.576 1.00 94.44 495 ASN A O 1
ATOM 3846 N N . LEU A 1 496 ? 7.845 -21.267 -3.584 1.00 94.25 496 LEU A N 1
ATOM 3847 C CA . LEU A 1 496 ? 6.631 -21.731 -2.898 1.00 94.25 496 LEU A CA 1
ATOM 3848 C C . LEU A 1 496 ? 5.587 -22.320 -3.865 1.00 94.25 496 LEU A C 1
ATOM 3850 O O . LEU A 1 496 ? 4.975 -23.350 -3.577 1.00 94.25 496 LEU A O 1
ATOM 3854 N N . LEU A 1 497 ? 5.407 -21.706 -5.041 1.00 95.94 497 LEU A N 1
ATOM 3855 C CA . LEU A 1 497 ? 4.514 -22.213 -6.091 1.00 95.94 497 LEU A CA 1
ATOM 3856 C C . LEU A 1 497 ? 4.984 -23.561 -6.662 1.00 95.94 497 LEU A C 1
ATOM 3858 O O . LEU A 1 497 ? 4.167 -24.440 -6.946 1.00 95.94 497 LEU A O 1
ATOM 3862 N N . ARG A 1 498 ? 6.297 -23.745 -6.836 1.00 95.38 498 ARG A N 1
ATOM 3863 C CA . ARG A 1 498 ? 6.880 -24.998 -7.342 1.00 95.38 498 ARG A CA 1
ATOM 3864 C C . ARG A 1 498 ? 6.820 -26.119 -6.314 1.00 95.38 498 ARG A C 1
ATOM 3866 O O . ARG A 1 498 ? 6.464 -27.235 -6.683 1.00 95.38 498 ARG A O 1
ATOM 3873 N N . GLU A 1 499 ? 7.120 -25.829 -5.053 1.00 93.81 499 GLU A N 1
ATOM 3874 C CA . GLU A 1 499 ? 7.042 -26.804 -3.963 1.00 93.81 499 GLU A CA 1
ATOM 3875 C C . GLU A 1 499 ? 5.624 -27.358 -3.807 1.00 93.81 499 GLU A C 1
ATOM 3877 O O . GLU A 1 499 ? 5.431 -28.572 -3.754 1.00 93.81 499 GLU A O 1
ATOM 3882 N N . GLU A 1 500 ? 4.610 -26.489 -3.809 1.00 93.75 500 GLU A N 1
ATOM 3883 C CA . GLU A 1 500 ? 3.211 -26.917 -3.703 1.00 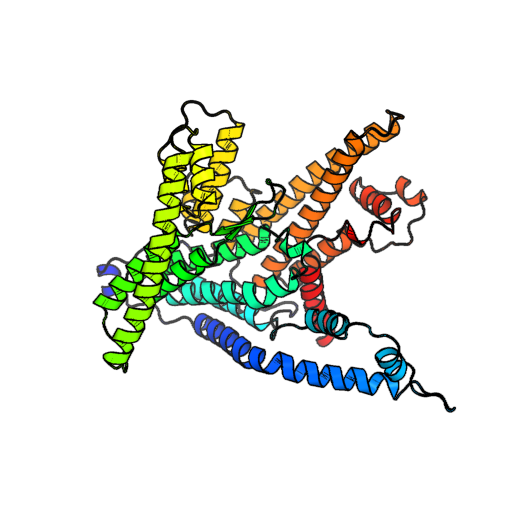93.75 500 GLU A CA 1
ATOM 3884 C C . GLU A 1 500 ? 2.761 -27.724 -4.933 1.00 93.75 500 GLU A C 1
ATOM 3886 O O . GLU A 1 500 ? 1.987 -28.676 -4.804 1.00 93.75 500 GLU A O 1
ATOM 3891 N N . LYS A 1 501 ? 3.265 -27.389 -6.130 1.00 93.75 501 LYS A N 1
ATOM 3892 C CA . LYS A 1 501 ? 3.033 -28.192 -7.340 1.00 93.75 501 LYS A CA 1
ATOM 3893 C C . LYS A 1 501 ? 3.672 -29.578 -7.223 1.00 93.75 501 LYS A C 1
ATOM 3895 O O . LYS A 1 501 ? 3.030 -30.554 -7.600 1.00 93.75 501 LYS A O 1
ATOM 3900 N N . GLY A 1 502 ? 4.894 -29.662 -6.694 1.00 94.31 502 GLY A N 1
ATOM 3901 C CA . GLY A 1 502 ? 5.617 -30.918 -6.488 1.00 94.31 502 GLY A CA 1
ATOM 3902 C C . GLY A 1 502 ? 4.957 -31.829 -5.454 1.00 94.31 502 GLY A C 1
ATOM 3903 O O . GLY A 1 502 ? 4.874 -33.024 -5.682 1.00 94.31 502 GLY A O 1
ATOM 3904 N N . ARG A 1 503 ? 4.402 -31.279 -4.365 1.00 92.88 503 ARG A N 1
ATOM 3905 C CA . ARG A 1 503 ? 3.709 -32.062 -3.318 1.00 92.88 503 ARG A CA 1
ATOM 3906 C C . ARG A 1 503 ? 2.416 -32.748 -3.776 1.00 92.88 503 ARG A C 1
ATOM 3908 O O . ARG A 1 503 ? 1.920 -33.616 -3.066 1.00 92.88 503 ARG A O 1
ATOM 3915 N N . ARG A 1 504 ? 1.820 -32.317 -4.893 1.00 86.94 504 ARG A N 1
ATOM 3916 C CA . ARG A 1 504 ? 0.575 -32.894 -5.436 1.00 86.94 504 ARG A CA 1
ATOM 3917 C C . ARG A 1 504 ? 0.805 -33.969 -6.500 1.00 86.94 504 ARG A C 1
ATOM 3919 O O . ARG A 1 504 ? -0.163 -34.630 -6.869 1.00 86.94 504 ARG A O 1
ATOM 3926 N N . GLN A 1 505 ? 2.023 -34.063 -7.033 1.00 86.75 505 GLN A N 1
ATOM 3927 C CA . GLN A 1 505 ? 2.440 -35.118 -7.960 1.00 86.75 505 GLN A CA 1
ATOM 3928 C C . GLN A 1 505 ? 2.927 -36.316 -7.155 1.00 86.75 505 GLN A C 1
ATOM 3930 O O . GLN A 1 505 ? 2.610 -37.445 -7.585 1.00 86.75 505 GLN A O 1
#

Mean predicted aligned error: 7.45 Å

Nearest PDB structures (foldseek):
  6ait-assembly1_B  TM=2.785E-01  e=4.648E-01  Escherichia coli K-12
  6xns-assembly1_B  TM=1.820E-01  e=2.818E-01  synthetic construct

Solvent-accessible surface area (backbone atoms only — not comparable to full-atom values): 26506 Å² total; per-residue (Å²): 118,60,43,32,72,85,57,55,75,90,73,25,24,56,56,57,39,53,71,80,58,66,67,66,52,70,67,52,52,70,76,42,68,80,75,79,82,48,70,35,35,58,49,15,50,49,26,49,49,51,30,54,63,44,26,74,49,34,64,60,56,50,48,51,52,48,51,50,50,67,64,52,61,64,76,78,71,71,84,82,77,95,67,81,62,62,73,64,50,46,66,70,72,42,85,63,61,65,66,56,62,51,49,56,62,56,67,76,51,69,59,34,62,75,47,28,38,50,42,9,34,18,23,8,47,40,12,26,55,75,39,50,79,40,38,66,23,22,47,48,28,21,51,22,39,49,48,32,39,69,54,49,49,52,53,35,36,37,81,42,74,68,31,60,74,53,58,60,62,66,64,58,48,34,44,45,23,27,24,28,30,23,39,44,48,17,33,52,56,39,78,76,42,32,69,48,26,42,49,49,16,49,54,29,60,67,38,61,47,69,44,76,85,76,85,56,84,43,79,34,48,31,24,45,44,52,15,45,52,29,39,53,51,18,52,50,39,44,62,74,70,49,64,55,95,89,50,48,71,68,56,39,53,52,54,50,52,54,51,51,53,50,48,53,55,48,50,55,50,43,54,52,33,49,55,57,34,57,71,67,37,75,83,48,58,53,64,57,29,21,54,48,25,28,64,53,8,24,36,58,59,14,48,48,36,58,72,68,49,71,66,86,80,59,53,74,67,55,46,49,54,46,50,54,51,48,50,53,51,32,26,57,69,25,41,34,64,60,54,48,71,76,73,49,65,61,85,37,34,74,64,46,25,34,39,32,44,38,54,32,23,47,61,58,19,51,51,16,49,51,42,39,45,53,54,43,50,54,52,33,51,49,47,48,53,51,51,52,50,43,62,75,74,39,95,60,95,47,78,64,58,55,55,51,48,51,51,36,52,51,36,54,34,52,44,27,41,50,27,29,53,53,12,50,54,28,37,45,38,34,42,34,67,60,11,40,51,26,18,47,51,26,51,41,77,67,49,55,86,62,86,75,68,56,89,70,53,67,84,70,51,94,43,74,66,58,39,48,51,53,55,54,58,74,44,71,88,49,72,76,82,62,68,38,53,43,47,55,35,26,52,49,56,36,48,51,37,48,52,45,49,56,76,74,107

Secondary structure (DSSP, 8-state):
-TT-SS--GGGSPPSSPPP------HHHHHHSPPPPPPHHHHHHHHHHHHHHHHHHHHHHHHHHHHHHHHHHTTTTS--SS----HHHHHHHHS---HHHHHHHHHHT--SS-HHHHHHHHHHHHHHHHH-TT-HHHHHHHHHHHHHIIIIIIHHHTT--H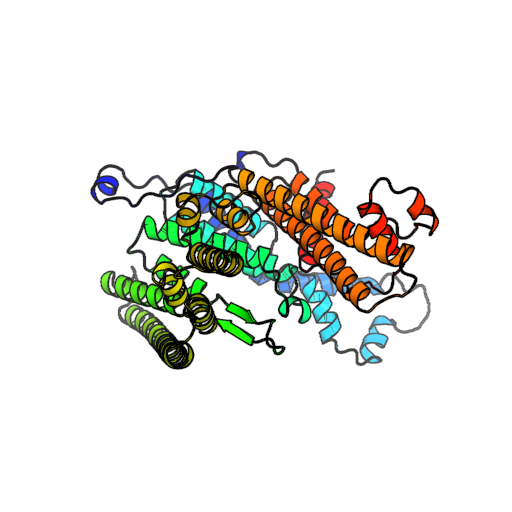HHHHS--HHHHHHHHHHHHHHHHHHHHH-TT-HHHHHHHHHHHHH-EEEE-TTSS-EEEESBHHHHHHHHHHHHHHHHHH-SPTT--HHHHHHHHHHHHHHHHHHHHHHHHHHHHHHHHHTTS-HHHHHHHHHHTTBHHHHHHHHHH---SS--HHHHHHHHHHHHHHHHHTT-HHHHHHTT-PPTT-HHHHHHHHHHT-HHHHHHHHHHHHHHHHHHHHHHHHHHHHHHHH--S--HHHHHHHHHHHHHHHHHHHHHHHHHHHHHHHT-HHHHHHHHHHHHHTTS-S-TT--GGGGGG-SSHHHHHHHHHHH-GGGTTTT--TTHHHHHHHHHHHHHHHHTT-

pLDDT: mean 85.75, std 16.25, range [40.44, 98.56]

Sequence (505 aa):
LAFGPNLPATAQAPAVGPNSPRPRGWWALYARPAPPRPLDEAEAQLWMNYFQIIALQWPGRYQEAQHIVAWAGPAGLSPVGGIMPVAVTSAFIFRFPSNLLLREVQRDNDPGPPAALVLAVRAARRAVAASPDDPDSYMALAQACTRLWEYQEKHWAGNSQEAQEAPFPGLHKLRQVETMTALKHALLLQPEAPEVHLALAQTYGQMYEKDLGSGVPQTFFTHLDLALEELRTAIQEIKDAGPLPGETREQFDQRLERLEKEEDTRSKRVKKALVEYELRAKNDPPLAKAQQAYRQGLAGEALKVLMEEGTENPSPAEAAVKADMEIDLLALAGRGEEVLDQGGLPPGNMHHFRIEAALGNYDLADQDLEQLLQGNEIVSTRGLLFLLRGQTFETILSPRSLIDMNQVVASVQARADLLTLRGTLALERGKTAQAAANFQQALDLVLPRSRTLSLMAWFGTSSPLAAVDTILATFPNLGPWFLFQTRPLAAHYLNLLREEKGRRQ